Protein 2YB5 (pdb70)

Foldseek 3Di:
DQAAELLQLLVLVVLLVVLLVCLVPVCCVVVVVVNVVSLVSNVVRRVVNPYDCVPVSVVSSDSPDDDVSNVVSSVVNLVRYDFDDDDDPVVVCVLVVVDPDDDDDDCVVDDRSQAQWDWDADVVQQKIKIWHADPVRDIHIFMFHWDPQWDWDQAQQLRHTEGWTWGWGVLVVTFTGIHHPDVSVVSSRHNDCVSVVVRVVRGD/DPDLQAAELLQLLVLVVLLVVLLVQLVVVPPPVVVVVNVVSLVSNCVRRVNSPHDVVVLSVQSVDSVDDPVNVVVSSVVVLVRYDFADDDDPVVVCVQPVVDPDDDDADCPVPGRSLAQWDWDDDVVQQKIKIWHQDPVRHIHIFMFHWDPDWDFDAAQQLRDTEGWTWGWGWAPADVVVGHTDTFTGIHHPDNSVSSSRRNDVVSVVVRVVRGD

Organism: Staphylococcus aureus (NCBI:txid1280)

Structure (mmCIF, N/CA/C/O backbone):
data_2YB5
#
_entry.id   2YB5
#
_cell.length_a   34.150
_cell.length_b   109.610
_cell.length_c   61.150
_cell.angle_alpha   90.00
_cell.angle_beta   101.72
_cell.angle_gamma   90.00
#
_symmetry.space_group_name_H-M   'P 1 21 1'
#
loop_
_entity.id
_entity.type
_entity.pdbx_description
1 polymer 'PUTATIVE FUSIDIC ACID RESISTANCE PROTEIN'
2 non-polymer 'ZINC ION'
3 non-polymer 1,2-ETHANEDIOL
4 water water
#
loop_
_atom_site.group_PDB
_atom_site.id
_atom_site.type_symbol
_atom_site.label_atom_id
_atom_site.label_alt_id
_atom_site.label_comp_id
_atom_site.label_asym_id
_atom_site.label_entity_id
_atom_site.label_seq_id
_atom_site.pdbx_PDB_ins_code
_atom_site.Cartn_x
_atom_site.Cartn_y
_atom_site.Cartn_z
_atom_site.occupancy
_atom_site.B_iso_or_equiv
_atom_site.auth_seq_id
_atom_site.auth_comp_id
_atom_site.auth_asym_id
_atom_site.auth_atom_id
_atom_site.pdbx_PDB_model_num
ATOM 1 N N . MET A 1 4 ? 7.296 17.687 -3.462 1.00 50.11 1 MET A N 1
ATOM 2 C CA . MET A 1 4 ? 8.205 18.840 -3.183 1.00 49.75 1 MET A CA 1
ATOM 3 C C . MET A 1 4 ? 7.391 20.058 -2.734 1.00 47.99 1 MET A C 1
ATOM 4 O O . MET A 1 4 ? 7.615 20.593 -1.639 1.00 48.54 1 MET A O 1
ATOM 9 N N . ASN A 1 5 ? 6.457 20.487 -3.581 1.00 91.06 2 ASN A N 1
ATOM 10 C CA . ASN A 1 5 ? 5.464 21.497 -3.214 1.00 88.32 2 ASN A CA 1
ATOM 11 C C . ASN A 1 5 ? 4.068 20.851 -3.251 1.00 82.15 2 ASN A C 1
ATOM 12 O O . ASN A 1 5 ? 3.084 21.491 -3.615 1.00 82.50 2 ASN A O 1
ATOM 17 N N . LYS A 1 6 ? 3.997 19.577 -2.873 1.00 76.11 3 LYS A N 1
ATOM 18 C CA . LYS A 1 6 ? 2.723 18.856 -2.783 1.00 70.72 3 LYS A CA 1
ATOM 19 C C . LYS A 1 6 ? 2.738 17.822 -1.659 1.00 65.70 3 LYS A C 1
ATOM 20 O O . LYS A 1 6 ? 3.792 17.490 -1.125 1.00 65.85 3 LYS A O 1
ATOM 26 N N . ILE A 1 7 ? 1.560 17.322 -1.307 1.00 60.74 4 ILE A N 1
ATOM 27 C CA . ILE A 1 7 ? 1.400 16.469 -0.125 1.00 56.96 4 ILE A CA 1
ATOM 28 C C . ILE A 1 7 ? 0.925 15.075 -0.492 1.00 53.96 4 ILE A C 1
ATOM 29 O O . ILE A 1 7 ? 0.370 14.856 -1.565 1.00 53.54 4 ILE A O 1
ATOM 34 N N . GLU A 1 8 ? 1.123 14.136 0.425 1.00 51.59 5 GLU A N 1
ATOM 35 C CA . GLU A 1 8 ? 0.676 12.763 0.214 1.00 49.30 5 GLU A CA 1
ATOM 36 C C . GLU A 1 8 ? -0.844 12.664 0.321 1.00 46.31 5 GLU A C 1
ATOM 37 O O . GLU A 1 8 ? -1.492 13.489 0.972 1.00 45.40 5 GLU A O 1
ATOM 43 N N . VAL A 1 9 ? -1.408 11.676 -0.361 1.00 44.28 6 VAL A N 1
ATOM 44 C CA . VAL A 1 9 ? -2.846 11.406 -0.318 1.00 42.51 6 VAL A CA 1
ATOM 45 C C . VAL A 1 9 ? -3.345 11.223 1.125 1.00 41.31 6 VAL A C 1
ATOM 46 O O . VAL A 1 9 ? -4.403 11.749 1.497 1.00 39.75 6 VAL A O 1
ATOM 50 N N . TYR A 1 10 ? -2.596 10.476 1.936 1.00 41.16 7 TYR A N 1
ATOM 51 C CA . TYR A 1 10 ? -2.992 10.282 3.342 1.00 41.69 7 TYR A CA 1
ATOM 52 C C . TYR A 1 10 ? -3.003 11.592 4.168 1.00 41.37 7 TYR A C 1
ATOM 53 O O . TYR A 1 10 ? -3.831 11.750 5.053 1.00 40.99 7 TYR A O 1
ATOM 62 N N . LYS A 1 11 ? -2.117 12.536 3.849 1.00 41.87 8 LYS A N 1
ATOM 63 C CA . LYS A 1 11 ? -2.137 13.858 4.495 1.00 42.35 8 LYS A CA 1
ATOM 64 C C . LYS A 1 11 ? -3.372 14.651 4.106 1.00 42.30 8 LYS A C 1
ATOM 65 O O . LYS A 1 11 ? -3.912 15.396 4.931 1.00 42.06 8 LYS A O 1
ATOM 71 N N . PHE A 1 12 ? -3.825 14.491 2.866 1.00 42.34 9 PHE A N 1
ATOM 72 C CA . PHE A 1 12 ? -5.054 15.134 2.432 1.00 43.39 9 PHE A CA 1
ATOM 73 C C . PHE A 1 12 ? -6.273 14.577 3.171 1.00 43.22 9 PHE A C 1
ATOM 74 O O . PHE A 1 12 ? -7.207 15.312 3.482 1.00 43.85 9 PHE A O 1
ATOM 82 N N . VAL A 1 13 ? -6.258 13.280 3.449 1.00 43.26 10 VAL A N 1
ATOM 83 C CA . VAL A 1 13 ? -7.338 12.655 4.196 1.00 43.87 10 VAL A CA 1
ATOM 84 C C . VAL A 1 13 ? -7.369 13.229 5.603 1.00 44.31 10 VAL A C 1
ATOM 85 O O . VAL A 1 13 ? -8.446 13.550 6.124 1.00 45.15 10 VAL A O 1
ATOM 89 N N . LYS A 1 14 ? -6.187 13.418 6.189 1.00 44.08 11 LYS A N 1
ATOM 90 C CA . LYS A 1 14 ? -6.086 14.044 7.515 1.00 44.29 11 LYS A CA 1
ATOM 91 C C . LYS A 1 14 ? -6.599 15.498 7.477 1.00 44.30 11 LYS A C 1
ATOM 92 O O . LYS A 1 14 ? -7.419 15.867 8.315 1.00 44.54 11 LYS A O 1
ATOM 98 N N . VAL A 1 15 ? -6.136 16.303 6.512 1.00 44.56 12 VAL A N 1
ATOM 99 C CA . VAL A 1 15 ? -6.618 17.687 6.366 1.00 45.72 12 VAL A CA 1
ATOM 100 C C . VAL A 1 15 ? -8.157 17.726 6.348 1.00 46.72 12 VAL A C 1
ATOM 101 O O . VAL A 1 15 ? -8.778 18.543 7.030 1.00 47.89 12 VAL A O 1
ATOM 105 N N . LYS A 1 16 ? -8.749 16.820 5.580 1.00 47.15 13 LYS A N 1
ATOM 106 C CA . LYS A 1 16 ? -10.198 16.714 5.441 1.00 48.71 13 LYS A CA 1
ATOM 107 C C . LYS A 1 16 ? -10.852 16.347 6.771 1.00 48.65 13 LYS A C 1
ATOM 108 O O . LYS A 1 16 ? -11.816 16.994 7.193 1.00 50.23 13 LYS A O 1
ATOM 114 N N . GLN A 1 17 ? -10.313 15.336 7.446 1.00 47.43 14 GLN A N 1
ATOM 115 C CA . GLN A 1 17 ? -10.774 14.973 8.788 1.00 48.07 14 GLN A CA 1
ATOM 116 C C . GLN A 1 17 ? -10.700 16.153 9.772 1.00 47.93 14 GLN A C 1
ATOM 117 O O . GLN A 1 17 ? -11.564 16.292 10.644 1.00 48.91 14 GLN A O 1
ATOM 123 N N . LEU A 1 18 ? -9.675 16.994 9.640 1.00 46.48 15 LEU A N 1
ATOM 124 C CA . LEU A 1 18 ? -9.536 18.157 10.526 1.00 46.44 15 LEU A CA 1
ATOM 125 C C . LEU A 1 18 ? -10.582 19.230 10.211 1.00 48.52 15 LEU A C 1
ATOM 126 O O . LEU A 1 18 ? -11.138 19.845 11.124 1.00 48.95 15 LEU A O 1
ATOM 131 N N . VAL A 1 19 ? -10.861 19.433 8.926 1.00 49.87 16 VAL A N 1
ATOM 132 C CA . VAL A 1 19 ? -11.870 20.398 8.507 1.00 52.64 16 VAL A CA 1
ATOM 133 C C . VAL A 1 19 ? -13.263 20.015 9.026 1.00 55.13 16 VAL A C 1
ATOM 134 O O . VAL A 1 19 ? -13.986 20.878 9.521 1.00 57.13 16 VAL A O 1
ATOM 138 N N . TYR A 1 20 ? -13.628 18.736 8.947 1.00 55.71 17 TYR A N 1
ATOM 139 C CA . TYR A 1 20 ? -14.906 18.276 9.507 1.00 58.78 17 TYR A CA 1
ATOM 140 C C . TYR A 1 20 ? -14.935 18.417 11.024 1.00 59.02 17 TYR A C 1
ATOM 141 O O . TYR A 1 20 ? -15.991 18.660 11.593 1.00 61.46 17 TYR A O 1
ATOM 150 N N . GLN A 1 21 ? -13.789 18.245 11.680 1.00 57.17 18 GLN A N 1
ATOM 151 C CA . GLN A 1 21 ? -13.724 18.434 13.122 1.00 57.87 18 GLN A CA 1
ATOM 152 C C . GLN A 1 21 ? -14.018 19.895 13.470 1.00 58.76 18 GLN A C 1
ATOM 153 O O . GLN A 1 21 ? -14.707 20.158 14.437 1.00 59.90 18 GLN A O 1
ATOM 159 N N . LEU A 1 22 ? -13.502 20.825 12.665 1.00 58.57 19 LEU A N 1
ATOM 160 C CA . LEU A 1 22 ? -13.808 22.245 12.805 1.00 60.43 19 LEU A CA 1
ATOM 161 C C . LEU A 1 22 ? -15.306 22.507 12.713 1.00 63.79 19 LEU A C 1
ATOM 162 O O . LEU A 1 22 ? -15.841 23.333 13.452 1.00 65.31 19 LEU A O 1
ATOM 167 N N . ILE A 1 23 ? -15.971 21.805 11.799 1.00 65.24 20 ILE A N 1
ATOM 168 C CA . ILE A 1 23 ? -17.418 21.915 11.649 1.00 69.05 20 ILE A CA 1
ATOM 169 C C . ILE A 1 23 ? -18.172 21.400 12.885 1.00 70.57 20 ILE A C 1
ATOM 170 O O . ILE A 1 23 ? -19.211 21.949 13.248 1.00 73.50 20 ILE A O 1
ATOM 175 N N . LYS A 1 24 ? -17.655 20.353 13.526 1.00 69.08 21 LYS A N 1
ATOM 176 C CA . LYS A 1 24 ? -18.227 19.877 14.794 1.00 70.80 21 LYS A CA 1
ATOM 177 C C . LYS A 1 24 ? -18.165 20.989 15.839 1.00 70.89 21 LYS A C 1
ATOM 178 O O . LYS A 1 24 ? -19.164 21.293 16.485 1.00 73.98 21 LYS A O 1
ATOM 184 N N . LEU A 1 25 ? -16.991 21.601 15.988 1.00 68.06 22 LEU A N 1
ATOM 185 C CA . LEU A 1 25 ? -16.828 22.742 16.893 1.00 68.31 22 LEU A CA 1
ATOM 186 C C . LEU A 1 25 ? -17.796 23.875 16.555 1.00 71.03 22 LEU A C 1
ATOM 187 O O . LEU A 1 25 ? -18.463 24.397 17.438 1.00 72.97 22 LEU A O 1
ATOM 192 N N . TYR A 1 26 ? -17.875 24.248 15.281 1.00 71.57 23 TYR A N 1
ATOM 193 C CA . TYR A 1 26 ? -18.801 25.296 14.859 1.00 75.04 23 TYR A CA 1
ATOM 194 C C . TYR A 1 26 ? -20.256 24.908 15.134 1.00 78.96 23 TYR A C 1
ATOM 195 O O . TYR A 1 26 ? -21.077 25.780 15.423 1.00 82.33 23 TYR A O 1
ATOM 204 N N . ARG A 1 27 ? -20.571 23.612 15.066 1.00 78.89 24 ARG A N 1
ATOM 205 C CA . ARG A 1 27 ? -21.921 23.129 15.396 1.00 83.15 24 ARG A CA 1
ATOM 206 C C . ARG A 1 27 ? -22.303 23.406 16.854 1.00 84.57 24 ARG A C 1
ATOM 207 O O . ARG A 1 27 ? -23.477 23.614 17.156 1.00 88.85 24 ARG A O 1
ATOM 209 N N . THR A 1 28 ? -21.318 23.384 17.751 1.00 81.46 25 THR A N 1
ATOM 210 C CA . THR A 1 28 ? -21.527 23.832 19.119 1.00 82.76 25 THR A CA 1
ATOM 211 C C . THR A 1 28 ? -21.510 25.356 19.066 1.00 83.68 25 THR A C 1
ATOM 212 O O . THR A 1 28 ? -20.500 25.960 18.701 1.00 81.50 25 THR A O 1
ATOM 216 N N . ASN A 1 29 ? -22.631 25.978 19.404 1.00 87.61 26 ASN A N 1
ATOM 217 C CA . ASN A 1 29 ? -22.786 27.415 19.211 1.00 89.40 26 ASN A CA 1
ATOM 218 C C . ASN A 1 29 ? -22.131 28.180 20.359 1.00 87.68 26 ASN A C 1
ATOM 219 O O . ASN A 1 29 ? -22.781 28.963 21.060 1.00 90.43 26 ASN A O 1
ATOM 224 N N . ASP A 1 30 ? -20.830 27.948 20.536 1.00 83.18 27 ASP A N 1
ATOM 225 C CA . ASP A 1 30 ? -20.099 28.492 21.676 1.00 81.54 27 ASP A CA 1
ATOM 226 C C . ASP A 1 30 ? -18.588 28.472 21.429 1.00 76.99 27 ASP A C 1
ATOM 227 O O . ASP A 1 30 ? -17.826 27.844 22.169 1.00 74.01 27 ASP A O 1
ATOM 232 N N . MET A 1 31 ? -18.163 29.192 20.397 1.00 76.60 28 MET A N 1
ATOM 233 C CA . MET A 1 31 ? -16.750 29.219 20.005 1.00 73.38 28 MET A CA 1
ATOM 234 C C . MET A 1 31 ? -15.837 29.858 21.051 1.00 71.57 28 MET A C 1
ATOM 235 O O . MET A 1 31 ? -14.624 29.648 21.030 1.00 68.61 28 MET A O 1
ATOM 240 N N . ASN A 1 32 ? -16.419 30.630 21.962 1.00 73.20 29 ASN A N 1
ATOM 241 C CA . ASN A 1 32 ? -15.675 31.154 23.092 1.00 71.94 29 ASN A CA 1
ATOM 242 C C . ASN A 1 32 ? -15.006 30.046 23.905 1.00 69.18 29 ASN A C 1
ATOM 243 O O . ASN A 1 32 ? -13.828 30.146 24.236 1.00 67.45 29 ASN A O 1
ATOM 248 N N . SER A 1 33 ? -15.761 28.995 24.219 1.00 69.19 30 SER A N 1
ATOM 249 C CA . SER A 1 33 ? -15.227 27.841 24.957 1.00 67.27 30 SER A CA 1
ATOM 250 C C . SER A 1 33 ? -14.317 26.951 24.107 1.00 64.24 30 SER A C 1
ATOM 251 O O . SER A 1 33 ? -13.470 26.234 24.645 1.00 63.38 30 SER A O 1
ATOM 254 N N . HIS A 1 34 ? -14.494 27.001 22.790 1.00 62.75 31 HIS A N 1
ATOM 255 C CA . HIS A 1 34 ? -13.772 26.134 21.870 1.00 60.17 31 HIS A CA 1
ATOM 256 C C . HIS A 1 34 ? -12.705 26.873 21.048 1.00 58.01 31 HIS A C 1
ATOM 257 O O . HIS A 1 34 ? -12.301 26.391 19.995 1.00 56.05 31 HIS A O 1
ATOM 264 N N . LYS A 1 35 ? -12.258 28.040 21.515 1.00 57.50 32 LYS A N 1
ATOM 265 C CA . LYS A 1 35 ? -11.283 28.830 20.757 1.00 56.26 32 LYS A CA 1
ATOM 266 C C . LYS A 1 35 ? -9.944 28.098 20.651 1.00 53.01 32 LYS A C 1
ATOM 267 O O . LYS A 1 35 ? -9.346 28.047 19.582 1.00 51.65 32 LYS A O 1
ATOM 273 N N . THR A 1 36 ? -9.485 27.544 21.768 1.00 51.49 33 THR A N 1
ATOM 274 C CA . THR A 1 36 ? -8.214 26.834 21.809 1.00 50.03 33 THR A CA 1
ATOM 275 C C . THR A 1 36 ? -8.221 25.619 20.870 1.00 48.31 33 THR A C 1
ATOM 276 O O . THR A 1 36 ? -7.241 25.365 20.185 1.00 47.24 33 THR A O 1
ATOM 280 N N . GLN A 1 37 ? -9.342 24.904 20.833 1.00 48.15 34 GLN A N 1
ATOM 281 C CA . GLN A 1 37 ? -9.539 23.806 19.908 1.00 47.32 34 GLN A CA 1
ATOM 282 C C . GLN A 1 37 ? -9.509 24.311 18.471 1.00 46.97 34 GLN A C 1
ATOM 283 O O . GLN A 1 37 ? -8.909 23.670 17.613 1.00 44.47 34 GLN A O 1
ATOM 289 N N . LYS A 1 38 ? -10.159 25.449 18.216 1.00 48.19 35 LYS A N 1
ATOM 290 C CA . LYS A 1 38 ? -10.201 26.004 16.864 1.00 49.35 35 LYS A CA 1
ATOM 291 C C . LYS A 1 38 ? -8.805 26.332 16.375 1.00 48.65 35 LYS A C 1
ATOM 292 O O . LYS A 1 38 ? -8.439 25.966 15.265 1.00 48.02 35 LYS A O 1
ATOM 298 N N . ASP A 1 39 ? -8.028 27.025 17.200 1.00 49.28 36 ASP A N 1
ATOM 299 C CA . ASP A 1 39 ? -6.666 27.383 16.804 1.00 49.50 36 ASP A CA 1
ATOM 300 C C . ASP A 1 39 ? -5.843 26.099 16.628 1.00 47.80 36 ASP A C 1
ATOM 301 O O . ASP A 1 39 ? -4.993 26.033 15.752 1.00 46.79 36 ASP A O 1
ATOM 306 N N . PHE A 1 40 ? -6.107 25.089 17.455 1.00 46.86 37 PHE A N 1
ATOM 307 C CA . PHE A 1 40 ? -5.418 23.812 17.316 1.00 46.43 37 PHE A CA 1
ATOM 308 C C . PHE A 1 40 ? -5.649 23.196 15.931 1.00 45.18 37 PHE A C 1
ATOM 309 O O . PHE A 1 40 ? -4.696 22.888 15.222 1.00 44.53 37 PHE A O 1
ATOM 317 N N . LEU A 1 41 ? -6.921 23.015 15.578 1.00 44.85 38 LEU A N 1
ATOM 318 C CA . LEU A 1 41 ? -7.320 22.447 14.291 1.00 44.23 38 LEU A CA 1
ATOM 319 C C . LEU A 1 41 ? -6.687 23.232 13.144 1.00 44.71 38 LEU A C 1
ATOM 320 O O . LEU A 1 41 ? -6.067 22.656 12.252 1.00 44.02 38 LEU A O 1
ATOM 325 N N . LEU A 1 42 ? -6.819 24.552 13.184 1.00 46.14 39 LEU A N 1
ATOM 326 C CA . LEU A 1 42 ? -6.287 25.385 12.107 1.00 47.83 39 LEU A CA 1
ATOM 327 C C . LEU A 1 42 ? -4.777 25.196 11.946 1.00 48.24 39 LEU A C 1
ATOM 328 O O . LEU A 1 42 ? -4.283 25.031 10.816 1.00 48.13 39 LEU A O 1
ATOM 333 N N . ASN A 1 43 ? -4.053 25.180 13.069 1.00 48.73 40 ASN A N 1
ATOM 334 C CA . ASN A 1 43 ? -2.600 24.983 13.028 1.00 50.13 40 ASN A CA 1
ATOM 335 C C . ASN A 1 43 ? -2.160 23.591 12.570 1.00 49.14 40 ASN A C 1
ATOM 336 O O . ASN A 1 43 ? -1.095 23.467 11.966 1.00 50.21 40 ASN A O 1
ATOM 341 N N . GLU A 1 44 ? -2.960 22.558 12.850 1.00 48.00 41 GLU A N 1
ATOM 342 C CA . GLU A 1 44 ? -2.684 21.206 12.330 1.00 47.37 41 GLU A CA 1
ATOM 343 C C . GLU A 1 44 ? -2.771 21.172 10.813 1.00 47.03 41 GLU A C 1
ATOM 344 O O . GLU A 1 44 ? -1.927 20.565 10.150 1.00 47.67 41 GLU A O 1
ATOM 350 N N . ILE A 1 45 ? -3.797 21.811 10.265 1.00 46.76 42 ILE A N 1
ATOM 351 C CA . ILE A 1 45 ? -3.970 21.873 8.816 1.00 47.28 42 ILE A CA 1
ATOM 352 C C . ILE A 1 45 ? -2.794 22.591 8.162 1.00 49.21 42 ILE A C 1
ATOM 353 O O . ILE A 1 45 ? -2.234 22.106 7.169 1.00 49.51 42 ILE A O 1
ATOM 358 N N . ASN A 1 46 ? -2.433 23.739 8.728 1.00 51.00 43 ASN A N 1
ATOM 359 C CA . ASN A 1 46 ? -1.343 24.579 8.222 1.00 53.63 43 ASN A CA 1
ATOM 360 C C . ASN A 1 46 ? 0.006 23.882 8.254 1.00 54.40 43 ASN A C 1
ATOM 361 O O . ASN A 1 46 ? 0.780 23.977 7.297 1.00 56.52 43 ASN A O 1
ATOM 366 N N . ASP A 1 47 ? 0.290 23.190 9.352 1.00 54.07 44 ASP A N 1
ATOM 367 C CA . ASP A 1 47 ? 1.553 22.471 9.491 1.00 55.63 44 ASP A CA 1
ATOM 368 C C . ASP A 1 47 ? 1.726 21.405 8.399 1.00 55.29 44 ASP A C 1
ATOM 369 O O . ASP A 1 47 ? 2.825 21.233 7.875 1.00 57.19 44 ASP A O 1
ATOM 374 N N . ILE A 1 48 ? 0.640 20.720 8.038 1.00 53.72 45 ILE A N 1
ATOM 375 C CA . ILE A 1 48 ? 0.667 19.731 6.952 1.00 53.31 45 ILE A CA 1
ATOM 376 C C . ILE A 1 48 ? 1.199 20.352 5.651 1.00 55.83 45 ILE A C 1
ATOM 377 O O . ILE A 1 48 ? 1.865 19.677 4.865 1.00 56.35 45 ILE A O 1
ATOM 382 N N . PHE A 1 49 ? 0.918 21.638 5.444 1.00 58.00 46 PHE A N 1
ATOM 383 C CA . PHE A 1 49 ? 1.418 22.360 4.271 1.00 60.84 46 PHE A CA 1
ATOM 384 C C . PHE A 1 49 ? 2.747 23.080 4.523 1.00 64.74 46 PHE A C 1
ATOM 385 O O . PHE A 1 49 ? 3.544 23.218 3.598 1.00 67.15 46 PHE A O 1
ATOM 393 N N . LYS A 1 50 ? 3.005 23.516 5.758 1.00 66.45 47 LYS A N 1
ATOM 394 C CA . LYS A 1 50 ? 4.291 24.169 6.078 1.00 70.68 47 LYS A CA 1
ATOM 395 C C . LYS A 1 50 ? 5.463 23.220 5.841 1.00 72.78 47 LYS A C 1
ATOM 396 O O . LYS A 1 50 ? 6.472 23.607 5.253 1.00 75.98 47 LYS A O 1
ATOM 402 N N . GLU A 1 51 ? 5.316 21.979 6.301 1.00 71.74 48 GLU A N 1
ATOM 403 C CA . GLU A 1 51 ? 6.306 20.919 6.053 1.00 73.72 48 GLU A CA 1
ATOM 404 C C . GLU A 1 51 ? 6.791 20.888 4.588 1.00 75.95 48 GLU A C 1
ATOM 405 O O . GLU A 1 51 ? 7.969 20.632 4.331 1.00 78.88 48 GLU A O 1
ATOM 411 N N . LYS A 1 52 ? 5.886 21.162 3.645 1.00 75.28 49 LYS A N 1
ATOM 412 C CA . LYS A 1 52 ? 6.183 21.088 2.212 1.00 77.14 49 LYS A CA 1
ATOM 413 C C . LYS A 1 52 ? 6.243 22.462 1.519 1.00 80.31 49 LYS A C 1
ATOM 414 O O . LYS A 1 52 ? 6.177 22.542 0.293 1.00 81.32 49 LYS A O 1
ATOM 420 N N . ASP A 1 53 ? 6.368 23.534 2.304 1.00 82.23 50 ASP A N 1
ATOM 421 C CA . ASP A 1 53 ? 6.527 24.902 1.779 1.00 85.99 50 ASP A CA 1
ATOM 422 C C . ASP A 1 53 ? 5.403 25.373 0.842 1.00 85.44 50 ASP A C 1
ATOM 423 O O . ASP A 1 53 ? 5.653 26.134 -0.094 1.00 89.15 50 ASP A O 1
ATOM 428 N N . ILE A 1 54 ? 4.173 24.929 1.090 1.00 81.48 51 ILE A N 1
ATOM 429 C CA . ILE A 1 54 ? 3.025 25.363 0.289 1.00 81.24 51 ILE A CA 1
ATOM 430 C C . ILE A 1 54 ? 2.303 26.469 1.038 1.00 81.57 51 ILE A C 1
ATOM 431 O O . ILE A 1 54 ? 2.089 26.370 2.247 1.00 79.27 51 ILE A O 1
ATOM 436 N N . ASP A 1 55 ? 1.936 27.527 0.319 1.00 84.71 52 ASP A N 1
ATOM 437 C CA . ASP A 1 55 ? 1.229 28.650 0.918 1.00 85.58 52 ASP A CA 1
ATOM 438 C C . ASP A 1 55 ? -0.241 28.282 1.044 1.00 82.67 52 ASP A C 1
ATOM 439 O O . ASP A 1 55 ? -0.954 28.166 0.044 1.00 82.89 52 ASP A O 1
ATOM 444 N N . ILE A 1 56 ? -0.670 28.077 2.290 1.00 79.84 53 ILE A N 1
ATOM 445 C CA . ILE A 1 56 ? -2.057 27.767 2.610 1.00 77.63 53 ILE A CA 1
ATOM 446 C C . ILE A 1 56 ? -2.677 28.881 3.466 1.00 78.90 53 ILE A C 1
ATOM 447 O O . ILE A 1 56 ? -3.833 28.770 3.887 1.00 77.75 53 ILE A O 1
ATOM 452 N N . SER A 1 57 ? -1.916 29.955 3.707 1.00 81.58 54 SER A N 1
ATOM 453 C CA . SER A 1 57 ? -2.438 31.136 4.398 1.00 83.54 54 SER A CA 1
ATOM 454 C C . SER A 1 57 ? -3.354 31.864 3.424 1.00 86.59 54 SER A C 1
ATOM 455 O O . SER A 1 57 ? -2.920 32.748 2.678 1.00 91.18 54 SER A O 1
ATOM 458 N N . ASP A 1 58 ? -4.624 31.471 3.445 1.00 84.80 55 ASP A N 1
ATOM 459 C CA . ASP A 1 58 ? -5.558 31.711 2.350 1.00 87.26 55 ASP A CA 1
ATOM 460 C C . ASP A 1 58 ? -6.741 30.777 2.558 1.00 83.92 55 ASP A C 1
ATOM 461 O O . ASP A 1 58 ? -7.853 31.224 2.847 1.00 85.19 55 ASP A O 1
ATOM 466 N N . PHE A 1 59 ? -6.478 29.476 2.420 1.00 79.75 56 PHE A N 1
ATOM 467 C CA . PHE A 1 59 ? -7.450 28.441 2.731 1.00 76.28 56 PHE A CA 1
ATOM 468 C C . PHE A 1 59 ? -7.733 28.510 4.226 1.00 74.16 56 PHE A C 1
ATOM 469 O O . PHE A 1 59 ? -8.887 28.413 4.647 1.00 74.06 56 PHE A O 1
ATOM 477 N N . ILE A 1 60 ? -6.673 28.709 5.014 1.00 72.53 57 ILE A N 1
ATOM 478 C CA . ILE A 1 60 ? -6.794 28.878 6.463 1.00 70.89 57 ILE A CA 1
ATOM 479 C C . ILE A 1 60 ? -7.744 30.024 6.784 1.00 73.66 57 ILE A C 1
ATOM 480 O O . ILE A 1 60 ? -8.651 29.863 7.597 1.00 72.67 57 ILE A O 1
ATOM 485 N N . THR A 1 61 ? -7.532 31.176 6.143 1.00 77.45 58 THR A N 1
ATOM 486 C CA . THR A 1 61 ? -8.410 32.336 6.328 1.00 80.95 58 THR A CA 1
ATOM 487 C C . THR A 1 61 ? -9.840 31.995 5.915 1.00 81.94 58 THR A C 1
ATOM 488 O O . THR A 1 61 ? -10.785 32.269 6.646 1.00 82.45 58 THR A O 1
ATOM 492 N N . SER A 1 62 ? -9.983 31.372 4.752 1.00 82.51 59 SER A N 1
ATOM 493 C CA . SER A 1 62 ? -11.290 30.968 4.245 1.00 84.23 59 SER A CA 1
ATOM 494 C C . SER A 1 62 ? -12.074 30.051 5.197 1.00 81.64 59 SER A C 1
ATOM 495 O O . SER A 1 62 ? -13.271 30.268 5.397 1.00 84.01 59 SER A O 1
ATOM 498 N N . ILE A 1 63 ? -11.410 29.045 5.780 1.00 77.36 60 ILE A N 1
ATOM 499 C CA . ILE A 1 63 ? -12.078 28.089 6.694 1.00 75.19 60 ILE A CA 1
ATOM 500 C C . ILE A 1 63 ? -12.288 28.609 8.128 1.00 75.22 60 ILE A C 1
ATOM 501 O O . ILE A 1 63 ? -13.116 28.073 8.874 1.00 74.46 60 ILE A O 1
ATOM 506 N N . ASP A 1 64 ? -11.543 29.639 8.516 1.00 76.25 61 ASP A N 1
ATOM 507 C CA . ASP A 1 64 ? -11.706 30.257 9.830 1.00 76.74 61 ASP A CA 1
ATOM 508 C C . ASP A 1 64 ? -12.977 31.116 9.851 1.00 80.97 61 ASP A C 1
ATOM 509 O O . ASP A 1 64 ? -12.913 32.334 9.960 1.00 83.80 61 ASP A O 1
ATOM 514 N N . ASP A 1 65 ? -14.128 30.456 9.759 1.00 82.23 62 ASP A N 1
ATOM 515 C CA . ASP A 1 65 ? -15.412 31.121 9.582 1.00 87.00 62 ASP A CA 1
ATOM 516 C C . ASP A 1 65 ? -16.519 30.243 10.158 1.00 87.29 62 ASP A C 1
ATOM 517 O O . ASP A 1 65 ? -16.888 29.241 9.552 1.00 86.51 62 ASP A O 1
ATOM 522 N N . VAL A 1 66 ? -17.058 30.641 11.312 1.00 88.80 63 VAL A N 1
ATOM 523 C CA . VAL A 1 66 ? -18.110 29.877 12.010 1.00 89.81 63 VAL A CA 1
ATOM 524 C C . VAL A 1 66 ? -19.344 29.545 11.154 1.00 94.36 63 VAL A C 1
ATOM 525 O O . VAL A 1 66 ? -20.127 28.665 11.516 1.00 94.46 63 VAL A O 1
ATOM 529 N N . LYS A 1 67 ? -19.509 30.248 10.032 1.00 98.82 64 LYS A N 1
ATOM 530 C CA . LYS A 1 67 ? -20.613 30.004 9.099 1.00 103.94 64 LYS A CA 1
ATOM 531 C C . LYS A 1 67 ? -20.188 29.098 7.952 1.00 103.04 64 LYS A C 1
ATOM 532 O O . LYS A 1 67 ? -20.840 29.078 6.904 1.00 107.02 64 LYS A O 1
ATOM 538 N N . LEU A 1 68 ? -19.094 28.360 8.140 1.00 98.57 65 LEU A N 1
ATOM 539 C CA . LEU A 1 68 ? -18.660 27.371 7.163 1.00 97.16 65 LEU A CA 1
ATOM 540 C C . LEU A 1 68 ? -19.569 26.151 7.269 1.00 98.19 65 LEU A C 1
ATOM 541 O O . LEU A 1 68 ? -20.086 25.844 8.344 1.00 98.24 65 LEU A O 1
ATOM 546 N N . THR A 1 69 ? -19.775 25.478 6.144 1.00 99.90 66 THR A N 1
ATOM 547 C CA . THR A 1 69 ? -20.581 24.262 6.100 1.00 101.21 66 THR A CA 1
ATOM 548 C C . THR A 1 69 ? -19.964 23.282 5.097 1.00 99.47 66 THR A C 1
ATOM 549 O O . THR A 1 69 ? -18.940 23.589 4.482 1.00 97.56 66 THR A O 1
ATOM 553 N N . LYS A 1 70 ? -20.585 22.114 4.935 1.00 100.79 67 LYS A N 1
ATOM 554 C CA . LYS A 1 70 ? -20.038 21.056 4.072 1.00 99.18 67 LYS A CA 1
ATOM 555 C C . LYS A 1 70 ? -19.713 21.594 2.679 1.00 100.81 67 LYS A C 1
ATOM 556 O O . LYS A 1 70 ? -18.555 21.584 2.260 1.00 97.75 67 LYS A O 1
ATOM 562 N N . LYS A 1 71 ? -20.737 22.085 1.986 1.00 106.27 68 LYS A N 1
ATOM 563 C CA . LYS A 1 71 ? -20.608 22.532 0.595 1.00 108.99 68 LYS A CA 1
ATOM 564 C C . LYS A 1 71 ? -19.416 23.460 0.375 1.00 107.15 68 LYS A C 1
ATOM 565 O O . LYS A 1 71 ? -18.571 23.199 -0.483 1.00 105.39 68 LYS A O 1
ATOM 567 N N . LYS A 1 72 ? -19.361 24.541 1.151 1.00 107.91 69 LYS A N 1
ATOM 568 C CA . LYS A 1 72 ? -18.267 25.511 1.060 1.00 106.72 69 LYS A CA 1
ATOM 569 C C . LYS A 1 72 ? -16.906 24.865 1.347 1.00 100.91 69 LYS A C 1
ATOM 570 O O . LYS A 1 72 ? -15.915 25.157 0.671 1.00 99.98 69 LYS A O 1
ATOM 572 N N . ALA A 1 73 ? -16.869 23.987 2.345 1.00 97.49 70 ALA A N 1
ATOM 573 C CA . ALA A 1 73 ? -15.648 23.261 2.695 1.00 92.63 70 ALA A CA 1
ATOM 574 C C . ALA A 1 73 ? -15.174 22.381 1.542 1.00 91.60 70 ALA A C 1
ATOM 575 O O . ALA A 1 73 ? -13.993 22.390 1.192 1.00 89.68 70 ALA A O 1
ATOM 577 N N . GLU A 1 74 ? -16.109 21.635 0.955 1.00 93.39 71 GLU A N 1
ATOM 578 C CA . GLU A 1 74 ? -15.805 20.669 -0.107 1.00 92.39 71 GLU A CA 1
ATOM 579 C C . GLU A 1 74 ? -15.215 21.321 -1.357 1.00 93.41 71 GLU A C 1
ATOM 580 O O . GLU A 1 74 ? -14.291 20.784 -1.960 1.00 91.25 71 GLU A O 1
ATOM 586 N N . HIS A 1 75 ? -15.754 22.473 -1.741 1.00 96.96 72 HIS A N 1
ATOM 587 C CA . HIS A 1 75 ? -15.224 23.240 -2.865 1.00 98.84 72 HIS A CA 1
ATOM 588 C C . HIS A 1 75 ? -13.773 23.645 -2.615 1.00 95.36 72 HIS A C 1
ATOM 589 O O . HIS A 1 75 ? -12.903 23.413 -3.455 1.00 94.52 72 HIS A O 1
ATOM 596 N N . LEU A 1 76 ? -13.524 24.247 -1.454 1.00 93.30 73 LEU A N 1
ATOM 597 C CA . LEU A 1 76 ? -12.179 24.681 -1.082 1.00 90.47 73 LEU A CA 1
ATOM 598 C C . LEU A 1 76 ? -11.225 23.483 -0.987 1.00 85.47 73 LEU A C 1
ATOM 599 O O . LEU A 1 76 ? -10.080 23.566 -1.436 1.00 84.44 73 LEU A O 1
ATOM 604 N N . LEU A 1 77 ? -11.704 22.377 -0.414 1.00 82.48 74 LEU A N 1
ATOM 605 C CA . LEU A 1 77 ? -10.922 21.129 -0.352 1.00 78.40 74 LEU A CA 1
ATOM 606 C C . LEU A 1 77 ? -10.624 20.597 -1.749 1.00 78.76 74 LEU A C 1
ATOM 607 O O . LEU A 1 77 ? -9.499 20.208 -2.027 1.00 77.38 74 LEU A O 1
ATOM 612 N N . ASN A 1 78 ? -11.631 20.583 -2.623 1.00 81.25 75 ASN A N 1
ATOM 613 C CA . ASN A 1 78 ? -11.443 20.175 -4.025 1.00 82.00 75 ASN A CA 1
ATOM 614 C C . ASN A 1 78 ? -10.430 21.056 -4.758 1.00 82.87 75 ASN A C 1
ATOM 615 O O . ASN A 1 78 ? -9.716 20.587 -5.641 1.00 82.46 75 ASN A O 1
ATOM 620 N N . GLU A 1 79 ? -10.375 22.330 -4.385 1.00 84.26 76 GLU A N 1
ATOM 621 C CA . GLU A 1 79 ? -9.362 23.249 -4.909 1.00 85.52 76 GLU A CA 1
ATOM 622 C C . GLU A 1 79 ? -7.967 22.879 -4.407 1.00 81.52 76 GLU A C 1
ATOM 623 O O . GLU A 1 79 ? -6.970 23.179 -5.071 1.00 82.69 76 GLU A O 1
ATOM 629 N N . LEU A 1 80 ? -7.903 22.246 -3.232 1.00 77.03 77 LEU A N 1
ATOM 630 C CA . LEU A 1 80 ? -6.642 21.733 -2.694 1.00 73.45 77 LEU A CA 1
ATOM 631 C C . LEU A 1 80 ? -6.163 20.476 -3.428 1.00 71.32 77 LEU A C 1
ATOM 632 O O . LEU A 1 80 ? -4.960 20.208 -3.459 1.00 70.48 77 LEU A O 1
ATOM 637 N N . LYS A 1 81 ? -7.083 19.712 -4.024 1.00 70.57 78 LYS A N 1
ATOM 638 C CA . LYS A 1 81 ? -6.719 18.439 -4.672 1.00 68.48 78 LYS A CA 1
ATOM 639 C C . LYS A 1 81 ? -5.573 18.591 -5.663 1.00 68.91 78 LYS A C 1
ATOM 640 O O . LYS A 1 81 ? -4.865 17.621 -5.956 1.00 67.33 78 LYS A O 1
ATOM 646 N N . VAL A 1 82 ? -5.397 19.811 -6.162 1.00 71.18 79 VAL A N 1
ATOM 647 C CA . VAL A 1 82 ? -4.320 20.143 -7.094 1.00 72.40 79 VAL A CA 1
ATOM 648 C C . VAL A 1 82 ? -2.937 19.967 -6.459 1.00 70.08 79 VAL A C 1
ATOM 649 O O . VAL A 1 82 ? -1.972 19.671 -7.156 1.00 70.43 79 VAL A O 1
ATOM 653 N N . TYR A 1 83 ? -2.850 20.130 -5.137 1.00 67.34 80 TYR A N 1
ATOM 654 C CA . TYR A 1 83 ? -1.575 19.983 -4.426 1.00 65.71 80 TYR A CA 1
ATOM 655 C C . TYR A 1 83 ? -1.267 18.537 -4.001 1.00 61.64 80 TYR A C 1
ATOM 656 O O . TYR A 1 83 ? -0.266 18.306 -3.328 1.00 61.22 80 TYR A O 1
ATOM 665 N N . ILE A 1 84 ? -2.112 17.574 -4.379 1.00 58.74 81 ILE A N 1
ATOM 666 C CA . ILE A 1 84 ? -1.915 16.173 -3.984 1.00 55.25 81 ILE A CA 1
ATOM 667 C C . ILE A 1 84 ? -0.927 15.460 -4.906 1.00 54.89 81 ILE A C 1
ATOM 668 O O . ILE A 1 84 ? -1.128 15.412 -6.123 1.00 55.76 81 ILE A O 1
ATOM 673 N N . GLN A 1 85 ? 0.116 14.884 -4.310 1.00 53.16 82 GLN A N 1
ATOM 674 C CA . GLN A 1 85 ? 1.058 14.009 -5.020 1.00 53.10 82 GLN A CA 1
ATOM 675 C C . GLN A 1 85 ? 0.385 12.691 -5.406 1.00 50.31 82 GLN A C 1
ATOM 676 O O . GLN A 1 85 ? 0.061 11.875 -4.533 1.00 48.93 82 GLN A O 1
ATOM 682 N N . ASP A 1 86 ? 0.182 12.478 -6.703 1.00 50.52 83 ASP A N 1
ATOM 683 C CA . ASP A 1 86 ? -0.465 11.254 -7.192 1.00 48.20 83 ASP A CA 1
ATOM 684 C C . ASP A 1 86 ? 0.312 9.995 -6.834 1.00 45.08 83 ASP A C 1
ATOM 685 O O . ASP A 1 86 ? 1.540 9.992 -6.745 1.00 44.00 83 ASP A O 1
ATOM 690 N N . PHE A 1 87 ? -0.438 8.921 -6.627 1.00 43.03 84 PHE A N 1
ATOM 691 C CA . PHE A 1 87 ? 0.130 7.597 -6.445 1.00 40.40 84 PHE A CA 1
ATOM 692 C C . PHE A 1 87 ? 0.668 7.135 -7.796 1.00 39.67 84 PHE A C 1
ATOM 693 O O . PHE A 1 87 ? -0.052 7.170 -8.786 1.00 39.19 84 PHE A O 1
ATOM 701 N N . GLU A 1 88 ? 1.935 6.732 -7.827 1.00 39.31 85 GLU A N 1
ATOM 702 C CA . GLU A 1 88 ? 2.540 6.128 -9.020 1.00 39.33 85 GLU A CA 1
ATOM 703 C C . GLU A 1 88 ? 2.287 4.626 -9.006 1.00 37.29 85 GLU A C 1
ATOM 704 O O . GLU A 1 88 ? 2.582 3.941 -8.017 1.00 37.31 85 GLU A O 1
ATOM 710 N N . ILE A 1 89 ? 1.689 4.137 -10.080 1.00 35.48 86 ILE A N 1
ATOM 711 C CA . ILE A 1 89 ? 1.361 2.742 -10.198 1.00 34.78 86 ILE A CA 1
ATOM 712 C C . ILE A 1 89 ? 2.491 2.092 -10.993 1.00 34.26 86 ILE A C 1
ATOM 713 O O . ILE A 1 89 ? 2.835 2.574 -12.070 1.00 34.36 86 ILE A O 1
ATOM 718 N N . PRO A 1 90 ? 3.077 1.012 -10.466 1.00 33.33 87 PRO A N 1
ATOM 719 C CA . PRO A 1 90 ? 4.180 0.359 -11.164 1.00 33.38 87 PRO A CA 1
ATOM 720 C C . PRO A 1 90 ? 3.842 -0.037 -12.609 1.00 32.49 87 PRO A C 1
ATOM 721 O O . PRO A 1 90 ? 2.691 -0.318 -12.916 1.00 32.14 87 PRO A O 1
ATOM 725 N N . SER A 1 91 ? 4.853 -0.104 -13.460 1.00 32.59 88 SER A N 1
ATOM 726 C CA . SER A 1 91 ? 4.702 -0.665 -14.812 1.00 32.34 88 SER A CA 1
ATOM 727 C C . SER A 1 91 ? 4.359 -2.154 -14.732 1.00 32.59 88 SER A C 1
ATOM 728 O O . SER A 1 91 ? 4.403 -2.748 -13.640 1.00 32.03 88 SER A O 1
ATOM 731 N N . SER A 1 92 ? 4.038 -2.769 -15.871 1.00 32.73 89 SER A N 1
ATOM 732 C CA . SER A 1 92 ? 3.716 -4.220 -15.897 1.00 32.95 89 SER A CA 1
ATOM 733 C C . SER A 1 92 ? 4.905 -5.069 -15.439 1.00 33.77 89 SER A C 1
ATOM 734 O O . SER A 1 92 ? 4.751 -5.986 -14.619 1.00 33.70 89 SER A O 1
ATOM 737 N N . SER A 1 93 ? 6.097 -4.748 -15.931 1.00 34.59 90 SER A N 1
ATOM 738 C CA . SER A 1 93 ? 7.286 -5.491 -15.517 1.00 36.25 90 SER A CA 1
ATOM 739 C C . SER A 1 93 ? 7.619 -5.231 -14.038 1.00 36.04 90 SER A C 1
ATOM 740 O O . SER A 1 93 ? 7.966 -6.157 -13.322 1.00 37.41 90 SER A O 1
ATOM 743 N N . GLN A 1 94 ? 7.461 -4.011 -13.552 1.00 36.00 91 GLN A N 1
ATOM 744 C CA . GLN A 1 94 ? 7.701 -3.757 -12.115 1.00 36.13 91 GLN A CA 1
ATOM 745 C C . GLN A 1 94 ? 6.761 -4.580 -11.227 1.00 35.40 91 GLN A C 1
ATOM 746 O O . GLN A 1 94 ? 7.178 -5.141 -10.239 1.00 35.34 91 GLN A O 1
ATOM 752 N N . LEU A 1 95 ? 5.485 -4.610 -11.589 1.00 34.95 92 LEU A N 1
ATOM 753 C CA . LEU A 1 95 ? 4.468 -5.406 -10.903 1.00 34.70 92 LEU A CA 1
ATOM 754 C C . LEU A 1 95 ? 4.803 -6.897 -10.932 1.00 35.56 92 LEU A C 1
ATOM 755 O O . LEU A 1 95 ? 4.728 -7.584 -9.916 1.00 34.91 92 LEU A O 1
ATOM 760 N N . GLU A 1 96 ? 5.157 -7.396 -12.110 1.00 36.19 93 GLU A N 1
ATOM 761 C CA . GLU A 1 96 ? 5.553 -8.788 -12.249 1.00 38.27 93 GLU A CA 1
ATOM 762 C C . GLU A 1 96 ? 6.786 -9.121 -11.387 1.00 39.08 93 GLU A C 1
ATOM 763 O O . GLU A 1 96 ? 6.857 -10.213 -10.814 1.00 39.66 93 GLU A O 1
ATOM 769 N N . LYS A 1 97 ? 7.711 -8.167 -11.250 1.00 38.89 94 LYS A N 1
ATOM 770 C CA . LYS A 1 97 ? 8.898 -8.360 -10.414 1.00 40.48 94 LYS A CA 1
ATOM 771 C C . LYS A 1 97 ? 8.569 -8.391 -8.927 1.00 39.76 94 LYS A C 1
ATOM 772 O O . LYS A 1 97 ? 9.085 -9.221 -8.188 1.00 40.49 94 LYS A O 1
ATOM 778 N N . ILE A 1 98 ? 7.719 -7.468 -8.493 1.00 37.96 95 ILE A N 1
ATOM 779 C CA . ILE A 1 98 ? 7.256 -7.441 -7.105 1.00 36.99 95 ILE A CA 1
ATOM 780 C C . ILE A 1 98 ? 6.609 -8.779 -6.740 1.00 37.69 95 ILE A C 1
ATOM 781 O O . ILE A 1 98 ? 6.867 -9.324 -5.665 1.00 37.56 95 ILE A O 1
ATOM 786 N N . PHE A 1 99 ? 5.785 -9.311 -7.641 1.00 38.05 96 PHE A N 1
ATOM 787 C CA . PHE A 1 99 ? 5.124 -10.603 -7.423 1.00 39.73 96 PHE A CA 1
ATOM 788 C C . PHE A 1 99 ? 5.720 -11.707 -8.318 1.00 43.05 96 PHE A C 1
ATOM 789 O O . PHE A 1 99 ? 4.990 -12.503 -8.916 1.00 42.87 96 PHE A O 1
ATOM 797 N N . ARG A 1 100 ? 7.056 -11.746 -8.355 1.00 46.23 97 ARG A N 1
ATOM 798 C CA . ARG A 1 100 ? 7.853 -12.641 -9.221 1.00 50.10 97 ARG A CA 1
ATOM 799 C C . ARG A 1 100 ? 7.443 -14.118 -9.152 1.00 52.43 97 ARG A C 1
ATOM 800 O O . ARG A 1 100 ? 7.490 -14.821 -10.160 1.00 53.64 97 ARG A O 1
ATOM 808 N N . LYS A 1 101 ? 7.061 -14.585 -7.968 1.00 53.61 98 LYS A N 1
ATOM 809 C CA . LYS A 1 101 ? 6.707 -15.997 -7.785 1.00 56.39 98 LYS A CA 1
ATOM 810 C C . LYS A 1 101 ? 5.297 -16.351 -8.270 1.00 56.40 98 LYS A C 1
ATOM 811 O O . LYS A 1 101 ? 4.961 -17.536 -8.367 1.00 58.43 98 LYS A O 1
ATOM 817 N N . VAL A 1 102 ? 4.479 -15.340 -8.560 1.00 54.69 99 VAL A N 1
ATOM 818 C CA . VAL A 1 102 ? 3.112 -15.558 -9.017 1.00 54.59 99 VAL A CA 1
ATOM 819 C C . VAL A 1 102 ? 3.124 -15.723 -10.532 1.00 56.11 99 VAL A C 1
ATOM 820 O O . VAL A 1 102 ? 3.454 -14.791 -11.261 1.00 55.24 99 VAL A O 1
ATOM 824 N N . LYS A 1 103 ? 2.782 -16.919 -11.000 1.00 58.79 100 LYS A N 1
ATOM 825 C CA . LYS A 1 103 ? 2.804 -17.219 -12.433 1.00 60.68 100 LYS A CA 1
ATOM 826 C C . LYS A 1 103 ? 1.644 -16.548 -13.178 1.00 60.20 100 LYS A C 1
ATOM 827 O O . LYS A 1 103 ? 1.800 -16.113 -14.322 1.00 60.94 100 LYS A O 1
ATOM 829 N N . LYS A 1 104 ? 0.486 -16.470 -12.524 1.00 60.01 101 LYS A N 1
ATOM 830 C CA . LYS A 1 104 ? -0.727 -15.930 -13.137 1.00 59.59 101 LYS A CA 1
ATOM 831 C C . LYS A 1 104 ? -1.178 -14.721 -12.328 1.00 56.96 101 LYS A C 1
ATOM 832 O O . LYS A 1 104 ? -1.877 -14.878 -11.323 1.00 57.06 101 LYS A O 1
ATOM 838 N N . LEU A 1 105 ? -0.752 -13.526 -12.743 1.00 54.88 102 LEU A N 1
ATOM 839 C CA . LEU A 1 105 ? -1.002 -12.304 -11.961 1.00 52.60 102 LEU A CA 1
ATOM 840 C C . LEU A 1 105 ? -2.128 -11.466 -12.555 1.00 51.27 102 LEU A C 1
ATOM 841 O O . LEU A 1 105 ? -1.955 -10.826 -13.591 1.00 50.86 102 LEU A O 1
ATOM 846 N N . LYS A 1 106 ? -3.272 -11.451 -11.883 1.00 50.29 103 LYS A N 1
ATOM 847 C CA . LYS A 1 106 ? -4.332 -10.529 -12.254 1.00 49.68 103 LYS A CA 1
ATOM 848 C C . LYS A 1 106 ? -3.870 -9.098 -11.990 1.00 47.35 103 LYS A C 1
ATOM 849 O O . LYS A 1 106 ? -3.494 -8.743 -10.861 1.00 45.30 103 LYS A O 1
ATOM 855 N N . ARG A 1 107 ? -3.920 -8.286 -13.037 1.00 46.07 104 ARG A N 1
ATOM 856 C CA . ARG A 1 107 ? -3.565 -6.882 -12.937 1.00 44.84 104 ARG A CA 1
ATOM 857 C C . ARG A 1 107 ? -4.783 -6.059 -12.500 1.00 43.94 104 ARG A C 1
ATOM 858 O O . ARG A 1 107 ? -5.927 -6.445 -12.760 1.00 45.01 104 ARG A O 1
ATOM 866 N N . PRO A 1 108 ? -4.549 -4.944 -11.791 1.00 42.03 105 PRO A N 1
ATOM 867 C CA . PRO A 1 108 ? -5.651 -4.069 -11.438 1.00 42.00 105 PRO A CA 1
ATOM 868 C C . PRO A 1 108 ? -6.167 -3.294 -12.661 1.00 43.12 105 PRO A C 1
ATOM 869 O O . PRO A 1 108 ? -5.428 -3.078 -13.619 1.00 41.18 105 PRO A O 1
ATOM 873 N N . ASP A 1 109 ? -7.429 -2.888 -12.595 1.00 44.83 106 ASP A N 1
ATOM 874 C CA . ASP A 1 109 ? -8.078 -2.132 -13.656 1.00 46.92 106 ASP A CA 1
ATOM 875 C C . ASP A 1 109 ? -7.803 -0.653 -13.418 1.00 47.22 106 ASP A C 1
ATOM 876 O O . ASP A 1 109 ? -8.330 -0.064 -12.476 1.00 48.11 106 ASP A O 1
ATOM 881 N N . ILE A 1 110 ? -6.955 -0.070 -14.252 1.00 47.93 107 ILE A N 1
ATOM 882 C CA . ILE A 1 110 ? -6.578 1.338 -14.126 1.00 48.63 107 ILE A CA 1
ATOM 883 C C . ILE A 1 110 ? -7.749 2.319 -14.254 1.00 50.62 107 ILE A C 1
ATOM 884 O O . ILE A 1 110 ? -7.653 3.454 -13.786 1.00 50.38 107 ILE A O 1
ATOM 889 N N . ASN A 1 111 ? -8.833 1.887 -14.901 1.00 52.70 108 ASN A N 1
ATOM 890 C CA . ASN A 1 111 ? -10.034 2.711 -15.052 1.00 54.97 108 ASN A CA 1
ATOM 891 C C . ASN A 1 111 ? -10.771 2.865 -13.740 1.00 55.28 108 ASN A C 1
ATOM 892 O O . ASN A 1 111 ? -11.478 3.847 -13.528 1.00 57.55 108 ASN A O 1
ATOM 897 N N . LEU A 1 112 ? -10.602 1.900 -12.845 1.00 54.10 109 LEU A N 1
ATOM 898 C CA . LEU A 1 112 ? -11.223 1.977 -11.521 1.00 53.82 109 LEU A CA 1
ATOM 899 C C . LEU A 1 112 ? -10.375 2.761 -10.514 1.00 52.18 109 LEU A C 1
ATOM 900 O O . LEU A 1 112 ? -10.721 2.799 -9.329 1.00 52.36 109 LEU A O 1
ATOM 902 N N . ILE A 1 113 ? -9.288 3.400 -10.967 1.00 50.55 110 ILE A N 1
ATOM 903 C CA . ILE A 1 113 ? -8.349 4.034 -10.039 1.00 48.51 110 ILE A CA 1
ATOM 904 C C . ILE A 1 113 ? -8.164 5.534 -10.262 1.00 48.53 110 ILE A C 1
ATOM 905 O O . ILE A 1 113 ? -7.693 5.965 -11.315 1.00 48.32 110 ILE A O 1
ATOM 910 N N . ASP A 1 114 ? -8.531 6.310 -9.242 1.00 47.92 111 ASP A N 1
ATOM 911 C CA . ASP A 1 114 ? -8.174 7.721 -9.142 1.00 48.15 111 ASP A CA 1
ATOM 912 C C . ASP A 1 114 ? -6.903 7.828 -8.301 1.00 45.82 111 ASP A C 1
ATOM 913 O O . ASP A 1 114 ? -6.903 7.463 -7.132 1.00 44.72 111 ASP A O 1
ATOM 918 N N . THR A 1 115 ? -5.826 8.341 -8.887 1.00 44.80 112 THR A N 1
ATOM 919 C CA . THR A 1 115 ? -4.515 8.266 -8.241 1.00 43.25 112 THR A CA 1
ATOM 920 C C . THR A 1 115 ? -4.291 9.321 -7.150 1.00 43.68 112 THR A C 1
ATOM 921 O O . THR A 1 115 ? -3.315 9.238 -6.412 1.00 42.67 112 THR A O 1
ATOM 925 N N . LYS A 1 116 ? -5.205 10.284 -7.029 1.00 44.69 113 LYS A N 1
ATOM 926 C CA . LYS A 1 116 ? -5.174 11.236 -5.919 1.00 45.57 113 LYS A CA 1
ATOM 927 C C . LYS A 1 116 ? -6.010 10.741 -4.721 1.00 44.87 113 LYS A C 1
ATOM 928 O O . LYS A 1 116 ? -6.225 11.485 -3.767 1.00 45.55 113 LYS A O 1
ATOM 934 N N . GLU A 1 117 ? -6.494 9.501 -4.795 1.00 42.81 114 GLU A N 1
ATOM 935 C CA . GLU A 1 117 ? -7.357 8.938 -3.760 1.00 42.35 114 GLU A CA 1
ATOM 936 C C . GLU A 1 117 ? -6.805 7.690 -3.108 1.00 39.41 114 GLU A C 1
ATOM 937 O O . GLU A 1 117 ? -7.474 7.098 -2.244 1.00 39.25 114 GLU A O 1
ATOM 943 N N . ILE A 1 118 ? -5.596 7.286 -3.476 1.00 37.10 115 ILE A N 1
ATOM 944 C CA . ILE A 1 118 ? -5.001 6.105 -2.861 1.00 35.14 115 ILE A CA 1
ATOM 945 C C . ILE A 1 118 ? -3.596 6.354 -2.338 1.00 34.53 115 ILE A C 1
ATOM 946 O O . ILE A 1 118 ? -2.771 6.997 -2.992 1.00 34.69 115 ILE A O 1
ATOM 951 N N . SER A 1 119 ? -3.368 5.868 -1.123 1.00 33.84 116 SER A N 1
ATOM 952 C CA . SER A 1 119 ? -2.054 5.805 -0.521 1.00 33.62 116 SER A CA 1
ATOM 953 C C . SER A 1 119 ? -1.453 4.435 -0.798 1.00 32.52 116 SER A C 1
ATOM 954 O O . SER A 1 119 ? -0.240 4.266 -0.800 1.00 32.36 116 SER A O 1
ATOM 957 N N . TYR A 1 120 ? -2.309 3.445 -0.993 1.00 31.48 117 TYR A N 1
ATOM 958 C CA . TYR A 1 120 ? -1.845 2.142 -1.434 1.00 30.58 117 TYR A CA 1
ATOM 959 C C . TYR A 1 120 ? -2.818 1.525 -2.432 1.00 29.80 117 TYR A C 1
ATOM 960 O O . TYR A 1 120 ? -4.019 1.793 -2.392 1.00 30.65 117 TYR A O 1
ATOM 969 N N . LEU A 1 121 ? -2.294 0.684 -3.304 1.00 28.87 118 LEU A N 1
ATOM 970 C CA . LEU A 1 121 ? -3.108 0.043 -4.331 1.00 28.79 118 LEU A CA 1
ATOM 971 C C . LEU A 1 121 ? -3.481 -1.370 -3.908 1.00 29.09 118 LEU A C 1
ATOM 972 O O . LEU A 1 121 ? -2.617 -2.266 -3.864 1.00 28.39 118 LEU A O 1
ATOM 977 N N . GLY A 1 122 ? -4.766 -1.569 -3.613 1.00 29.46 119 GLY A N 1
ATOM 978 C CA . GLY A 1 122 ? -5.258 -2.854 -3.168 1.00 30.75 119 GLY A CA 1
ATOM 979 C C . GLY A 1 122 ? -6.331 -3.347 -4.105 1.00 32.24 119 GLY A C 1
ATOM 980 O O . GLY A 1 122 ? -7.310 -2.635 -4.352 1.00 33.41 119 GLY A O 1
ATOM 981 N N . TRP A 1 123 ? -6.152 -4.553 -4.630 1.00 32.93 120 TRP A N 1
ATOM 982 C CA . TRP A 1 123 ? -7.123 -5.133 -5.561 1.00 34.92 120 TRP A CA 1
ATOM 983 C C . TRP A 1 123 ? -7.268 -6.621 -5.378 1.00 36.27 120 TRP A C 1
ATOM 984 O O . TRP A 1 123 ? -6.319 -7.313 -4.987 1.00 35.67 120 TRP A O 1
ATOM 995 N N . ASN A 1 124 ? -8.464 -7.106 -5.689 1.00 38.37 121 ASN A N 1
ATOM 996 C CA . ASN A 1 124 ? -8.821 -8.481 -5.415 1.00 40.70 121 ASN A CA 1
ATOM 997 C C . ASN A 1 124 ? -8.783 -9.333 -6.681 1.00 42.62 121 ASN A C 1
ATOM 998 O O . ASN A 1 124 ? -9.131 -8.873 -7.776 1.00 43.03 121 ASN A O 1
ATOM 1003 N N . ASP A 1 125 ? -8.304 -10.563 -6.526 1.00 44.50 122 ASP A N 1
ATOM 1004 C CA . ASP A 1 125 ? -8.475 -11.593 -7.540 1.00 47.25 122 ASP A CA 1
ATOM 1005 C C . ASP A 1 125 ? -9.409 -12.655 -6.949 1.00 49.08 122 ASP A C 1
ATOM 1006 O O . ASP A 1 125 ? -8.961 -13.591 -6.294 1.00 49.25 122 ASP A O 1
ATOM 1011 N N . ASN A 1 126 ? -10.707 -12.474 -7.188 1.00 50.88 123 ASN A N 1
ATOM 1012 C CA . ASN A 1 126 ? -11.753 -13.370 -6.699 1.00 53.22 123 ASN A CA 1
ATOM 1013 C C . ASN A 1 126 ? -11.617 -14.833 -7.150 1.00 55.16 123 ASN A C 1
ATOM 1014 O O . ASN A 1 126 ? -12.150 -15.726 -6.494 1.00 56.11 123 ASN A O 1
ATOM 1019 N N . SER A 1 127 ? -10.926 -15.083 -8.264 1.00 55.90 124 SER A N 1
ATOM 1020 C CA . SER A 1 127 ? -10.760 -16.465 -8.753 1.00 58.16 124 SER A CA 1
ATOM 1021 C C . SER A 1 127 ? -9.809 -17.303 -7.880 1.00 58.07 124 SER A C 1
ATOM 1022 O O . SER A 1 127 ? -9.876 -18.530 -7.896 1.00 60.07 124 SER A O 1
ATOM 1025 N N . SER A 1 128 ? -8.945 -16.638 -7.109 1.00 56.21 125 SER A N 1
ATOM 1026 C CA . SER A 1 128 ? -8.047 -17.305 -6.157 1.00 56.01 125 SER A CA 1
ATOM 1027 C C . SER A 1 128 ? -8.258 -16.789 -4.731 1.00 54.41 125 SER A C 1
ATOM 1028 O O . SER A 1 128 ? -7.468 -17.082 -3.823 1.00 53.89 125 SER A O 1
ATOM 1031 N N . ASN A 1 129 ? -9.346 -16.042 -4.540 1.00 53.40 126 ASN A N 1
ATOM 1032 C CA . ASN A 1 129 ? -9.678 -15.440 -3.260 1.00 51.61 126 ASN A CA 1
ATOM 1033 C C . ASN A 1 129 ? -8.486 -14.710 -2.637 1.00 48.45 126 ASN A C 1
ATOM 1034 O O . ASN A 1 129 ? -8.131 -14.908 -1.485 1.00 48.63 126 ASN A O 1
ATOM 1039 N N . ARG A 1 130 ? -7.889 -13.842 -3.432 1.00 45.82 127 ARG A N 1
ATOM 1040 C CA . ARG A 1 130 ? -6.652 -13.180 -3.070 1.00 43.19 127 ARG A CA 1
ATOM 1041 C C . ARG A 1 130 ? -6.847 -11.665 -3.081 1.00 40.11 127 ARG A C 1
ATOM 1042 O O . ARG A 1 130 ? -7.692 -11.152 -3.813 1.00 39.77 127 ARG A O 1
ATOM 1050 N N . LYS A 1 131 ? -6.087 -10.964 -2.243 1.00 37.21 128 LYS A N 1
ATOM 1051 C CA . LYS A 1 131 ? -5.907 -9.521 -2.381 1.00 35.31 128 LYS A CA 1
ATOM 1052 C C . LYS A 1 131 ? -4.419 -9.252 -2.521 1.00 34.06 128 LYS A C 1
ATOM 1053 O O . LYS A 1 131 ? -3.602 -9.859 -1.824 1.00 33.80 128 LYS A O 1
ATOM 1059 N N . TYR A 1 132 ? -4.098 -8.346 -3.439 1.00 32.42 129 TYR A N 1
ATOM 1060 C CA . TYR A 1 132 ? -2.757 -7.842 -3.647 1.00 31.80 129 TYR A CA 1
ATOM 1061 C C . TYR A 1 132 ? -2.710 -6.410 -3.138 1.00 30.68 129 TYR A C 1
ATOM 1062 O O . TYR A 1 132 ? -3.668 -5.656 -3.33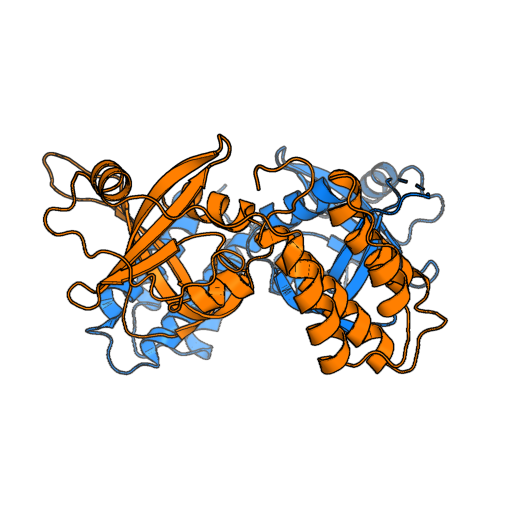6 1.00 30.26 129 TYR A O 1
ATOM 1071 N N . ILE A 1 133 ? -1.602 -6.034 -2.500 1.00 29.39 130 ILE A N 1
ATOM 1072 C CA . ILE A 1 133 ? -1.418 -4.684 -1.982 1.00 28.31 130 ILE A CA 1
ATOM 1073 C C . ILE A 1 133 ? -0.047 -4.168 -2.397 1.00 28.61 130 ILE A C 1
ATOM 1074 O O . ILE A 1 133 ? 0.942 -4.802 -2.107 1.00 29.60 130 ILE A O 1
ATOM 1079 N N . VAL A 1 134 ? -0.006 -3.035 -3.091 1.00 28.23 131 VAL A N 1
ATOM 1080 C CA . VAL A 1 134 ? 1.236 -2.412 -3.528 1.00 29.08 131 VAL A CA 1
ATOM 1081 C C . VAL A 1 134 ? 1.300 -0.992 -2.955 1.00 29.32 131 VAL A C 1
ATOM 1082 O O . VAL A 1 134 ? 0.285 -0.292 -2.881 1.00 28.75 131 VAL A O 1
ATOM 1086 N N . TYR A 1 135 ? 2.500 -0.603 -2.538 1.00 30.58 132 TYR A N 1
ATOM 1087 C CA . TYR A 1 135 ? 2.766 0.684 -1.908 1.00 31.86 132 TYR A CA 1
ATOM 1088 C C . TYR A 1 135 ? 4.245 1.058 -2.048 1.00 33.13 132 TYR A C 1
ATOM 1089 O O . TYR A 1 135 ? 5.082 0.239 -2.465 1.00 31.96 132 TYR A O 1
ATOM 1098 N N . LYS A 1 136 ? 4.545 2.307 -1.708 1.00 34.96 133 LYS A N 1
ATOM 1099 C CA . LYS A 1 136 ? 5.921 2.798 -1.613 1.00 37.31 133 LYS A CA 1
ATOM 1100 C C . LYS A 1 136 ? 6.373 2.733 -0.161 1.00 38.57 133 LYS A C 1
ATOM 1101 O O . LYS A 1 136 ? 5.628 3.131 0.733 1.00 37.76 133 LYS A O 1
ATOM 1107 N N . ASN A 1 137 ? 7.593 2.252 0.072 1.00 40.68 134 ASN A N 1
ATOM 1108 C CA . ASN A 1 137 ? 8.145 2.188 1.426 1.00 43.14 134 ASN A CA 1
ATOM 1109 C C . ASN A 1 137 ? 8.819 3.504 1.843 1.00 45.57 134 ASN A C 1
ATOM 1110 O O . ASN A 1 137 ? 8.826 4.476 1.090 1.00 45.52 134 ASN A O 1
ATOM 1115 N N . LEU A 1 138 ? 9.364 3.525 3.057 1.00 48.28 135 LEU A N 1
ATOM 1116 C CA . LEU A 1 138 ? 10.086 4.689 3.579 1.00 50.81 135 LEU A CA 1
ATOM 1117 C C . LEU A 1 138 ? 11.221 5.193 2.689 1.00 52.34 135 LEU A C 1
ATOM 1118 O O . LEU A 1 138 ? 11.562 6.372 2.756 1.00 53.77 135 LEU A O 1
ATOM 1123 N N . ASP A 1 139 ? 11.787 4.318 1.849 1.00 52.59 136 ASP A N 1
ATOM 1124 C CA . ASP A 1 139 ? 12.830 4.700 0.887 1.00 53.79 136 ASP A CA 1
ATOM 1125 C C . ASP A 1 139 ? 12.271 5.076 -0.492 1.00 52.32 136 ASP A C 1
ATOM 1126 O O . ASP A 1 139 ? 13.014 5.096 -1.480 1.00 52.38 136 ASP A O 1
ATOM 1131 N N . ASP A 1 140 ? 10.971 5.357 -0.561 1.00 50.50 137 ASP A N 1
ATOM 1132 C CA . ASP A 1 140 ? 10.295 5.702 -1.815 1.00 49.32 137 ASP A CA 1
ATOM 1133 C C . ASP A 1 140 ? 10.450 4.630 -2.902 1.00 47.67 137 ASP A C 1
ATOM 1134 O O . ASP A 1 140 ? 10.577 4.956 -4.085 1.00 48.00 137 ASP A O 1
ATOM 1139 N N . LYS A 1 141 ? 10.436 3.354 -2.515 1.00 46.17 138 LYS A N 1
ATOM 1140 C CA . LYS A 1 141 ? 10.418 2.279 -3.514 1.00 44.76 138 LYS A CA 1
ATOM 1141 C C . LYS A 1 141 ? 9.268 1.310 -3.297 1.00 42.53 138 LYS A C 1
ATOM 1142 O O . LYS A 1 141 ? 8.727 1.187 -2.184 1.00 41.54 138 LYS A O 1
ATOM 1148 N N . PHE A 1 142 ? 8.906 0.631 -4.384 1.00 40.58 139 PHE A N 1
ATOM 1149 C CA . PHE A 1 142 ? 7.729 -0.209 -4.404 1.00 38.87 139 PHE A CA 1
ATOM 1150 C C . PHE A 1 142 ? 7.965 -1.473 -3.602 1.00 38.67 139 PHE A C 1
ATOM 1151 O O . PHE A 1 142 ? 9.008 -2.109 -3.716 1.00 38.72 139 PHE A O 1
ATOM 1159 N N . GLU A 1 143 ? 6.997 -1.791 -2.752 1.00 37.57 140 GLU A N 1
ATOM 1160 C CA . GLU A 1 143 ? 6.901 -3.088 -2.112 1.00 37.62 140 GLU A CA 1
ATOM 1161 C C . GLU A 1 143 ? 5.503 -3.615 -2.383 1.00 35.88 140 GLU A C 1
ATOM 1162 O O . GLU A 1 143 ? 4.614 -2.864 -2.792 1.00 34.97 140 GLU A O 1
ATOM 1168 N N . GLY A 1 144 ? 5.322 -4.908 -2.156 1.00 35.39 141 GLY A N 1
ATOM 1169 C CA . GLY A 1 144 ? 4.041 -5.547 -2.349 1.00 34.33 141 GLY A CA 1
ATOM 1170 C C . GLY A 1 144 ? 3.905 -6.788 -1.489 1.00 35.02 141 GLY A C 1
ATOM 1171 O O . GLY A 1 144 ? 4.899 -7.441 -1.121 1.00 35.50 141 GLY A O 1
ATOM 1172 N N . ILE A 1 145 ? 2.660 -7.108 -1.172 1.00 34.36 142 ILE A N 1
ATOM 1173 C CA . ILE A 1 145 ? 2.318 -8.285 -0.403 1.00 35.20 142 ILE A CA 1
ATOM 1174 C C . ILE A 1 145 ? 1.007 -8.805 -0.985 1.00 34.80 142 ILE A C 1
ATOM 1175 O O . ILE A 1 145 ? 0.273 -8.050 -1.613 1.00 33.68 142 ILE A O 1
ATOM 1180 N N . TYR A 1 146 ? 0.718 -10.086 -0.800 1.00 36.03 143 TYR A N 1
ATOM 1181 C CA . TYR A 1 146 ? -0.607 -10.620 -1.118 1.00 36.49 143 TYR A CA 1
ATOM 1182 C C . TYR A 1 146 ? -1.000 -11.702 -0.126 1.00 37.29 143 TYR A C 1
ATOM 1183 O O . TYR A 1 146 ? -0.156 -12.235 0.584 1.00 37.08 143 TYR A O 1
ATOM 1192 N N . GLY A 1 147 ? -2.289 -12.015 -0.089 1.00 37.65 144 GLY A N 1
ATOM 1193 C CA . GLY A 1 147 ? -2.789 -13.048 0.795 1.00 39.37 144 GLY A CA 1
ATOM 1194 C C . GLY A 1 147 ? -4.211 -13.442 0.482 1.00 40.34 144 GLY A C 1
ATOM 1195 O O . GLY A 1 147 ? -4.861 -12.835 -0.372 1.00 39.05 144 GLY A O 1
ATOM 1196 N N . GLU A 1 148 ? -4.680 -14.470 1.178 1.00 42.72 145 GLU A N 1
ATOM 1197 C CA . GLU A 1 148 ? -6.050 -14.943 1.056 1.00 44.86 145 GLU A CA 1
ATOM 1198 C C . GLU A 1 148 ? -7.009 -14.039 1.824 1.00 44.70 145 GLU A C 1
ATOM 1199 O O . GLU A 1 148 ? -6.756 -13.662 2.985 1.00 44.20 145 GLU A O 1
ATOM 1205 N N . ILE A 1 149 ? -8.118 -13.699 1.182 1.00 45.39 146 ILE A N 1
ATOM 1206 C CA . ILE A 1 149 ? -9.165 -12.939 1.841 1.00 46.08 146 ILE A CA 1
ATOM 1207 C C . ILE A 1 149 ? -10.531 -13.547 1.495 1.00 48.47 146 ILE A C 1
ATOM 1208 O O . ILE A 1 149 ? -10.902 -13.634 0.331 1.00 49.15 146 ILE A O 1
ATOM 1213 N N . SER A 1 150 ? -11.262 -14.015 2.505 1.00 50.70 147 SER A N 1
ATOM 1214 C CA . SER A 1 150 ? -12.569 -14.612 2.256 1.00 53.16 147 SER A CA 1
ATOM 1215 C C . SER A 1 150 ? -13.568 -13.544 1.802 1.00 53.56 147 SER A C 1
ATOM 1216 O O . SER A 1 150 ? -13.573 -12.439 2.340 1.00 52.21 147 SER A O 1
ATOM 1219 N N . PRO A 1 151 ? -14.416 -13.871 0.806 1.00 55.50 148 PRO A N 1
ATOM 1220 C CA . PRO A 1 151 ? -15.395 -12.913 0.308 1.00 56.09 148 PRO A CA 1
ATOM 1221 C C . PRO A 1 151 ? -16.599 -12.773 1.226 1.00 57.11 148 PRO A C 1
ATOM 1222 O O . PRO A 1 151 ? -17.451 -11.916 0.996 1.00 57.28 148 PRO A O 1
ATOM 1226 N N . ASN A 1 152 ? -16.665 -13.617 2.253 1.00 58.16 149 ASN A N 1
ATOM 1227 C CA . ASN A 1 152 ? -17.689 -13.508 3.281 1.00 59.29 149 ASN A CA 1
ATOM 1228 C C . ASN A 1 152 ? -17.252 -12.460 4.305 1.00 57.75 149 ASN A C 1
ATOM 1229 O O . ASN A 1 152 ? -16.352 -12.703 5.105 1.00 57.04 149 ASN A O 1
ATOM 1234 N N . LYS A 1 153 ? -17.889 -11.292 4.260 1.00 57.92 150 LYS A N 1
ATOM 1235 C CA . LYS A 1 153 ? -17.442 -10.119 5.017 1.00 56.58 150 LYS A CA 1
ATOM 1236 C C . LYS A 1 153 ? -18.143 -10.034 6.360 1.00 57.09 150 LYS A C 1
ATOM 1237 O O . LYS A 1 153 ? -19.271 -10.496 6.496 1.00 58.97 150 LYS A O 1
ATOM 1243 N N . VAL A 1 154 ? -17.464 -9.453 7.349 1.00 55.69 151 VAL A N 1
ATOM 1244 C CA . VAL A 1 154 ? -18.056 -9.185 8.664 1.00 56.00 151 VAL A CA 1
ATOM 1245 C C . VAL A 1 154 ? -17.708 -7.757 9.102 1.00 55.29 151 VAL A C 1
ATOM 1246 O O . VAL A 1 154 ? -16.587 -7.277 8.881 1.00 53.45 151 VAL A O 1
ATOM 1250 N N . LYS A 1 155 ? -18.678 -7.076 9.708 1.00 56.22 152 LYS A N 1
ATOM 1251 C CA . LYS A 1 155 ? -18.496 -5.689 10.113 1.00 55.78 152 LYS A CA 1
ATOM 1252 C C . LYS A 1 155 ? -17.542 -5.628 11.294 1.00 54.35 152 LYS A C 1
ATOM 1253 O O . LYS A 1 155 ? -17.662 -6.417 12.240 1.00 54.72 152 LYS A O 1
ATOM 1259 N N . GLY A 1 156 ? -16.590 -4.700 11.233 1.00 52.55 153 GLY A N 1
ATOM 1260 C CA . GLY A 1 156 ? -15.608 -4.534 12.303 1.00 51.44 153 GLY A CA 1
ATOM 1261 C C . GLY A 1 156 ? -14.615 -3.431 12.010 1.00 50.12 153 GLY A C 1
ATOM 1262 O O . GLY A 1 156 ? -14.788 -2.673 11.052 1.00 50.58 153 GLY A O 1
ATOM 1263 N N . PHE A 1 157 ? -13.565 -3.351 12.822 1.00 48.79 154 PHE A N 1
ATOM 1264 C CA . PHE A 1 157 ? -12.531 -2.339 12.651 1.00 47.47 154 PHE A CA 1
ATOM 1265 C C . PHE A 1 157 ? -11.480 -2.876 11.714 1.00 45.04 154 PHE A C 1
ATOM 1266 O O . PHE A 1 157 ? -10.883 -3.917 11.994 1.00 44.52 154 PHE A O 1
ATOM 1274 N N . CYS A 1 158 ? -11.250 -2.172 10.608 1.00 42.93 155 CYS A N 1
ATOM 1275 C CA . CYS A 1 158 ? -10.158 -2.511 9.704 1.00 40.60 155 CYS A CA 1
ATOM 1276 C C . CYS A 1 158 ? -8.842 -2.233 10.410 1.00 40.00 155 CYS A C 1
ATOM 1277 O O . CYS A 1 158 ? -8.642 -1.146 10.924 1.00 40.15 155 CYS A O 1
ATOM 1280 N N . LYS A 1 159 ? -7.924 -3.190 10.419 1.00 39.24 156 LYS A N 1
ATOM 1281 C CA . LYS A 1 159 ? -6.650 -2.941 11.090 1.00 39.59 156 LYS A CA 1
ATOM 1282 C C . LYS A 1 159 ? -5.619 -2.138 10.282 1.00 38.93 156 LYS A C 1
ATOM 1283 O O . LYS A 1 159 ? -4.492 -1.963 10.740 1.00 39.05 156 LYS A O 1
ATOM 1289 N N . ILE A 1 160 ? -6.000 -1.625 9.109 1.00 38.39 157 ILE A N 1
ATOM 1290 C CA . ILE A 1 160 ? -5.165 -0.662 8.402 1.00 37.90 157 ILE A CA 1
ATOM 1291 C C . ILE A 1 160 ? -5.599 0.779 8.694 1.00 39.38 157 ILE A C 1
ATOM 1292 O O . ILE A 1 160 ? -4.804 1.579 9.169 1.00 40.01 157 ILE A O 1
ATOM 1297 N N . CYS A 1 161 ? -6.854 1.107 8.407 1.00 40.07 158 CYS A N 1
ATOM 1298 C CA . CYS A 1 161 ? -7.343 2.463 8.555 1.00 41.17 158 CYS A CA 1
ATOM 1299 C C . CYS A 1 161 ? -7.967 2.700 9.929 1.00 42.98 158 CYS A C 1
ATOM 1300 O O . CYS A 1 161 ? -8.292 3.831 10.258 1.00 43.21 158 CYS A O 1
ATOM 1303 N N . ASN A 1 162 ? -8.144 1.622 10.699 1.00 43.94 159 ASN A N 1
ATOM 1304 C CA . ASN A 1 162 ? -8.714 1.649 12.048 1.00 46.01 159 ASN A CA 1
ATOM 1305 C C . ASN A 1 162 ? -10.182 2.057 12.146 1.00 47.74 159 ASN A C 1
ATOM 1306 O O . ASN A 1 162 ? -10.680 2.226 13.246 1.00 48.77 159 ASN A O 1
ATOM 1311 N N . GLN A 1 163 ? -10.889 2.188 11.026 1.00 48.56 160 GLN A N 1
ATOM 1312 C CA . GLN A 1 163 ? -12.314 2.523 11.080 1.00 50.39 160 GLN A CA 1
ATOM 1313 C C . GLN A 1 163 ? -13.194 1.279 10.928 1.00 50.66 160 GLN A C 1
ATOM 1314 O O . GLN A 1 163 ? -12.707 0.193 10.593 1.00 49.61 160 GLN A O 1
ATOM 1320 N N . GLU A 1 164 ? -14.491 1.443 11.181 1.00 51.97 161 GLU A N 1
ATOM 1321 C CA . GLU A 1 164 ? -15.446 0.352 11.033 1.00 52.55 161 GLU A CA 1
ATOM 1322 C C . GLU A 1 164 ? -15.817 0.235 9.560 1.00 52.06 161 GLU A C 1
ATOM 1323 O O . GLU A 1 164 ? -16.098 1.245 8.913 1.00 53.37 161 GLU A O 1
ATOM 1329 N N . SER A 1 165 ? -15.789 -0.984 9.025 1.00 50.65 162 SER A N 1
ATOM 1330 C CA . SER A 1 165 ? -16.122 -1.219 7.619 1.00 50.25 162 SER A CA 1
ATOM 1331 C C . SER A 1 165 ? -16.538 -2.668 7.383 1.00 49.64 162 SER A C 1
ATOM 1332 O O . SER A 1 165 ? -16.567 -3.471 8.315 1.00 48.74 162 SER A O 1
ATOM 1335 N N . ASP A 1 166 ? -16.862 -2.991 6.133 1.00 49.17 163 ASP A N 1
ATOM 1336 C CA . ASP A 1 166 ? -17.075 -4.378 5.739 1.00 49.05 163 ASP A CA 1
ATOM 1337 C C . ASP A 1 166 ? -15.695 -5.001 5.589 1.00 46.50 163 ASP A C 1
ATOM 1338 O O . ASP A 1 166 ? -14.955 -4.659 4.665 1.00 46.29 163 ASP A O 1
ATOM 1343 N N . THR A 1 167 ? -15.340 -5.883 6.520 1.00 45.01 164 THR A N 1
ATOM 1344 C CA . THR A 1 167 ? -13.990 -6.410 6.618 1.00 42.94 164 THR A CA 1
ATOM 1345 C C . THR A 1 167 ? -13.936 -7.906 6.333 1.00 43.24 164 THR A C 1
ATOM 1346 O O . THR A 1 167 ? -14.946 -8.599 6.387 1.00 44.00 164 THR A O 1
ATOM 1350 N N . SER A 1 168 ? -12.747 -8.392 6.007 1.00 42.21 165 SER A N 1
ATOM 1351 C CA . SER A 1 168 ? -12.500 -9.828 5.930 1.00 42.78 165 SER A CA 1
ATOM 1352 C C . SER A 1 168 ? -11.093 -10.099 6.401 1.00 41.40 165 SER A C 1
ATOM 1353 O O . SER A 1 168 ? -10.239 -9.198 6.425 1.00 39.41 165 SER A O 1
ATOM 1356 N N . LEU A 1 169 ? -10.849 -11.354 6.748 1.00 41.52 166 LEU A N 1
ATOM 1357 C CA . LEU A 1 169 ? -9.566 -11.752 7.284 1.00 41.13 166 LEU A CA 1
ATOM 1358 C C . LEU A 1 169 ? -8.580 -11.892 6.138 1.00 40.48 166 LEU A C 1
ATOM 1359 O O . LEU A 1 169 ? -8.781 -12.702 5.230 1.00 40.88 166 LEU A O 1
ATOM 1364 N N . PHE A 1 170 ? -7.521 -11.090 6.192 1.00 39.31 167 PHE A N 1
ATOM 1365 C CA . PHE A 1 170 ? -6.440 -11.153 5.218 1.00 38.77 167 PHE A CA 1
ATOM 1366 C C . PHE A 1 170 ? -5.311 -11.983 5.819 1.00 40.13 167 PHE A C 1
ATOM 1367 O O . PHE A 1 170 ? -4.704 -11.575 6.806 1.00 39.17 167 PHE A O 1
ATOM 1375 N N . LEU A 1 171 ? -5.030 -13.135 5.213 1.00 42.44 168 LEU A N 1
ATOM 1376 C CA . LEU A 1 171 ? -3.978 -14.023 5.680 1.00 44.61 168 LEU A CA 1
ATOM 1377 C C . LEU A 1 171 ? -2.780 -13.998 4.744 1.00 46.02 168 LEU A C 1
ATOM 1378 O O . LEU A 1 171 ? -2.896 -14.306 3.560 1.00 45.98 168 LEU A O 1
ATOM 1383 N N . ASN A 1 172 ? -1.637 -13.612 5.293 1.00 47.94 169 ASN A N 1
ATOM 1384 C CA . ASN A 1 172 ? -0.375 -13.663 4.583 1.00 50.27 169 ASN A CA 1
ATOM 1385 C C . ASN A 1 172 ? 0.228 -15.042 4.834 1.00 53.60 169 ASN A C 1
ATOM 1386 O O . ASN A 1 172 ? -0.072 -15.667 5.848 1.00 55.48 169 ASN A O 1
ATOM 1391 N N . LYS A 1 173 ? 1.062 -15.516 3.916 1.00 55.96 170 LYS A N 1
ATOM 1392 C CA . LYS A 1 173 ? 1.687 -16.838 4.055 1.00 59.50 170 LYS A CA 1
ATOM 1393 C C . LYS A 1 173 ? 2.719 -16.846 5.187 1.00 61.44 170 LYS A C 1
ATOM 1394 O O . LYS A 1 173 ? 2.615 -17.655 6.110 1.00 63.92 170 LYS A O 1
ATOM 1396 N N . THR A 1 174 ? 3.706 -15.953 5.096 1.00 62.01 171 THR A N 1
ATOM 1397 C CA . THR A 1 174 ? 4.743 -15.770 6.131 1.00 63.63 171 THR A CA 1
ATOM 1398 C C . THR A 1 174 ? 5.622 -17.010 6.307 1.00 66.49 171 THR A C 1
ATOM 1399 O O . THR A 1 174 ? 6.837 -16.899 6.486 1.00 68.22 171 THR A O 1
ATOM 1403 N N . TYR A 1 183 ? 0.197 -23.914 6.694 1.00 77.84 180 TYR A N 1
ATOM 1404 C CA . TYR A 1 183 ? 1.317 -23.066 7.096 1.00 77.07 180 TYR A CA 1
ATOM 1405 C C . TYR A 1 183 ? 0.995 -22.274 8.365 1.00 75.69 180 TYR A C 1
ATOM 1406 O O . TYR A 1 183 ? -0.105 -22.384 8.920 1.00 75.60 180 TYR A O 1
ATOM 1408 N N . THR A 1 184 ? 1.973 -21.498 8.831 1.00 74.86 181 THR A N 1
ATOM 1409 C CA . THR A 1 184 ? 1.766 -20.557 9.928 1.00 72.88 181 THR A CA 1
ATOM 1410 C C . THR A 1 184 ? 1.309 -19.257 9.290 1.00 69.51 181 THR A C 1
ATOM 1411 O O . THR A 1 184 ? 2.099 -18.567 8.639 1.00 69.24 181 THR A O 1
ATOM 1413 N N . LYS A 1 185 ? 0.023 -18.947 9.442 1.00 67.21 182 LYS A N 1
ATOM 1414 C CA . LYS A 1 185 ? -0.589 -17.802 8.763 1.00 64.03 182 LYS A CA 1
ATOM 1415 C C . LYS A 1 185 ? -0.642 -16.588 9.690 1.00 61.28 182 LYS A C 1
ATOM 1416 O O . LYS A 1 185 ? -1.072 -16.697 10.839 1.00 61.70 182 LYS A O 1
ATOM 1422 N N . LYS A 1 186 ? -0.197 -15.439 9.189 1.00 58.05 183 LYS A N 1
ATOM 1423 C CA . LYS A 1 186 ? -0.320 -14.185 9.916 1.00 55.46 183 LYS A CA 1
ATOM 1424 C C . LYS A 1 186 ? -1.224 -13.228 9.165 1.00 52.14 183 LYS A C 1
ATOM 1425 O O . LYS A 1 186 ? -1.183 -13.130 7.938 1.00 51.89 183 LYS A O 1
ATOM 1431 N N . GLY A 1 187 ? -2.050 -12.514 9.904 1.00 49.51 184 GLY A N 1
ATOM 1432 C CA . GLY A 1 187 ? -2.988 -11.634 9.268 1.00 47.04 184 GLY A CA 1
ATOM 1433 C C . GLY A 1 187 ? -3.892 -10.918 10.221 1.00 45.32 184 GLY A C 1
ATOM 1434 O O . GLY A 1 187 ? -3.729 -10.995 11.444 1.00 45.90 184 GLY A O 1
ATOM 1435 N N . ASP A 1 188 ? -4.845 -10.203 9.646 1.00 42.96 185 ASP A N 1
ATOM 1436 C CA . ASP A 1 188 ? -5.867 -9.546 10.424 1.00 42.27 185 ASP A CA 1
ATOM 1437 C C . ASP A 1 188 ? -7.026 -9.124 9.543 1.00 40.70 185 ASP A C 1
ATOM 1438 O O . ASP A 1 188 ? -6.970 -9.254 8.320 1.00 40.16 185 ASP A O 1
ATOM 1443 N N . TYR A 1 189 ? -8.081 -8.637 10.180 1.00 39.95 186 TYR A N 1
ATOM 1444 C CA . TYR A 1 189 ? -9.248 -8.139 9.470 1.00 39.22 186 TYR A CA 1
ATOM 1445 C C . TYR A 1 189 ? -8.988 -6.743 8.896 1.00 37.56 186 TYR A C 1
ATOM 1446 O O . TYR A 1 189 ? -8.570 -5.840 9.609 1.00 36.95 186 TYR A O 1
ATOM 1455 N N . ILE A 1 190 ? -9.248 -6.600 7.597 1.00 36.21 187 ILE A N 1
ATOM 1456 C CA . ILE A 1 190 ? -9.101 -5.339 6.892 1.00 35.36 187 ILE A CA 1
ATOM 1457 C C . ILE A 1 190 ? -10.288 -5.096 5.954 1.00 35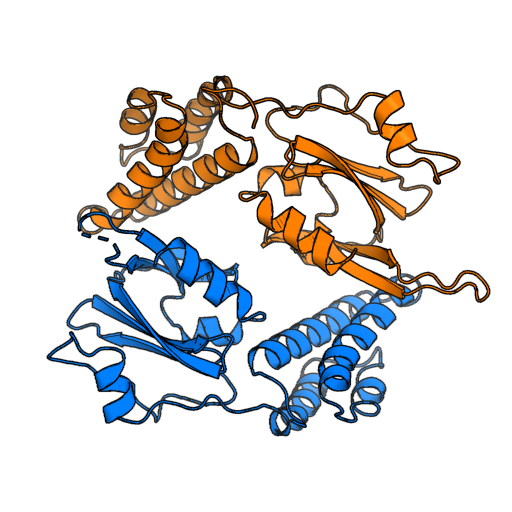.41 187 ILE A C 1
ATOM 1458 O O . ILE A 1 190 ? -11.069 -6.011 5.671 1.00 35.46 187 ILE A O 1
ATOM 1463 N N . CYS A 1 191 ? -10.389 -3.865 5.459 1.00 34.80 188 CYS A N 1
ATOM 1464 C CA . CYS A 1 191 ? -11.439 -3.485 4.524 1.00 35.01 188 CYS A CA 1
ATOM 1465 C C . CYS A 1 191 ? -11.382 -4.420 3.319 1.00 35.30 188 CYS A C 1
ATOM 1466 O O . CYS A 1 191 ? -10.332 -4.595 2.713 1.00 34.21 188 CYS A O 1
ATOM 1469 N N . TYR A 1 192 ? -12.507 -5.045 2.988 1.00 36.69 189 TYR A N 1
ATOM 1470 C CA . TYR A 1 192 ? -12.581 -5.852 1.787 1.00 37.19 189 TYR A CA 1
ATOM 1471 C C . TYR A 1 192 ? -12.259 -5.006 0.549 1.00 36.82 189 TYR A C 1
ATOM 1472 O O . TYR A 1 192 ? -11.539 -5.442 -0.351 1.00 36.36 189 TYR A O 1
ATOM 1481 N N . ASP A 1 193 ? -12.818 -3.801 0.531 1.00 37.04 190 ASP A N 1
ATOM 1482 C CA . ASP A 1 193 ? -12.634 -2.840 -0.545 1.00 37.13 190 ASP A CA 1
ATOM 1483 C C . ASP A 1 193 ? -11.542 -1.832 -0.155 1.00 35.56 190 ASP A C 1
ATOM 1484 O O . ASP A 1 193 ? -11.774 -0.933 0.645 1.00 35.34 190 ASP A O 1
ATOM 1489 N N . SER A 1 194 ? -10.351 -2.004 -0.726 1.00 34.62 191 SER A N 1
ATOM 1490 C CA . SER A 1 194 ? -9.200 -1.172 -0.405 1.00 34.10 191 SER A CA 1
ATOM 1491 C C . SER A 1 194 ? -9.388 0.281 -0.835 1.00 35.23 191 SER A C 1
ATOM 1492 O O . SER A 1 194 ? -8.753 1.177 -0.278 1.00 35.07 191 SER A O 1
ATOM 1495 N N . PHE A 1 195 ? -10.270 0.527 -1.802 1.00 36.77 192 PHE A N 1
ATOM 1496 C CA . PHE A 1 195 ? -10.547 1.898 -2.229 1.00 38.33 192 PHE A CA 1
ATOM 1497 C C . PHE A 1 195 ? -11.321 2.665 -1.171 1.00 39.25 192 PHE A C 1
ATOM 1498 O O . PHE A 1 195 ? -11.021 3.829 -0.905 1.00 39.98 192 PHE A O 1
ATOM 1506 N N . LYS A 1 196 ? -12.275 2.004 -0.523 1.00 39.54 193 LYS A N 1
ATOM 1507 C CA . LYS A 1 196 ? -12.948 2.586 0.639 1.00 40.17 193 LYS A CA 1
ATOM 1508 C C . LYS A 1 196 ? -11.961 2.810 1.789 1.00 38.45 193 LYS A C 1
ATOM 1509 O O . LYS A 1 196 ? -11.957 3.879 2.407 1.00 39.21 193 LYS A O 1
ATOM 1515 N N . CYS A 1 197 ? -11.145 1.797 2.076 1.00 36.55 194 CYS A N 1
ATOM 1516 C CA . CYS A 1 197 ? -10.031 1.904 3.043 1.00 35.36 194 CYS A CA 1
ATOM 1517 C C . CYS A 1 197 ? -9.163 3.154 2.823 1.00 35.50 194 CYS A C 1
ATOM 1518 O O . CYS A 1 197 ? -8.862 3.889 3.767 1.00 35.10 194 CYS A O 1
ATOM 1521 N N . ASN A 1 198 ? -8.770 3.371 1.573 1.00 35.16 195 ASN A N 1
ATOM 1522 C CA . ASN A 1 198 ? -7.912 4.504 1.215 1.00 36.23 195 ASN A CA 1
ATOM 1523 C C . ASN A 1 198 ? -8.563 5.875 1.405 1.00 38.55 195 ASN A C 1
ATOM 1524 O O . ASN A 1 198 ? -7.860 6.865 1.576 1.00 38.04 195 ASN A O 1
ATOM 1529 N N . GLN A 1 199 ? -9.900 5.915 1.392 1.00 41.07 196 GLN A N 1
ATOM 1530 C CA . GLN A 1 199 ? -10.656 7.123 1.764 1.00 43.63 196 GLN A CA 1
ATOM 1531 C C . GLN A 1 199 ? -10.585 7.390 3.267 1.00 43.97 196 GLN A C 1
ATOM 1532 O O . GLN A 1 199 ? -10.711 8.534 3.695 1.00 46.18 196 GLN A O 1
ATOM 1538 N N . ASN A 1 200 ? -10.391 6.337 4.057 1.00 42.51 197 ASN A N 1
ATOM 1539 C CA . ASN A 1 200 ? -10.297 6.452 5.512 1.00 42.69 197 ASN A CA 1
ATOM 1540 C C . ASN A 1 200 ? -8.865 6.597 6.033 1.00 41.15 197 ASN A C 1
ATOM 1541 O O . ASN A 1 200 ? -8.657 7.038 7.163 1.00 41.71 197 ASN A O 1
ATOM 1546 N N . LEU A 1 201 ? -7.883 6.176 5.245 1.00 38.73 198 LEU A N 1
ATOM 1547 C CA . LEU A 1 201 ? -6.522 6.033 5.760 1.00 37.80 198 LEU A CA 1
ATOM 1548 C C . LEU A 1 201 ? -5.818 7.386 5.891 1.00 39.16 198 LEU A C 1
ATOM 1549 O O . LEU A 1 201 ? -5.478 8.015 4.888 1.00 37.84 198 LEU A O 1
ATOM 1554 N N . ASP A 1 202 ? -5.571 7.822 7.126 1.00 40.42 199 ASP A N 1
ATOM 1555 C CA . ASP A 1 202 ? -4.946 9.141 7.329 1.00 42.63 199 ASP A CA 1
ATOM 1556 C C . ASP A 1 202 ? -3.465 9.099 7.715 1.00 42.74 199 ASP A C 1
ATOM 1557 O O . ASP A 1 202 ? -2.863 10.151 7.905 1.00 44.22 199 ASP A O 1
ATOM 1562 N N . ASP A 1 203 ? -2.873 7.903 7.791 1.00 41.43 200 ASP A N 1
ATOM 1563 C CA . ASP A 1 203 ? -1.454 7.764 8.137 1.00 41.71 200 ASP A CA 1
ATOM 1564 C C . ASP A 1 203 ? -0.844 6.503 7.515 1.00 39.98 200 ASP A C 1
ATOM 1565 O O . ASP A 1 203 ? -1.176 5.390 7.920 1.00 39.18 200 ASP A O 1
ATOM 1570 N N . ILE A 1 204 ? 0.047 6.682 6.536 1.00 40.00 201 ILE A N 1
ATOM 1571 C CA . ILE A 1 204 ? 0.715 5.536 5.860 1.00 38.85 201 ILE A CA 1
ATOM 1572 C C . ILE A 1 204 ? 1.441 4.634 6.856 1.00 38.72 201 ILE A C 1
ATOM 1573 O O . ILE A 1 204 ? 1.609 3.443 6.595 1.00 37.40 201 ILE A O 1
ATOM 1578 N N . ASN A 1 205 ? 1.834 5.194 8.007 1.00 39.86 202 ASN A N 1
ATOM 1579 C CA . ASN A 1 205 ? 2.413 4.402 9.089 1.00 40.03 202 ASN A CA 1
ATOM 1580 C C . ASN A 1 205 ? 1.519 3.246 9.514 1.00 38.35 202 ASN A C 1
ATOM 1581 O O . ASN A 1 205 ? 2.033 2.197 9.875 1.00 38.28 202 ASN A O 1
ATOM 1586 N N . ASN A 1 206 ? 0.198 3.441 9.479 1.00 37.16 203 ASN A N 1
ATOM 1587 C CA . ASN A 1 206 ? -0.751 2.386 9.837 1.00 35.94 203 ASN A CA 1
ATOM 1588 C C . ASN A 1 206 ? -0.589 1.169 8.918 1.00 34.49 203 ASN A C 1
ATOM 1589 O O . ASN A 1 206 ? -0.718 0.034 9.362 1.00 33.57 203 ASN A O 1
ATOM 1594 N N . LEU A 1 207 ? -0.327 1.412 7.632 1.00 33.44 204 LEU A N 1
ATOM 1595 C CA . LEU A 1 207 ? -0.087 0.325 6.688 1.00 32.60 204 LEU A CA 1
ATOM 1596 C C . LEU A 1 207 ? 1.266 -0.332 6.932 1.00 33.42 204 LEU A C 1
ATOM 1597 O O . LEU A 1 207 ? 1.385 -1.563 6.853 1.00 33.11 204 LEU A O 1
ATOM 1602 N N . TYR A 1 208 ? 2.288 0.480 7.202 1.00 34.30 205 TYR A N 1
ATOM 1603 C CA . TYR A 1 208 ? 3.617 -0.064 7.488 1.00 36.35 205 TYR A CA 1
ATOM 1604 C C . TYR A 1 208 ? 3.603 -0.958 8.731 1.00 38.19 205 TYR A C 1
ATOM 1605 O O . TYR A 1 208 ? 4.277 -1.980 8.756 1.00 39.26 205 TYR A O 1
ATOM 1614 N N . GLU A 1 209 ? 2.816 -0.581 9.740 1.00 39.49 206 GLU A N 1
ATOM 1615 C CA . GLU A 1 209 ? 2.749 -1.342 10.993 1.00 41.27 206 GLU A CA 1
ATOM 1616 C C . GLU A 1 209 ? 1.953 -2.632 10.818 1.00 40.63 206 GLU A C 1
ATOM 1617 O O . GLU A 1 209 ? 2.292 -3.658 11.413 1.00 41.45 206 GLU A O 1
ATOM 1623 N N . PHE A 1 210 ? 0.897 -2.580 10.008 1.00 39.08 207 PHE A N 1
ATOM 1624 C CA . PHE A 1 210 ? 0.180 -3.781 9.629 1.00 38.47 207 PHE A CA 1
ATOM 1625 C C . PHE A 1 210 ? 1.123 -4.742 8.893 1.00 39.26 207 PHE A C 1
ATOM 1626 O O . PHE A 1 210 ? 1.184 -5.927 9.223 1.00 39.89 207 PHE A O 1
ATOM 1634 N N . ILE A 1 211 ? 1.874 -4.232 7.919 1.00 39.15 208 ILE A N 1
ATOM 1635 C CA . ILE A 1 211 ? 2.754 -5.085 7.108 1.00 39.92 208 ILE A CA 1
ATOM 1636 C C . ILE A 1 211 ? 3.793 -5.764 7.994 1.00 41.83 208 ILE A C 1
ATOM 1637 O O . ILE A 1 211 ? 3.948 -6.981 7.934 1.00 42.45 208 ILE A O 1
ATOM 1642 N N . VAL A 1 212 ? 4.467 -4.971 8.830 1.00 43.41 209 VAL A N 1
ATOM 1643 C CA . VAL A 1 212 ? 5.505 -5.454 9.746 1.00 45.92 209 VAL A CA 1
ATOM 1644 C C . VAL A 1 212 ? 5.030 -6.598 10.640 1.00 47.25 209 VAL A C 1
ATOM 1645 O O . VAL A 1 212 ? 5.773 -7.538 10.890 1.00 48.83 209 VAL A O 1
ATOM 1649 N N . LYS A 1 213 ? 3.792 -6.517 11.109 1.00 47.42 210 LYS A N 1
ATOM 1650 C CA . LYS A 1 213 ? 3.261 -7.499 12.050 1.00 48.78 210 LYS A CA 1
ATOM 1651 C C . LYS A 1 213 ? 2.832 -8.808 11.392 1.00 48.94 210 LYS A C 1
ATOM 1652 O O . LYS A 1 213 ? 2.717 -9.831 12.066 1.00 49.83 210 LYS A O 1
ATOM 1658 N N . ILE A 1 214 ? 2.600 -8.792 10.085 1.00 48.08 211 ILE A N 1
ATOM 1659 C CA . ILE A 1 214 ? 2.177 -10.011 9.390 1.00 48.65 211 ILE A CA 1
ATOM 1660 C C . ILE A 1 214 ? 3.201 -10.561 8.389 1.00 49.89 211 ILE A C 1
ATOM 1661 O O . ILE A 1 214 ? 3.004 -11.650 7.857 1.00 50.53 211 ILE A O 1
ATOM 1666 N N . LYS A 1 215 ? 4.288 -9.827 8.144 1.00 51.16 212 LYS A N 1
ATOM 1667 C CA . LYS A 1 215 ? 5.217 -10.141 7.031 1.00 52.31 212 LYS A CA 1
ATOM 1668 C C . LYS A 1 215 ? 6.174 -11.282 7.390 1.00 54.61 212 LYS A C 1
ATOM 1669 O O . LYS A 1 215 ? 6.049 -11.914 8.445 1.00 56.13 212 LYS A O 1
ATOM 1675 N N . GLY B 1 1 ? 2.539 -6.063 33.288 1.00 49.33 -2 GLY F N 1
ATOM 1676 C CA . GLY B 1 1 ? 3.037 -7.194 32.418 1.00 49.45 -2 GLY F CA 1
ATOM 1677 C C . GLY B 1 1 ? 3.949 -8.204 33.076 1.00 49.29 -2 GLY F C 1
ATOM 1678 O O . GLY B 1 1 ? 3.851 -9.413 32.829 1.00 49.67 -2 GLY F O 1
ATOM 1679 N N . THR B 1 2 ? 4.794 -7.681 33.955 1.00 49.06 -1 THR F N 1
ATOM 1680 C CA . THR B 1 2 ? 5.945 -8.362 34.557 1.00 48.33 -1 THR F CA 1
ATOM 1681 C C . THR B 1 2 ? 5.966 -9.919 34.763 1.00 47.61 -1 THR F C 1
ATOM 1682 O O . THR B 1 2 ? 6.929 -10.560 34.336 1.00 47.70 -1 THR F O 1
ATOM 1686 N N . HIS B 1 3 ? 4.965 -10.524 35.417 1.00 46.42 0 HIS F N 1
ATOM 1687 C CA . HIS B 1 3 ? 5.105 -11.933 35.870 1.00 45.34 0 HIS F CA 1
ATOM 1688 C C . HIS B 1 3 ? 5.193 -12.966 34.738 1.00 43.87 0 HIS F C 1
ATOM 1689 O O . HIS B 1 3 ? 4.537 -12.854 33.690 1.00 43.78 0 HIS F O 1
ATOM 1696 N N . MET B 1 4 ? 6.019 -13.984 34.994 1.00 41.71 1 MET F N 1
ATOM 1697 C CA . MET B 1 4 ? 6.422 -14.977 34.007 1.00 39.40 1 MET F CA 1
ATOM 1698 C C . MET B 1 4 ? 5.238 -15.764 33.421 1.00 35.61 1 MET F C 1
ATOM 1699 O O . MET B 1 4 ? 5.264 -16.138 32.234 1.00 36.41 1 MET F O 1
ATOM 1704 N N . ASN B 1 5 ? 4.223 -16.012 34.246 1.00 59.69 2 ASN F N 1
ATOM 1705 C CA . ASN B 1 5 ? 3.003 -16.680 33.816 1.00 54.18 2 ASN F CA 1
ATOM 1706 C C . ASN B 1 5 ? 1.752 -15.810 34.049 1.00 50.06 2 ASN F C 1
ATOM 1707 O O . ASN B 1 5 ? 0.714 -16.295 34.489 1.00 48.25 2 ASN F O 1
ATOM 1712 N N . LYS B 1 6 ? 1.863 -14.517 33.755 1.00 46.30 3 LYS F N 1
ATOM 1713 C CA . LYS B 1 6 ? 0.694 -13.652 33.670 1.00 42.95 3 LYS F CA 1
ATOM 1714 C C . LYS B 1 6 ? 0.747 -12.816 32.399 1.00 40.40 3 LYS F C 1
ATOM 1715 O O . LYS B 1 6 ? 1.805 -12.692 31.791 1.00 41.30 3 LYS F O 1
ATOM 1721 N N . ILE B 1 7 ? -0.399 -12.276 31.984 1.00 37.01 4 ILE F N 1
ATOM 1722 C CA . ILE B 1 7 ? -0.457 -11.400 30.804 1.00 35.12 4 ILE F CA 1
ATOM 1723 C C . ILE B 1 7 ? -0.770 -9.966 31.183 1.00 33.70 4 ILE F C 1
ATOM 1724 O O . ILE B 1 7 ? -1.339 -9.703 32.241 1.00 32.22 4 ILE F O 1
ATOM 1729 N N . GLU B 1 8 ? -0.357 -9.040 30.319 1.00 32.26 5 GLU F N 1
ATOM 1730 C CA . GLU B 1 8 ? -0.654 -7.634 30.494 1.00 32.15 5 GLU F CA 1
ATOM 1731 C C . GLU B 1 8 ? -2.151 -7.386 30.349 1.00 30.40 5 GLU F C 1
ATOM 1732 O O . GLU B 1 8 ? -2.840 -8.114 29.647 1.00 29.01 5 GLU F O 1
ATOM 1738 N N . VAL B 1 9 ? -2.641 -6.333 30.998 1.00 30.20 6 VAL F N 1
ATOM 1739 C CA . VAL B 1 9 ? -4.027 -5.913 30.856 1.00 29.10 6 VAL F CA 1
ATOM 1740 C C . VAL B 1 9 ? -4.397 -5.740 29.376 1.00 29.26 6 VAL F C 1
ATOM 1741 O O . VAL B 1 9 ? -5.386 -6.308 28.902 1.00 27.73 6 VAL F O 1
ATOM 1745 N N . TYR B 1 10 ? -3.564 -5.022 28.618 1.00 29.61 7 TYR F N 1
ATOM 1746 C CA . TYR B 1 10 ? -3.887 -4.762 27.224 1.00 30.23 7 TYR F CA 1
ATOM 1747 C C . TYR B 1 10 ? -4.015 -6.036 26.394 1.00 29.95 7 TYR F C 1
ATOM 1748 O O . TYR B 1 10 ? -4.820 -6.090 25.458 1.00 29.36 7 TYR F O 1
ATOM 1757 N N . LYS B 1 11 ? -3.253 -7.067 26.759 1.00 30.39 8 LYS F N 1
ATOM 1758 C CA . LYS B 1 11 ? -3.345 -8.362 26.096 1.00 30.80 8 LYS F CA 1
ATOM 1759 C C . LYS B 1 11 ? -4.660 -9.040 26.447 1.00 30.47 8 LYS F C 1
ATOM 1760 O O . LYS B 1 11 ? -5.221 -9.726 25.614 1.00 30.24 8 LYS F O 1
ATOM 1766 N N . PHE B 1 12 ? -5.155 -8.860 27.673 1.00 31.28 9 PHE F N 1
ATOM 1767 C CA . PHE B 1 12 ? -6.458 -9.423 28.024 1.00 31.21 9 PHE F CA 1
ATOM 1768 C C . PHE B 1 12 ? -7.568 -8.762 27.207 1.00 31.17 9 PHE F C 1
ATOM 1769 O O . PHE B 1 12 ? -8.488 -9.436 26.747 1.00 30.89 9 PHE F O 1
ATOM 1777 N N . VAL B 1 13 ? -7.473 -7.450 27.044 1.00 31.38 10 VAL F N 1
ATOM 1778 C CA . VAL B 1 13 ? -8.429 -6.689 26.239 1.00 32.20 10 VAL F CA 1
ATOM 1779 C C . VAL B 1 13 ? -8.437 -7.209 24.797 1.00 32.50 10 VAL F C 1
ATOM 1780 O O . VAL B 1 13 ? -9.499 -7.367 24.190 1.00 32.47 10 VAL F O 1
ATOM 1784 N N . LYS B 1 14 ? -7.251 -7.486 24.266 1.00 32.41 11 LYS F N 1
ATOM 1785 C CA . LYS B 1 14 ? -7.128 -8.064 22.948 1.00 32.77 11 LYS F CA 1
ATOM 1786 C C . LYS B 1 14 ? -7.800 -9.451 22.919 1.00 32.41 11 LYS F C 1
ATOM 1787 O O . LYS B 1 14 ? -8.541 -9.756 21.983 1.00 32.20 11 LYS F O 1
ATOM 1793 N N . VAL B 1 15 ? -7.561 -10.268 23.948 1.00 32.15 12 VAL F N 1
ATOM 1794 C CA . VAL B 1 15 ? -8.255 -11.556 24.095 1.00 31.93 12 VAL F CA 1
ATOM 1795 C C . VAL B 1 15 ? -9.784 -11.380 24.075 1.00 32.62 12 VAL F C 1
ATOM 1796 O O . VAL B 1 15 ? -10.487 -12.066 23.343 1.00 33.01 12 VAL F O 1
ATOM 1800 N N . LYS B 1 16 ? -10.291 -10.452 24.867 1.00 33.63 13 LYS F N 1
ATOM 1801 C CA . LYS B 1 16 ? -11.702 -10.089 24.808 1.00 34.92 13 LYS F CA 1
ATOM 1802 C C . LYS B 1 16 ? -12.181 -9.735 23.398 1.00 35.22 13 LYS F C 1
ATOM 1803 O O . LYS B 1 16 ? -13.252 -10.175 22.976 1.00 35.80 13 LYS F O 1
ATOM 1809 N N . GLN B 1 17 ? -11.400 -8.941 22.676 1.00 34.82 14 GLN F N 1
ATOM 1810 C CA . GLN B 1 17 ? -11.797 -8.538 21.330 1.00 36.19 14 GLN F CA 1
ATOM 1811 C C . GLN B 1 17 ? -11.844 -9.747 20.399 1.00 35.28 14 GLN F C 1
ATOM 1812 O O . GLN B 1 17 ? -12.741 -9.861 19.562 1.00 35.91 14 GLN F O 1
ATOM 1818 N N . LEU B 1 18 ? -10.892 -10.655 20.556 1.00 34.05 15 LEU F N 1
ATOM 1819 C CA . LEU B 1 18 ? -10.825 -11.811 19.674 1.00 34.26 15 LEU F CA 1
ATOM 1820 C C . LEU B 1 18 ? -12.007 -12.749 19.944 1.00 35.13 15 LEU F C 1
ATOM 1821 O O . LEU B 1 18 ? -12.558 -13.323 19.014 1.00 35.32 15 LEU F O 1
ATOM 1826 N N . VAL B 1 19 ? -12.409 -12.869 21.214 1.00 35.97 16 VAL F N 1
ATOM 1827 C CA . VAL B 1 19 ? -13.575 -13.673 21.597 1.00 37.32 16 VAL F CA 1
ATOM 1828 C C . VAL B 1 19 ? -14.894 -13.080 21.055 1.00 39.52 16 VAL F C 1
ATOM 1829 O O . VAL B 1 19 ? -15.783 -13.824 20.612 1.00 40.07 16 VAL F O 1
ATOM 1833 N N . TYR B 1 20 ? -15.019 -11.756 21.057 1.00 40.73 17 TYR F N 1
ATOM 1834 C CA . TYR B 1 20 ? -16.223 -11.123 20.521 1.00 43.09 17 TYR F CA 1
ATOM 1835 C C . TYR B 1 20 ? -16.296 -11.276 19.001 1.00 43.73 17 TYR F C 1
ATOM 1836 O O . TYR B 1 20 ? -17.377 -11.410 18.446 1.00 44.66 17 TYR F O 1
ATOM 1845 N N . GLN B 1 21 ? -15.141 -11.245 18.340 1.00 43.59 18 GLN F N 1
ATOM 1846 C CA . GLN B 1 21 ? -15.058 -11.445 16.892 1.00 44.66 18 GLN F CA 1
ATOM 1847 C C . GLN B 1 21 ? -15.455 -12.873 16.525 1.00 45.28 18 GLN F C 1
ATOM 1848 O O . GLN B 1 21 ? -16.092 -13.120 15.498 1.00 46.14 18 GLN F O 1
ATOM 1854 N N . LEU B 1 22 ? -15.056 -13.808 17.375 1.00 44.66 19 LEU F N 1
ATOM 1855 C CA . LEU B 1 22 ? -15.423 -15.206 17.246 1.00 45.56 19 LEU F CA 1
ATOM 1856 C C . LEU B 1 22 ? -16.950 -15.343 17.351 1.00 46.98 19 LEU F C 1
ATOM 1857 O O . LEU B 1 22 ? -17.588 -15.971 16.511 1.00 47.22 19 LEU F O 1
ATOM 1862 N N . ILE B 1 23 ? -17.519 -14.717 18.374 1.00 47.61 20 ILE F N 1
ATOM 1863 C CA . ILE B 1 23 ? -18.967 -14.633 18.543 1.00 50.14 20 ILE F CA 1
ATOM 1864 C C . ILE B 1 23 ? -19.629 -14.063 17.275 1.00 52.68 20 ILE F C 1
ATOM 1865 O O . ILE B 1 23 ? -20.624 -14.609 16.809 1.00 54.45 20 ILE F O 1
ATOM 1870 N N . LYS B 1 24 ? -19.052 -13.011 16.693 1.00 53.53 21 LYS F N 1
ATOM 1871 C CA . LYS B 1 24 ? -19.532 -12.485 15.406 1.00 56.04 21 LYS F CA 1
ATOM 1872 C C . LYS B 1 24 ? -19.632 -13.555 14.323 1.00 57.38 21 LYS F C 1
ATOM 1873 O O . LYS B 1 24 ? -20.627 -13.607 13.606 1.00 59.35 21 LYS F O 1
ATOM 1879 N N . LEU B 1 25 ? -18.596 -14.383 14.189 1.00 57.07 22 LEU F N 1
ATOM 1880 C CA . LEU B 1 25 ? -18.608 -15.473 13.211 1.00 58.90 22 LEU F CA 1
ATOM 1881 C C . LEU B 1 25 ? -19.797 -16.394 13.478 1.00 60.89 22 LEU F C 1
ATOM 1882 O O . LEU B 1 25 ? -20.587 -16.671 12.576 1.00 62.96 22 LEU F O 1
ATOM 1887 N N . TYR B 1 26 ? -19.920 -16.854 14.719 1.00 60.97 23 TYR F N 1
ATOM 1888 C CA . TYR B 1 26 ? -21.003 -17.764 15.108 1.00 63.22 23 TYR F CA 1
ATOM 1889 C C . TYR B 1 26 ? -22.391 -17.182 14.823 1.00 66.57 23 TYR F C 1
ATOM 1890 O O . TYR B 1 26 ? -23.258 -17.883 14.312 1.00 68.76 23 TYR F O 1
ATOM 1899 N N . ARG B 1 27 ? -22.589 -15.903 15.143 1.00 68.10 24 ARG F N 1
ATOM 1900 C CA . ARG B 1 27 ? -23.873 -15.219 14.915 1.00 71.40 24 ARG F CA 1
ATOM 1901 C C . ARG B 1 27 ? -24.304 -15.232 13.446 1.00 74.24 24 ARG F C 1
ATOM 1902 O O . ARG B 1 27 ? -25.498 -15.166 13.159 1.00 76.60 24 ARG F O 1
ATOM 1910 N N . THR B 1 28 ? -23.343 -15.304 12.524 1.00 74.82 25 THR F N 1
ATOM 1911 C CA . THR B 1 28 ? -23.652 -15.355 11.091 1.00 77.62 25 THR F CA 1
ATOM 1912 C C . THR B 1 28 ? -24.551 -16.529 10.727 1.00 80.29 25 THR F C 1
ATOM 1913 O O . THR B 1 28 ? -25.327 -16.438 9.772 1.00 82.78 25 THR F O 1
ATOM 1917 N N . ASN B 1 29 ? -24.430 -17.620 11.491 1.00 80.24 26 ASN F N 1
ATOM 1918 C CA . ASN B 1 29 ? -25.047 -18.911 11.167 1.00 82.58 26 ASN F CA 1
ATOM 1919 C C . ASN B 1 29 ? -24.560 -19.433 9.806 1.00 84.38 26 ASN F C 1
ATOM 1920 O O . ASN B 1 29 ? -25.324 -20.014 9.030 1.00 87.03 26 ASN F O 1
ATOM 1925 N N . ASP B 1 30 ? -23.272 -19.205 9.541 1.00 83.42 27 ASP F N 1
ATOM 1926 C CA . ASP B 1 30 ? -22.584 -19.684 8.340 1.00 84.84 27 ASP F CA 1
ATOM 1927 C C . ASP B 1 30 ? -21.117 -19.894 8.723 1.00 82.82 27 ASP F C 1
ATOM 1928 O O . ASP B 1 30 ? -20.289 -18.994 8.554 1.00 81.81 27 ASP F O 1
ATOM 1933 N N . MET B 1 31 ? -20.812 -21.092 9.229 1.00 82.54 28 MET F N 1
ATOM 1934 C CA . MET B 1 31 ? -19.591 -21.335 10.013 1.00 80.43 28 MET F CA 1
ATOM 1935 C C . MET B 1 31 ? -18.593 -22.334 9.407 1.00 80.69 28 MET F C 1
ATOM 1936 O O . MET B 1 31 ? -17.395 -22.262 9.704 1.00 79.30 28 MET F O 1
ATOM 1941 N N . ASN B 1 32 ? -19.074 -23.249 8.561 1.00 82.52 29 ASN F N 1
ATOM 1942 C CA . ASN B 1 32 ? -18.251 -24.363 8.064 1.00 82.82 29 ASN F CA 1
ATOM 1943 C C . ASN B 1 32 ? -17.313 -23.997 6.905 1.00 82.92 29 ASN F C 1
ATOM 1944 O O . ASN B 1 32 ? -16.395 -24.760 6.588 1.00 83.67 29 ASN F O 1
ATOM 1949 N N . SER B 1 33 ? -17.560 -22.855 6.264 1.00 82.14 30 SER F N 1
ATOM 1950 C CA . SER B 1 33 ? -16.587 -22.234 5.361 1.00 81.57 30 SER F CA 1
ATOM 1951 C C . SER B 1 33 ? -15.772 -21.183 6.122 1.00 77.82 30 SER F C 1
ATOM 1952 O O . SER B 1 33 ? -14.778 -20.649 5.612 1.00 77.76 30 SER F O 1
ATOM 1955 N N . HIS B 1 34 ? -16.203 -20.901 7.354 1.00 74.17 31 HIS F N 1
ATOM 1956 C CA . HIS B 1 34 ? -15.522 -19.963 8.226 1.00 70.25 31 HIS F CA 1
ATOM 1957 C C . HIS B 1 34 ? -14.592 -20.707 9.182 1.00 66.89 31 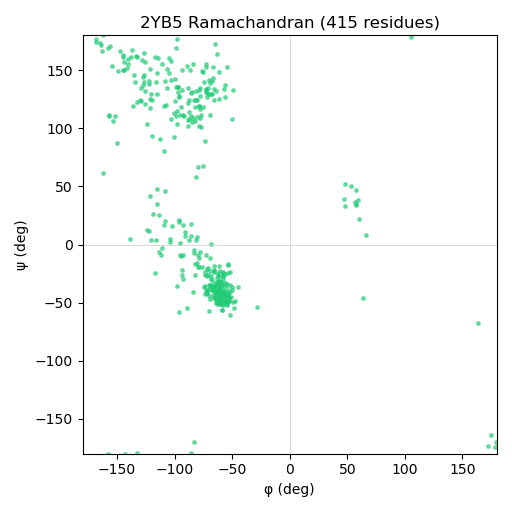HIS F C 1
ATOM 1958 O O . HIS B 1 34 ? -14.205 -20.178 10.222 1.00 64.92 31 HIS F O 1
ATOM 1965 N N . LYS B 1 35 ? -14.218 -21.927 8.809 1.00 65.90 32 LYS F N 1
ATOM 1966 C CA . LYS B 1 35 ? -13.280 -22.719 9.584 1.00 63.58 32 LYS F CA 1
ATOM 1967 C C . LYS B 1 35 ? -11.952 -22.003 9.726 1.00 60.63 32 LYS F C 1
ATOM 1968 O O . LYS B 1 35 ? -11.384 -21.952 10.806 1.00 58.51 32 LYS F O 1
ATOM 1974 N N . THR B 1 36 ? -11.456 -21.462 8.623 1.00 60.08 33 THR F N 1
ATOM 1975 C CA . THR B 1 36 ? -10.166 -20.792 8.619 1.00 58.19 33 THR F CA 1
ATOM 1976 C C . THR B 1 36 ? -10.159 -19.559 9.538 1.00 54.69 33 THR F C 1
ATOM 1977 O O . THR B 1 36 ? -9.203 -19.361 10.272 1.00 52.87 33 THR F O 1
ATOM 1981 N N . GLN B 1 37 ? -11.228 -18.763 9.505 1.00 53.13 34 GLN F N 1
ATOM 1982 C CA . GLN B 1 37 ? -11.345 -17.579 10.363 1.00 50.71 34 GLN F CA 1
ATOM 1983 C C . GLN B 1 37 ? -11.420 -17.984 11.846 1.00 48.04 34 GLN F C 1
ATOM 1984 O O . GLN B 1 37 ? -10.732 -17.405 12.684 1.00 45.82 34 GLN F O 1
ATOM 1990 N N . LYS B 1 38 ? -12.240 -18.984 12.156 1.00 47.31 35 LYS F N 1
ATOM 1991 C CA . LYS B 1 38 ? -12.357 -19.466 13.534 1.00 45.79 35 LYS F CA 1
ATOM 1992 C C . LYS B 1 38 ? -11.010 -19.955 14.050 1.00 44.46 35 LYS F C 1
ATOM 1993 O O . LYS B 1 38 ? -10.625 -19.637 15.175 1.00 42.46 35 LYS F O 1
ATOM 1999 N N . ASP B 1 39 ? -10.306 -20.732 13.228 1.00 44.84 36 ASP F N 1
ATOM 2000 C CA . ASP B 1 39 ? -9.036 -21.320 13.648 1.00 44.30 36 ASP F CA 1
ATOM 2001 C C . ASP B 1 39 ? -7.950 -20.254 13.842 1.00 42.29 36 ASP F C 1
ATOM 2002 O O . ASP B 1 39 ? -7.145 -20.354 14.759 1.00 40.16 36 ASP F O 1
ATOM 2007 N N . PHE B 1 40 ? -7.955 -19.228 12.994 1.00 41.95 37 PHE F N 1
ATOM 2008 C CA . PHE B 1 40 ? -7.057 -18.094 13.172 1.00 40.94 37 PHE F CA 1
ATOM 2009 C C . PHE B 1 40 ? -7.337 -17.410 14.514 1.00 38.73 37 PHE F C 1
ATOM 2010 O O . PHE B 1 40 ? -6.432 -17.225 15.324 1.00 37.96 37 PHE F O 1
ATOM 2018 N N . LEU B 1 41 ? -8.598 -17.088 14.771 1.00 37.87 38 LEU F N 1
ATOM 2019 C CA . LEU B 1 41 ? -8.971 -16.410 16.006 1.00 36.60 38 LEU F CA 1
ATOM 2020 C C . LEU B 1 41 ? -8.617 -17.220 17.252 1.00 36.08 38 LEU F C 1
ATOM 2021 O O . LEU B 1 41 ? -8.054 -16.688 18.213 1.00 34.28 38 LEU F O 1
ATOM 2026 N N . LEU B 1 42 ? -8.932 -18.505 17.230 1.00 37.21 39 LEU F N 1
ATOM 2027 C CA . LEU B 1 42 ? -8.628 -19.378 18.375 1.00 38.00 39 LEU F CA 1
ATOM 2028 C C . LEU B 1 42 ? -7.127 -19.437 18.647 1.00 38.46 39 LEU F C 1
ATOM 2029 O O . LEU B 1 42 ? -6.689 -19.413 19.803 1.00 37.38 39 LEU F O 1
ATOM 2034 N N . ASN B 1 43 ? -6.358 -19.522 17.564 1.00 39.86 40 ASN F N 1
ATOM 2035 C CA . ASN B 1 43 ? -4.915 -19.521 17.641 1.00 41.11 40 ASN F CA 1
ATOM 2036 C C . ASN B 1 43 ? -4.351 -18.218 18.220 1.00 40.34 40 ASN F C 1
ATOM 2037 O O . ASN B 1 43 ? -3.421 -18.255 19.034 1.00 40.86 40 ASN F O 1
ATOM 2042 N N . GLU B 1 44 ? -4.903 -17.079 17.801 1.00 39.48 41 GLU F N 1
ATOM 2043 C CA . GLU B 1 44 ? -4.427 -15.781 18.274 1.00 38.71 41 GLU F CA 1
ATOM 2044 C C . GLU B 1 44 ? -4.626 -15.651 19.772 1.00 36.98 41 GLU F C 1
ATOM 2045 O O . GLU B 1 44 ? -3.791 -15.075 20.467 1.00 36.00 41 GLU F O 1
ATOM 2051 N N . ILE B 1 45 ? -5.758 -16.155 20.252 1.00 36.40 42 ILE F N 1
ATOM 2052 C CA . ILE B 1 45 ? -6.067 -16.153 21.668 1.00 36.00 42 ILE F CA 1
ATOM 2053 C C . ILE B 1 45 ? -5.071 -17.057 22.387 1.00 37.09 42 ILE F C 1
ATOM 2054 O O . ILE B 1 45 ? -4.524 -16.694 23.418 1.00 36.74 42 ILE F O 1
ATOM 2059 N N . ASN B 1 46 ? -4.845 -18.245 21.830 1.00 38.29 43 ASN F N 1
ATOM 2060 C CA . ASN B 1 46 ? -3.943 -19.219 22.439 1.00 38.99 43 ASN F CA 1
ATOM 2061 C C . ASN B 1 46 ? -2.522 -18.679 22.502 1.00 39.37 43 ASN F C 1
ATOM 2062 O O . ASN B 1 46 ? -1.856 -18.782 23.538 1.00 39.45 43 ASN F O 1
ATOM 2067 N N . ASP B 1 47 ? -2.059 -18.107 21.394 1.00 39.35 44 ASP F N 1
ATOM 2068 C CA . ASP B 1 47 ? -0.731 -17.488 21.361 1.00 40.27 44 ASP F CA 1
ATOM 2069 C C . ASP B 1 47 ? -0.487 -16.476 22.486 1.00 39.38 44 ASP F C 1
ATOM 2070 O O . ASP B 1 47 ? 0.625 -16.373 22.986 1.00 39.90 44 ASP F O 1
ATOM 2075 N N . ILE B 1 48 ? -1.513 -15.739 22.894 1.00 38.43 45 ILE F N 1
ATOM 2076 C CA . ILE B 1 48 ? -1.328 -14.716 23.927 1.00 37.88 45 ILE F CA 1
ATOM 2077 C C . ILE B 1 48 ? -1.003 -15.388 25.272 1.00 38.42 45 ILE F C 1
ATOM 2078 O O . ILE B 1 48 ? -0.129 -14.931 26.004 1.00 38.98 45 ILE F O 1
ATOM 2083 N N . PHE B 1 49 ? -1.657 -16.507 25.566 1.00 38.56 46 PHE F N 1
ATOM 2084 C CA . PHE B 1 49 ? -1.400 -17.224 26.806 1.00 39.09 46 PHE F CA 1
ATOM 2085 C C . PHE B 1 49 ? -0.195 -18.163 26.707 1.00 41.60 46 PHE F C 1
ATOM 2086 O O . PHE B 1 49 ? 0.613 -18.232 27.644 1.00 41.96 46 PHE F O 1
ATOM 2094 N N . LYS B 1 50 ? -0.065 -18.850 25.571 1.00 4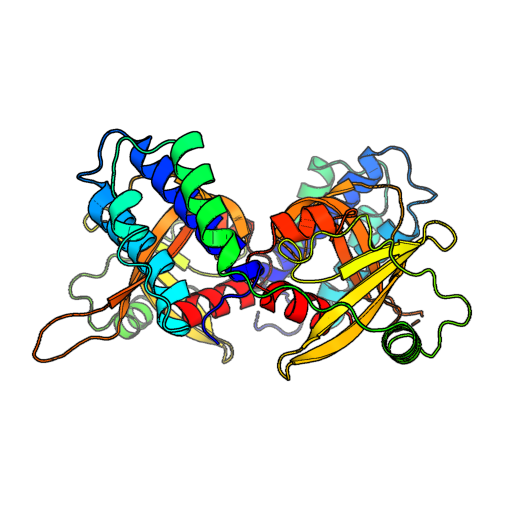3.35 47 LYS F N 1
ATOM 2095 C CA . LYS B 1 50 ? 0.997 -19.837 25.363 1.00 46.13 47 LYS F CA 1
ATOM 2096 C C . LYS B 1 50 ? 2.399 -19.233 25.511 1.00 47.71 47 LYS F C 1
ATOM 2097 O O . LYS B 1 50 ? 3.312 -19.887 26.021 1.00 48.70 47 LYS F O 1
ATOM 2103 N N . GLU B 1 51 ? 2.567 -17.982 25.091 1.00 48.10 48 GLU F N 1
ATOM 2104 C CA . GLU B 1 51 ? 3.866 -17.321 25.204 1.00 49.94 48 GLU F CA 1
ATOM 2105 C C . GLU B 1 51 ? 4.300 -17.004 26.648 1.00 50.14 48 GLU F C 1
ATOM 2106 O O . GLU B 1 51 ? 5.451 -16.622 26.865 1.00 51.90 48 GLU F O 1
ATOM 2112 N N . LYS B 1 52 ? 3.381 -17.125 27.608 1.00 48.54 49 LYS F N 1
ATOM 2113 C CA . LYS B 1 52 ? 3.720 -17.093 29.036 1.00 48.88 49 LYS F CA 1
ATOM 2114 C C . LYS B 1 52 ? 3.455 -18.471 29.693 1.00 48.83 49 LYS F C 1
ATOM 2115 O O . LYS B 1 52 ? 3.205 -18.557 30.897 1.00 49.06 49 LYS F O 1
ATOM 2121 N N . ASP B 1 53 ? 3.496 -19.536 28.889 1.00 48.85 50 ASP F N 1
ATOM 2122 C CA . ASP B 1 53 ? 3.257 -20.911 29.347 1.00 49.31 50 ASP F CA 1
ATOM 2123 C C . ASP B 1 53 ? 2.012 -21.058 30.231 1.00 47.81 50 ASP F C 1
ATOM 2124 O O . ASP B 1 53 ? 2.008 -21.801 31.222 1.00 48.34 50 ASP F O 1
ATOM 2129 N N . ILE B 1 54 ? 0.961 -20.334 29.859 1.00 45.41 51 ILE F N 1
ATOM 2130 C CA . ILE B 1 54 ? -0.326 -20.477 30.502 1.00 44.11 51 ILE F CA 1
ATOM 2131 C C . ILE B 1 54 ? -1.116 -21.440 29.633 1.00 43.88 51 ILE F C 1
ATOM 2132 O O . ILE B 1 54 ? -1.226 -21.242 28.428 1.00 43.33 51 ILE F O 1
ATOM 2137 N N . ASP B 1 55 ? -1.639 -22.493 30.245 1.00 44.55 52 ASP F N 1
ATOM 2138 C CA . ASP B 1 55 ? -2.432 -23.495 29.544 1.00 45.06 52 ASP F CA 1
ATOM 2139 C C . ASP B 1 55 ? -3.870 -23.048 29.696 1.00 43.89 52 ASP F C 1
ATOM 2140 O O . ASP B 1 55 ? -4.394 -23.020 30.802 1.00 44.27 52 ASP F O 1
ATOM 2145 N N . ILE B 1 56 ? -4.480 -22.639 28.588 1.00 43.31 53 ILE F N 1
ATOM 2146 C CA . ILE B 1 56 ? -5.869 -22.191 28.566 1.00 42.46 53 ILE F CA 1
ATOM 2147 C C . ILE B 1 56 ? -6.673 -23.102 27.644 1.00 42.59 53 ILE F C 1
ATOM 2148 O O . ILE B 1 56 ? -7.696 -22.690 27.086 1.00 42.05 53 ILE F O 1
ATOM 2153 N N . SER B 1 57 ? -6.219 -24.344 27.490 1.00 42.95 54 SER F N 1
ATOM 2154 C CA . SER B 1 57 ? -6.926 -25.305 26.640 1.00 43.69 54 SER F CA 1
ATOM 2155 C C . SER B 1 57 ? -8.379 -25.494 27.101 1.00 43.60 54 SER F C 1
ATOM 2156 O O . SER B 1 57 ? -9.267 -25.691 26.275 1.00 44.10 54 SER F O 1
ATOM 2159 N N . ASP B 1 58 ? -8.605 -25.404 28.414 1.00 43.77 55 ASP F N 1
ATOM 2160 C CA . ASP B 1 58 ? -9.959 -25.362 29.014 1.00 43.68 55 ASP F CA 1
ATOM 2161 C C . ASP B 1 58 ? -10.812 -24.240 28.406 1.00 41.52 55 ASP F C 1
ATOM 2162 O O . ASP B 1 58 ? -11.949 -24.454 27.996 1.00 41.62 55 ASP F O 1
ATOM 2167 N N . PHE B 1 59 ? -10.251 -23.042 28.358 1.00 39.42 56 PHE F N 1
ATOM 2168 C CA . PHE B 1 59 ? -10.935 -21.893 27.767 1.00 38.20 56 PHE F CA 1
ATOM 2169 C C . PHE B 1 59 ? -11.180 -22.084 26.265 1.00 38.02 56 PHE F C 1
ATOM 2170 O O . PHE B 1 59 ? -12.304 -21.914 25.783 1.00 37.98 56 PHE F O 1
ATOM 2178 N N . ILE B 1 60 ? -10.128 -22.446 25.535 1.00 37.65 57 ILE F N 1
ATOM 2179 C CA . ILE B 1 60 ? -10.236 -22.697 24.093 1.00 37.90 57 ILE F CA 1
ATOM 2180 C C . ILE B 1 60 ? -11.412 -23.638 23.805 1.00 39.10 57 ILE F C 1
ATOM 2181 O O . ILE B 1 60 ? -12.262 -23.354 22.963 1.00 38.74 57 ILE F O 1
ATOM 2186 N N . THR B 1 61 ? -11.473 -24.744 24.543 1.00 40.49 58 THR F N 1
ATOM 2187 C CA . THR B 1 61 ? -12.577 -25.708 24.420 1.00 41.68 58 THR F CA 1
ATOM 2188 C C . THR B 1 61 ? -13.927 -25.051 24.681 1.00 41.77 58 THR F C 1
ATOM 2189 O O . THR B 1 61 ? -14.846 -25.179 23.885 1.00 42.39 58 THR F O 1
ATOM 2193 N N . SER B 1 62 ? -14.033 -24.342 25.799 1.00 41.79 59 SER F N 1
ATOM 2194 C CA . SER B 1 62 ? -15.268 -23.658 26.154 1.00 42.43 59 SER F CA 1
ATOM 2195 C C . SER B 1 62 ? -15.744 -22.712 25.045 1.00 42.82 59 SER F C 1
ATOM 2196 O O . SER B 1 62 ? -16.909 -22.762 24.665 1.00 44.08 59 SER F O 1
ATOM 2199 N N . ILE B 1 63 ? -14.844 -21.896 24.494 1.00 42.47 60 ILE F N 1
ATOM 2200 C CA . ILE B 1 63 ? -15.233 -20.906 23.479 1.00 43.15 60 ILE F CA 1
ATOM 2201 C C . ILE B 1 63 ? -15.345 -21.457 22.038 1.00 44.88 60 ILE F C 1
ATOM 2202 O O . ILE B 1 63 ? -15.963 -20.820 21.186 1.00 44.90 60 ILE F O 1
ATOM 2207 N N . ASP B 1 64 ? -14.776 -22.631 21.770 1.00 46.50 61 ASP F N 1
ATOM 2208 C CA . ASP B 1 64 ? -14.924 -23.279 20.458 1.00 48.59 61 ASP F CA 1
ATOM 2209 C C . ASP B 1 64 ? -16.288 -23.998 20.364 1.00 50.92 61 ASP F C 1
ATOM 2210 O O . ASP B 1 64 ? -16.367 -25.222 20.271 1.00 52.13 61 ASP F O 1
ATOM 2215 N N . ASP B 1 65 ? -17.353 -23.208 20.360 1.00 52.18 62 ASP F N 1
ATOM 2216 C CA . ASP B 1 65 ? -18.708 -23.719 20.496 1.00 54.59 62 ASP F CA 1
ATOM 2217 C C . ASP B 1 65 ? -19.673 -22.705 19.897 1.00 55.57 62 ASP F C 1
ATOM 2218 O O . ASP B 1 65 ? -19.866 -21.623 20.453 1.00 54.64 62 ASP F O 1
ATOM 2223 N N . VAL B 1 66 ? -20.287 -23.076 18.776 1.00 57.60 63 VAL F N 1
ATOM 2224 C CA . VAL B 1 66 ? -21.125 -22.167 18.000 1.00 58.89 63 VAL F CA 1
ATOM 2225 C C . VAL B 1 66 ? -22.302 -21.556 18.774 1.00 59.99 63 VAL F C 1
ATOM 2226 O O . VAL B 1 66 ? -22.783 -20.480 18.416 1.00 60.43 63 VAL F O 1
ATOM 2230 N N . LYS B 1 67 ? -22.750 -22.225 19.833 1.00 60.91 64 LYS F N 1
AT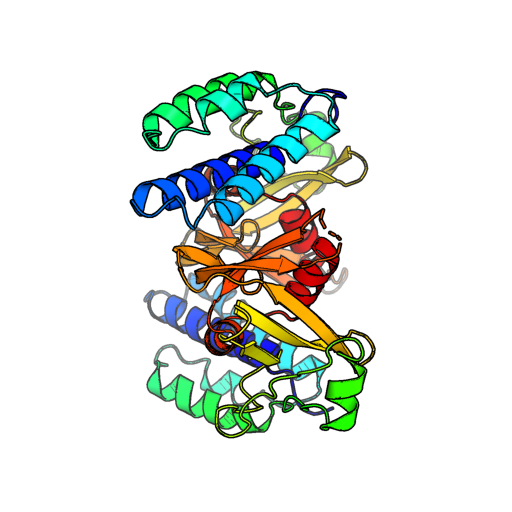OM 2231 C CA . LYS B 1 67 ? -23.840 -21.710 20.666 1.00 62.27 64 LYS F CA 1
ATOM 2232 C C . LYS B 1 67 ? -23.377 -20.669 21.697 1.00 60.86 64 LYS F C 1
ATOM 2233 O O . LYS B 1 67 ? -24.186 -20.192 22.490 1.00 61.74 64 LYS F O 1
ATOM 2239 N N . LEU B 1 68 ? -22.092 -20.305 21.673 1.00 59.14 65 LEU F N 1
ATOM 2240 C CA . LEU B 1 68 ? -21.534 -19.339 22.620 1.00 57.63 65 LEU F CA 1
ATOM 2241 C C . LEU B 1 68 ? -22.197 -17.969 22.508 1.00 58.24 65 LEU F C 1
ATOM 2242 O O . LEU B 1 68 ? -22.245 -17.370 21.435 1.00 58.74 65 LEU F O 1
ATOM 2247 N N . THR B 1 69 ? -22.701 -17.492 23.640 1.00 58.87 66 THR F N 1
ATOM 2248 C CA . THR B 1 69 ? -23.349 -16.198 23.741 1.00 59.62 66 THR F CA 1
ATOM 2249 C C . THR B 1 69 ? -22.390 -15.220 24.399 1.00 58.29 66 THR F C 1
ATOM 2250 O O . THR B 1 69 ? -21.447 -15.631 25.090 1.00 56.76 66 THR F O 1
ATOM 2254 N N . LYS B 1 70 ? -22.633 -13.929 24.167 1.00 58.82 67 LYS F N 1
ATOM 2255 C CA . LYS B 1 70 ? -21.838 -12.847 24.758 1.00 57.87 67 LYS F CA 1
ATOM 2256 C C . LYS B 1 70 ? -21.769 -13.000 26.263 1.00 57.41 67 LYS F C 1
ATOM 2257 O O . LYS B 1 70 ? -20.703 -12.808 26.862 1.00 56.21 67 LYS F O 1
ATOM 2263 N N . LYS B 1 71 ? -22.914 -13.352 26.854 1.00 58.50 68 LYS F N 1
ATOM 2264 C CA . LYS B 1 71 ? -23.050 -13.527 28.299 1.00 58.46 68 LYS F CA 1
ATOM 2265 C C . LYS B 1 71 ? -22.256 -14.714 28.818 1.00 56.62 68 LYS F C 1
ATOM 2266 O O . LYS B 1 71 ? -21.610 -14.614 29.852 1.00 56.36 68 LYS F O 1
ATOM 2268 N N . LYS B 1 72 ? -22.311 -15.843 28.114 1.00 55.67 69 LYS F N 1
ATOM 2269 C CA . LYS B 1 72 ? -21.488 -17.001 28.482 1.00 53.74 69 LYS F CA 1
ATOM 2270 C C . LYS B 1 72 ? -19.997 -16.661 28.355 1.00 50.69 69 LYS F C 1
ATOM 2271 O O . LYS B 1 72 ? -19.216 -16.966 29.239 1.00 49.47 69 LYS F O 1
ATOM 2273 N N . ALA B 1 73 ? -19.617 -16.004 27.260 1.00 49.75 70 ALA F N 1
ATOM 2274 C CA . ALA B 1 73 ? -18.225 -15.587 27.049 1.00 47.65 70 ALA F CA 1
ATOM 2275 C C . ALA B 1 73 ? -17.744 -14.693 28.196 1.00 47.13 70 ALA F C 1
ATOM 2276 O O . ALA B 1 73 ? -16.624 -14.849 28.683 1.00 45.48 70 ALA F O 1
ATOM 2278 N N . GLU B 1 74 ? -18.609 -13.782 28.645 1.00 48.03 71 GLU F N 1
ATOM 2279 C CA . GLU B 1 74 ? -18.303 -12.921 29.790 1.00 48.39 71 GLU F CA 1
ATOM 2280 C C . GLU B 1 74 ? -17.889 -13.658 31.069 1.00 48.04 71 GLU F C 1
ATOM 2281 O O . GLU B 1 74 ? -16.863 -13.340 31.670 1.00 47.38 71 GLU F O 1
ATOM 2287 N N . HIS B 1 75 ? -18.678 -14.635 31.491 1.00 48.55 72 HIS F N 1
ATOM 2288 C CA . HIS B 1 75 ? -18.330 -15.397 32.690 1.00 48.72 72 HIS F CA 1
ATOM 2289 C C . HIS B 1 75 ? -17.061 -16.218 32.481 1.00 46.32 72 HIS F C 1
ATOM 2290 O O . HIS B 1 75 ? -16.235 -16.314 33.379 1.00 45.66 72 HIS F O 1
ATOM 2297 N N . LEU B 1 76 ? -16.899 -16.784 31.291 1.00 45.03 73 LEU F N 1
ATOM 2298 C CA . LEU B 1 76 ? -15.650 -17.466 30.951 1.00 43.84 73 LEU F CA 1
ATOM 2299 C C . LEU B 1 76 ? -14.454 -16.504 30.980 1.00 42.74 73 LEU F C 1
ATOM 2300 O O . LEU B 1 76 ? -13.410 -16.843 31.519 1.00 42.97 73 LEU F O 1
ATOM 2305 N N . LEU B 1 77 ? -14.626 -15.299 30.454 1.00 42.34 74 LEU F N 1
ATOM 2306 C CA . LEU B 1 77 ? -13.542 -14.316 30.450 1.00 41.79 74 LEU F CA 1
ATOM 2307 C C . LEU B 1 77 ? -13.204 -13.830 31.851 1.00 42.35 74 LEU F C 1
ATOM 2308 O O . LEU B 1 77 ? -12.035 -13.627 32.167 1.00 41.67 74 LEU F O 1
ATOM 2313 N N . ASN B 1 78 ? -14.231 -13.643 32.680 1.00 49.76 75 ASN F N 1
ATOM 2314 C CA . ASN B 1 78 ? -14.042 -13.229 34.069 1.00 49.14 75 ASN F CA 1
ATOM 2315 C C . ASN B 1 78 ? -13.138 -14.160 34.843 1.00 48.13 75 ASN F C 1
ATOM 2316 O O . ASN B 1 78 ? -12.296 -13.717 35.620 1.00 47.00 75 ASN F O 1
ATOM 2321 N N . GLU B 1 79 ? -13.307 -15.454 34.639 1.00 48.88 76 GLU F N 1
ATOM 2322 C CA . GLU B 1 79 ? -12.470 -16.408 35.348 1.00 48.55 76 GLU F CA 1
ATOM 2323 C C . GLU B 1 79 ? -11.031 -16.324 34.860 1.00 46.35 76 GLU F C 1
ATOM 2324 O O . GLU B 1 79 ? -10.118 -16.523 35.644 1.00 45.56 76 GLU F O 1
ATOM 2330 N N . LEU B 1 80 ? -10.821 -15.955 33.598 1.00 45.23 77 LEU F N 1
ATOM 2331 C CA . LEU B 1 80 ? -9.453 -15.790 33.080 1.00 43.83 77 LEU F CA 1
ATOM 2332 C C . LEU B 1 80 ? -8.680 -14.656 33.730 1.00 41.54 77 LEU F C 1
ATOM 2333 O O . LEU B 1 80 ? -7.461 -14.659 33.683 1.00 40.72 77 LEU F O 1
ATOM 2338 N N . LYS B 1 81 ? -9.374 -13.688 34.322 1.00 40.93 78 LYS F N 1
ATOM 2339 C CA . LYS B 1 81 ? -8.711 -12.572 35.014 1.00 39.88 78 LYS F CA 1
ATOM 2340 C C . LYS B 1 81 ? -7.680 -13.007 36.078 1.00 39.36 78 LYS F C 1
ATOM 2341 O O . LYS B 1 81 ? -6.828 -12.203 36.471 1.00 38.37 78 LYS F O 1
ATOM 2347 N N . VAL B 1 82 ? -7.723 -14.266 36.530 1.00 39.39 79 VAL F N 1
ATOM 2348 C CA . VAL B 1 82 ? -6.664 -14.757 37.431 1.00 39.34 79 VAL F CA 1
ATOM 2349 C C . VAL B 1 82 ? -5.267 -14.718 36.777 1.00 38.80 79 VAL F C 1
ATOM 2350 O O . VAL B 1 82 ? -4.268 -14.747 37.485 1.00 39.44 79 VAL F O 1
ATOM 2354 N N . TYR B 1 83 ? -5.196 -14.633 35.448 1.00 38.14 80 TYR F N 1
ATOM 2355 C CA . TYR B 1 83 ? -3.908 -14.581 34.739 1.00 37.61 80 TYR F CA 1
ATOM 2356 C C . TYR B 1 83 ? -3.401 -13.183 34.405 1.00 36.24 80 TYR F C 1
ATOM 2357 O O . TYR B 1 83 ? -2.334 -13.038 33.776 1.00 35.64 80 TYR F O 1
ATOM 2366 N N . ILE B 1 84 ? -4.147 -12.154 34.798 1.00 34.41 81 ILE F N 1
ATOM 2367 C CA . ILE B 1 84 ? -3.767 -10.800 34.447 1.00 33.12 81 ILE F CA 1
ATOM 2368 C C . ILE B 1 84 ? -2.825 -10.233 35.497 1.00 33.10 81 ILE F C 1
ATOM 2369 O O . ILE B 1 84 ? -3.072 -10.340 36.694 1.00 32.65 81 ILE F O 1
ATOM 2374 N N . GLN B 1 85 ? -1.764 -9.592 35.028 1.00 32.90 82 GLN F N 1
ATOM 2375 C CA . GLN B 1 85 ? -0.851 -8.880 35.900 1.00 33.28 82 GLN F CA 1
ATOM 2376 C C . GLN B 1 85 ? -1.459 -7.541 36.278 1.00 32.57 82 GLN F C 1
ATOM 2377 O O . GLN B 1 85 ? -1.699 -6.682 35.415 1.00 31.89 82 GLN F O 1
ATOM 2383 N N . ASP B 1 86 ? -1.678 -7.350 37.570 1.00 32.51 83 ASP F N 1
ATOM 2384 C CA . ASP B 1 86 ? -2.219 -6.106 38.086 1.00 32.12 83 ASP F CA 1
ATOM 2385 C C . ASP B 1 86 ? -1.371 -4.887 37.698 1.00 31.35 83 ASP F C 1
ATOM 2386 O O . ASP B 1 86 ? -0.141 -4.913 37.780 1.00 32.19 83 ASP F O 1
ATOM 2391 N N . PHE B 1 87 ? -2.029 -3.839 37.233 1.00 30.26 84 PHE F N 1
ATOM 2392 C CA . PHE B 1 87 ? -1.399 -2.523 37.152 1.00 30.29 84 PHE F CA 1
ATOM 2393 C C . PHE B 1 87 ? -0.893 -2.128 38.544 1.00 31.22 84 PHE F C 1
ATOM 2394 O O . PHE B 1 87 ? -1.585 -2.329 39.533 1.00 30.97 84 PHE F O 1
ATOM 2402 N N . GLU B 1 88 ? 0.307 -1.563 38.604 1.00 31.87 85 GLU F N 1
ATOM 2403 C CA . GLU B 1 88 ? 0.896 -1.090 39.846 1.00 32.99 85 GLU F CA 1
ATOM 2404 C C . GLU B 1 88 ? 0.600 0.394 39.988 1.00 32.75 85 GLU F C 1
ATOM 2405 O O . GLU B 1 88 ? 1.107 1.208 39.221 1.00 32.27 85 GLU F O 1
ATOM 2411 N N . ILE B 1 89 ? -0.236 0.747 40.960 1.00 33.31 86 ILE F N 1
ATOM 2412 C CA . ILE B 1 89 ? -0.559 2.142 41.205 1.00 34.54 86 ILE F CA 1
ATOM 2413 C C . ILE B 1 89 ? 0.656 2.837 41.831 1.00 35.90 86 ILE F C 1
ATOM 2414 O O . ILE B 1 89 ? 1.248 2.299 42.755 1.00 37.20 86 ILE F O 1
ATOM 2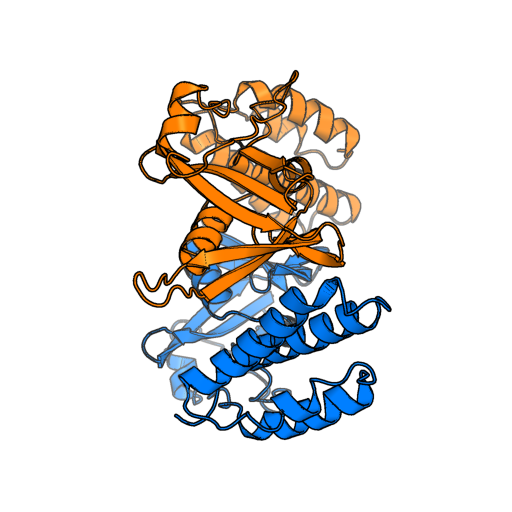419 N N . PRO B 1 90 ? 1.066 4.001 41.294 1.00 36.66 87 PRO F N 1
ATOM 2420 C CA . PRO B 1 90 ? 2.226 4.666 41.893 1.00 38.77 87 PRO F CA 1
ATOM 2421 C C . PRO B 1 90 ? 1.863 5.220 43.253 1.00 40.54 87 PRO F C 1
ATOM 2422 O O . PRO B 1 90 ? 0.754 5.701 43.427 1.00 40.15 87 PRO F O 1
ATOM 2426 N N . SER B 1 91 ? 2.790 5.123 44.199 1.00 43.24 88 SER F N 1
ATOM 2427 C CA . SER B 1 91 ? 2.652 5.741 45.522 1.00 45.54 88 SER F CA 1
ATOM 2428 C C . SER B 1 91 ? 2.575 7.263 45.438 1.00 46.67 88 SER F C 1
ATOM 2429 O O . SER B 1 91 ? 2.937 7.865 44.406 1.00 45.96 88 SER F O 1
ATOM 2432 N N . SER B 1 92 ? 2.111 7.871 46.534 1.00 48.68 89 SER F N 1
ATOM 2433 C CA . SER B 1 92 ? 2.055 9.325 46.670 1.00 50.05 89 SER F CA 1
ATOM 2434 C C . SER B 1 92 ? 3.419 9.929 46.352 1.00 51.10 89 SER F C 1
ATOM 2435 O O . SER B 1 92 ? 3.514 10.964 45.692 1.00 50.72 89 SER F O 1
ATOM 2438 N N . SER B 1 93 ? 4.461 9.252 46.833 1.00 52.42 90 SER F N 1
ATOM 2439 C CA . SER B 1 93 ? 5.847 9.635 46.617 1.00 54.07 90 SER F CA 1
ATOM 2440 C C . SER B 1 93 ? 6.166 9.679 45.130 1.00 52.51 90 SER F C 1
ATOM 2441 O O . SER B 1 93 ? 6.593 10.711 44.600 1.00 52.77 90 SER F O 1
ATOM 2444 N N . GLN B 1 94 ? 5.937 8.553 44.462 1.00 50.99 91 GLN F N 1
ATOM 2445 C CA . GLN B 1 94 ? 6.221 8.426 43.037 1.00 49.43 91 GLN F CA 1
ATOM 2446 C C . GLN B 1 94 ? 5.495 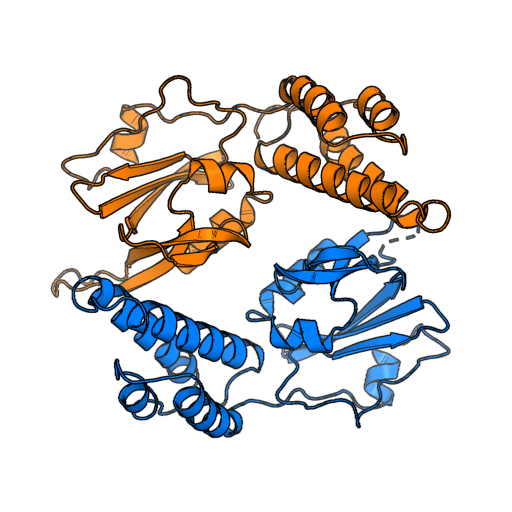9.479 42.190 1.00 48.25 91 GLN F C 1
ATOM 2447 O O . GLN B 1 94 ? 6.076 10.021 41.247 1.00 47.59 91 GLN F O 1
ATOM 2453 N N . LEU B 1 95 ? 4.244 9.781 42.532 1.00 47.44 92 LEU F N 1
ATOM 2454 C CA . LEU B 1 95 ? 3.481 10.779 41.771 1.00 46.89 92 LEU F CA 1
ATOM 2455 C C . LEU B 1 95 ? 4.114 12.151 41.897 1.00 48.65 92 LEU F C 1
ATOM 2456 O O . LEU B 1 95 ? 4.260 12.869 40.901 1.00 47.70 92 LEU F O 1
ATOM 2461 N N . GLU B 1 96 ? 4.487 12.507 43.126 1.00 50.74 93 GLU F N 1
ATOM 2462 C CA . GLU B 1 96 ? 5.166 13.767 43.382 1.00 52.98 93 GLU F CA 1
ATOM 2463 C C . GLU B 1 96 ? 6.462 13.863 42.596 1.00 53.89 93 GLU F C 1
ATOM 2464 O O . GLU B 1 96 ? 6.746 14.915 42.041 1.00 54.57 93 GLU F O 1
ATOM 2470 N N . LYS B 1 97 ? 7.236 12.781 42.534 1.00 54.39 94 LYS F N 1
ATOM 2471 C CA . LYS B 1 97 ? 8.441 12.777 41.699 1.00 55.77 94 LYS F CA 1
ATOM 2472 C C . LYS B 1 97 ? 8.107 13.010 40.226 1.00 54.03 94 LYS F C 1
ATOM 2473 O O . LYS B 1 97 ? 8.722 13.847 39.567 1.00 54.66 94 LYS F O 1
ATOM 2479 N N . ILE B 1 98 ? 7.122 12.273 39.725 1.00 51.88 95 ILE F N 1
ATOM 2480 C CA . ILE B 1 98 ? 6.732 12.345 38.316 1.00 50.39 95 ILE F CA 1
ATOM 2481 C C . ILE B 1 98 ? 6.244 13.741 37.937 1.00 50.65 95 ILE F C 1
ATOM 2482 O O . ILE B 1 98 ? 6.548 14.243 36.862 1.00 49.90 95 ILE F O 1
ATOM 2487 N N . PHE B 1 99 ? 5.477 14.355 38.829 1.00 51.75 96 PHE F N 1
ATOM 2488 C CA . PHE B 1 99 ? 4.898 15.670 38.579 1.00 52.58 96 PHE F CA 1
ATOM 2489 C C . PHE B 1 99 ? 5.466 16.717 39.549 1.00 55.14 96 PHE F C 1
ATOM 2490 O O . PHE B 1 99 ? 4.730 17.506 40.139 1.00 55.31 96 PHE F O 1
ATOM 2498 N N . ARG B 1 100 ? 6.794 16.714 39.670 1.00 57.59 97 ARG F N 1
ATOM 2499 C CA . ARG B 1 100 ? 7.546 17.628 40.544 1.00 61.00 97 ARG F CA 1
ATOM 2500 C C . ARG B 1 100 ? 7.163 19.109 40.372 1.00 62.14 97 ARG F C 1
ATOM 2501 O O . ARG B 1 100 ? 7.081 19.840 41.353 1.00 63.79 97 ARG F O 1
ATOM 2509 N N . LYS B 1 101 ? 6.929 19.538 39.132 1.00 61.85 98 LYS F N 1
ATOM 2510 C CA . LYS B 1 101 ? 6.695 20.954 38.833 1.00 63.25 98 LYS F CA 1
ATOM 2511 C C . LYS B 1 101 ? 5.242 21.394 39.056 1.00 62.62 98 LYS F C 1
ATOM 2512 O O . LYS B 1 101 ? 4.944 22.586 38.984 1.00 63.72 98 LYS F O 1
ATOM 2518 N N . VAL B 1 102 ? 4.344 20.447 39.337 1.00 61.38 99 VAL F N 1
ATOM 2519 C CA . VAL B 1 102 ? 2.958 20.787 39.676 1.00 60.98 99 VAL F CA 1
ATOM 2520 C C . VAL B 1 102 ? 2.881 21.163 41.149 1.00 62.65 99 VAL F C 1
ATOM 2521 O O . VAL B 1 102 ? 3.164 20.339 42.016 1.00 63.06 99 VAL F O 1
ATOM 2525 N N . LYS B 1 103 ? 2.486 22.403 41.427 1.00 64.14 100 LYS F N 1
ATOM 2526 C CA . LYS B 1 103 ? 2.471 22.923 42.799 1.00 66.27 100 LYS F CA 1
ATOM 2527 C C . LYS B 1 103 ? 1.339 22.325 43.631 1.00 65.85 100 LYS F C 1
ATOM 2528 O O . LYS B 1 103 ? 1.533 22.015 44.807 1.00 67.34 100 LYS F O 1
ATOM 2534 N N . LYS B 1 104 ? 0.166 22.162 43.022 1.00 64.13 101 LYS F N 1
ATOM 2535 C CA . LYS B 1 104 ? -0.953 21.483 43.674 1.00 63.63 101 LYS F CA 1
ATOM 2536 C C . LYS B 1 104 ? -1.429 20.316 42.800 1.00 60.62 101 LYS F C 1
ATOM 2537 O O . LYS B 1 104 ? -2.087 20.507 41.773 1.00 59.62 101 LYS F O 1
ATOM 2543 N N . LEU B 1 105 ? -1.060 19.109 43.217 1.00 59.25 102 LEU F N 1
ATOM 2544 C CA . LEU B 1 105 ? -1.295 17.900 42.437 1.00 56.81 102 LEU F CA 1
ATOM 2545 C C . LEU B 1 105 ? -2.509 17.159 42.965 1.00 56.12 102 LEU F C 1
ATOM 2546 O O . LEU B 1 105 ? -2.488 16.647 44.092 1.00 56.97 102 LEU F O 1
ATOM 2551 N N . LYS B 1 106 ? -3.568 17.107 42.165 1.00 54.69 103 LYS F N 1
ATOM 2552 C CA . LYS B 1 106 ? -4.716 16.291 42.513 1.00 54.28 103 LYS F CA 1
ATOM 2553 C C . LYS B 1 106 ? -4.325 14.821 42.425 1.00 52.66 103 LYS F C 1
ATOM 2554 O O . LYS B 1 106 ? -3.756 14.376 41.428 1.00 50.91 103 LYS F O 1
ATOM 2560 N N . ARG B 1 107 ? -4.625 14.081 43.481 1.00 52.63 104 ARG F N 1
ATOM 2561 C CA . ARG B 1 107 ? -4.374 12.655 43.510 1.00 51.76 104 ARG F CA 1
ATOM 2562 C C . ARG B 1 107 ? -5.547 11.944 42.841 1.00 49.89 104 ARG F C 1
ATOM 2563 O O . ARG B 1 107 ? -6.660 12.472 42.795 1.00 50.13 104 ARG F O 1
ATOM 2571 N N . PRO B 1 108 ? -5.304 10.744 42.311 1.00 47.89 105 PRO F N 1
ATOM 2572 C CA . PRO B 1 108 ? -6.385 10.040 41.622 1.00 46.73 105 PRO F CA 1
ATOM 2573 C C . PRO B 1 108 ? -7.372 9.424 42.611 1.00 47.09 105 PRO F C 1
ATOM 2574 O O . PRO B 1 108 ? -6.984 9.074 43.728 1.00 47.43 105 PRO F O 1
ATOM 2578 N N . ASP B 1 109 ? -8.639 9.322 42.211 1.00 46.88 106 ASP F N 1
ATOM 2579 C CA . ASP B 1 109 ? -9.596 8.495 42.933 1.00 46.99 106 ASP F CA 1
ATOM 2580 C C . ASP B 1 109 ? -9.354 7.057 42.528 1.00 45.45 106 ASP F C 1
ATOM 2581 O O . ASP B 1 109 ? -9.760 6.625 41.439 1.00 45.12 106 ASP F O 1
ATOM 2586 N N . ILE B 1 110 ? -8.679 6.317 43.406 1.00 44.64 107 ILE F N 1
ATOM 2587 C CA . ILE B 1 110 ? -8.395 4.907 43.154 1.00 42.72 107 ILE F CA 1
ATOM 2588 C C . ILE B 1 110 ? -9.328 3.981 43.940 1.00 42.03 107 ILE F C 1
ATOM 2589 O O . ILE B 1 110 ? -9.037 2.792 44.061 1.00 41.04 107 ILE F O 1
ATOM 2594 N N . ASN B 1 111 ? -10.441 4.528 44.463 1.00 42.27 108 ASN F N 1
ATOM 2595 C CA . ASN B 1 111 ? -11.435 3.759 45.264 1.00 41.95 108 ASN F CA 1
ATOM 2596 C C . ASN B 1 111 ? -11.900 2.458 44.604 1.00 41.02 108 ASN F C 1
ATOM 2597 O O . ASN B 1 111 ? -12.658 2.485 43.641 1.00 40.76 108 ASN F O 1
ATOM 2602 N N . LEU B 1 112 ? -11.461 1.323 45.135 1.00 40.84 109 LEU F N 1
ATOM 2603 C CA . LEU B 1 112 ? -11.778 0.007 44.564 1.00 40.26 109 LEU F CA 1
ATOM 2604 C C . LEU B 1 112 ? -11.542 -0.030 43.055 1.00 38.30 109 LEU F C 1
ATOM 2605 O O . LEU B 1 112 ? -12.215 -0.746 42.313 1.00 38.52 109 LEU F O 1
ATOM 2610 N N . ILE B 1 113 ? -10.544 0.713 42.615 1.00 36.30 110 ILE F N 1
ATOM 2611 C CA . ILE B 1 113 ? -10.206 0.741 41.221 1.00 34.98 110 ILE F CA 1
ATOM 2612 C C . ILE B 1 113 ? -9.703 -0.676 40.867 1.00 33.76 110 ILE F C 1
ATOM 2613 O O . ILE B 1 113 ? -8.962 -1.290 41.641 1.00 32.98 110 ILE F O 1
ATOM 2618 N N . ASP B 1 114 ? -10.187 -1.219 39.750 1.00 32.78 111 ASP F N 1
ATOM 2619 C CA . ASP B 1 114 ? -9.808 -2.551 39.334 1.00 32.59 111 ASP F CA 1
ATOM 2620 C C . ASP B 1 114 ? -8.510 -2.463 38.559 1.00 31.74 111 ASP F C 1
ATOM 2621 O O . ASP B 1 114 ? -8.493 -2.043 37.389 1.00 30.25 111 ASP F O 1
ATOM 2626 N N . THR B 1 115 ? -7.435 -2.894 39.217 1.00 31.51 112 THR F N 1
ATOM 2627 C CA . THR B 1 115 ? -6.089 -2.834 38.661 1.00 31.38 112 THR F CA 1
ATOM 2628 C C . THR B 1 115 ? -5.820 -3.863 37.538 1.00 31.37 112 THR F C 1
ATOM 2629 O O . THR B 1 115 ? -4.785 -3.792 36.868 1.00 30.63 112 THR F O 1
ATOM 2633 N N . LYS B 1 116 ? -6.743 -4.807 37.324 1.00 31.81 113 LYS F N 1
ATOM 2634 C CA . LYS B 1 116 ? -6.657 -5.692 36.159 1.00 32.11 113 LYS F CA 1
ATOM 2635 C C . LYS B 1 116 ? -7.405 -5.133 34.952 1.00 32.17 113 LYS F C 1
ATOM 2636 O O . LYS B 1 116 ? -7.583 -5.841 33.959 1.00 32.78 113 LYS F O 1
ATOM 2642 N N . GLU B 1 117 ? -7.825 -3.873 35.034 1.00 31.87 114 GLU F N 1
ATOM 2643 C CA . GLU B 1 117 ? -8.500 -3.187 33.929 1.00 32.41 114 GLU F CA 1
ATOM 2644 C C . GLU B 1 117 ? -7.798 -1.879 33.529 1.00 31.23 114 GLU F C 1
ATOM 2645 O O . GLU B 1 117 ? -8.373 -1.093 32.793 1.00 30.90 114 GLU F O 1
ATOM 2651 N N . ILE B 1 118 ? -6.571 -1.653 34.010 1.00 30.28 115 ILE F N 1
ATOM 2652 C CA . ILE B 1 118 ? -5.841 -0.412 33.743 1.00 30.26 115 ILE F CA 1
ATOM 2653 C C . ILE B 1 118 ? -4.533 -0.712 33.014 1.00 29.26 115 ILE F C 1
ATOM 2654 O O . ILE B 1 118 ? -3.718 -1.502 33.503 1.00 27.88 115 ILE F O 1
ATOM 2659 N N . SER B 1 119 ? -4.349 -0.077 31.858 1.00 28.90 116 SER F N 1
ATOM 2660 C CA . SER B 1 119 ? -3.041 0.010 31.204 1.00 28.48 116 SER F CA 1
ATOM 2661 C C . SER B 1 119 ? -2.365 1.360 31.511 1.00 28.76 116 SER F C 1
ATOM 2662 O O . SER B 1 119 ? -1.145 1.435 31.668 1.00 28.46 116 SER F O 1
ATOM 2665 N N . TYR B 1 120 ? -3.150 2.432 31.606 1.00 28.56 117 TYR F N 1
ATOM 2666 C CA . TYR B 1 120 ? -2.630 3.692 32.125 1.00 28.39 117 TYR F CA 1
ATOM 2667 C C . TYR B 1 120 ? -3.612 4.297 33.107 1.00 29.08 117 TYR F C 1
ATOM 2668 O O . TYR B 1 120 ? -4.829 4.125 32.954 1.00 29.30 117 TYR F O 1
ATOM 2677 N N . LEU B 1 121 ? -3.078 4.963 34.133 1.00 28.84 118 LEU F N 1
ATOM 2678 C CA . LEU B 1 121 ? -3.897 5.629 35.130 1.00 30.09 118 LEU F CA 1
ATOM 2679 C C . LEU B 1 121 ? -4.099 7.069 34.675 1.00 30.54 118 LEU F C 1
ATOM 2680 O O . LEU B 1 121 ? -3.140 7.841 34.596 1.00 30.40 118 LEU F O 1
ATOM 2685 N N . GLY B 1 122 ? -5.338 7.376 34.293 1.00 30.56 119 GLY F N 1
ATOM 2686 C CA . GLY B 1 122 ? -5.710 8.666 33.750 1.00 31.56 119 GLY F CA 1
ATOM 2687 C C . GLY B 1 122 ? -6.783 9.263 34.643 1.00 33.04 119 GLY F C 1
ATOM 2688 O O . GLY B 1 122 ? -7.753 8.584 34.988 1.00 34.09 119 GLY F O 1
ATOM 2689 N N . TRP B 1 123 ? -6.601 10.507 35.062 1.00 34.45 120 TRP F N 1
ATOM 2690 C CA . TRP B 1 123 ? -7.580 11.153 35.938 1.00 36.54 120 TRP F CA 1
ATOM 2691 C C . TRP B 1 123 ? -7.623 12.655 35.706 1.00 38.56 120 TRP F C 1
ATOM 2692 O O . TRP B 1 123 ? -6.618 13.270 35.347 1.00 37.58 120 TRP F O 1
ATOM 2703 N N . ASN B 1 124 ? -8.808 13.222 35.920 1.00 41.01 121 ASN F N 1
ATOM 2704 C CA . ASN B 1 124 ? -9.066 14.607 35.613 1.00 43.34 121 ASN F CA 1
ATOM 2705 C C . ASN B 1 124 ? -9.162 15.455 36.880 1.00 45.37 121 ASN F C 1
ATOM 2706 O O . ASN B 1 124 ? -9.788 15.063 37.855 1.00 46.25 121 ASN F O 1
ATOM 2711 N N . ASP B 1 125 ? -8.501 16.602 36.845 1.00 47.23 122 ASP F N 1
ATOM 2712 C CA . ASP B 1 125 ? -8.681 17.665 37.812 1.00 49.31 122 ASP F CA 1
ATOM 2713 C C . ASP B 1 125 ? -9.593 18.693 37.132 1.00 50.75 122 ASP F C 1
ATOM 2714 O O . ASP B 1 125 ? -9.122 19.558 36.392 1.00 50.94 122 ASP F O 1
ATOM 2719 N N . ASN B 1 126 ? -10.902 18.562 37.356 1.00 52.60 123 ASN F N 1
ATOM 2720 C CA . ASN B 1 126 ? -11.903 19.436 36.722 1.00 54.35 123 ASN F CA 1
ATOM 2721 C C . ASN B 1 126 ? -11.709 20.908 37.075 1.00 55.99 123 ASN F C 1
ATOM 2722 O O . ASN B 1 126 ? -11.944 21.785 36.248 1.00 56.97 123 ASN F O 1
ATOM 2727 N N . SER B 1 127 ? -11.282 21.178 38.305 1.00 57.26 124 SER F N 1
ATOM 2728 C CA . SER B 1 127 ? -11.094 22.559 38.775 1.00 58.81 124 SER F CA 1
ATOM 2729 C C . SER B 1 127 ? -9.934 23.242 38.056 1.00 57.68 124 SER F C 1
ATOM 2730 O O . SER B 1 127 ? -9.614 24.394 38.355 1.00 59.48 124 SER F O 1
ATOM 2733 N N . SER B 1 128 ? -9.298 22.522 37.138 1.00 55.03 125 SER F N 1
ATOM 2734 C CA . SER B 1 128 ? -8.269 23.090 36.259 1.00 54.02 125 SER F CA 1
ATOM 2735 C C . SER B 1 128 ? -8.355 22.615 34.789 1.00 51.66 125 SER F C 1
ATOM 2736 O O . SER B 1 128 ? -7.496 22.977 33.984 1.00 50.44 125 SER F O 1
ATOM 2739 N N . ASN B 1 129 ? -9.384 21.831 34.441 1.00 50.22 126 ASN F N 1
ATOM 2740 C CA . ASN B 1 129 ? -9.531 21.275 33.084 1.00 48.62 126 ASN F CA 1
ATOM 2741 C C . ASN B 1 129 ? -8.267 20.543 32.680 1.00 46.00 126 ASN F C 1
ATOM 2742 O O . ASN B 1 129 ? -7.698 20.793 31.623 1.00 44.98 126 ASN F O 1
ATOM 2747 N N . ARG B 1 130 ? -7.817 19.666 33.564 1.00 44.02 127 ARG F N 1
ATOM 2748 C CA . ARG B 1 130 ? -6.562 18.983 33.388 1.00 42.36 127 ARG F CA 1
ATOM 2749 C C . ARG B 1 130 ? -6.781 17.485 33.503 1.00 39.69 127 ARG F C 1
ATOM 2750 O O . ARG B 1 130 ? -7.637 17.039 34.261 1.00 40.78 127 ARG F O 1
ATOM 275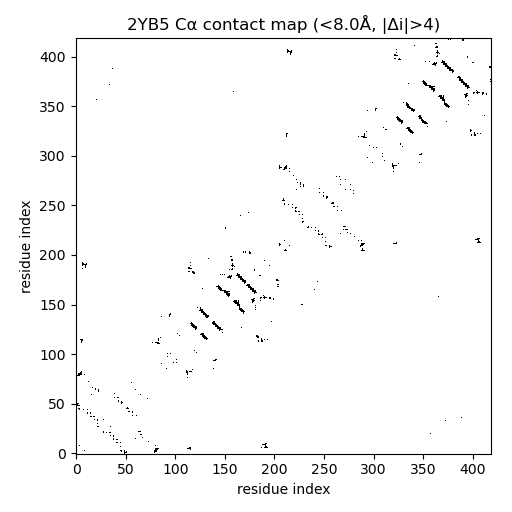8 N N . LYS B 1 131 ? -6.014 16.720 32.738 1.00 37.14 128 LYS F N 1
ATOM 2759 C CA . LYS B 1 131 ? -5.979 15.263 32.856 1.00 34.89 128 LYS F CA 1
ATOM 2760 C C . LYS B 1 131 ? -4.535 14.860 33.055 1.00 34.16 128 LYS F C 1
ATOM 2761 O O . LYS B 1 131 ? -3.645 15.318 32.308 1.00 33.18 128 LYS F O 1
ATOM 2767 N N . TYR B 1 132 ? -4.314 14.004 34.053 1.00 33.13 129 TYR F N 1
ATOM 2768 C CA . TYR B 1 132 ? -3.027 13.363 34.279 1.00 32.83 129 TYR F CA 1
ATOM 2769 C C . TYR B 1 132 ? -3.074 11.947 33.712 1.00 31.72 129 TYR F C 1
ATOM 2770 O O . TYR B 1 132 ? -4.098 11.258 33.817 1.00 29.93 129 TYR F O 1
ATOM 2779 N N . ILE B 1 133 ? -1.956 11.527 33.125 1.00 31.13 130 ILE F N 1
ATOM 2780 C CA . ILE B 1 133 ? -1.806 10.186 32.589 1.00 30.47 130 ILE F CA 1
ATOM 2781 C C . ILE B 1 133 ? -0.506 9.595 33.129 1.00 30.92 130 ILE F C 1
ATOM 2782 O O . ILE B 1 133 ? 0.549 10.201 32.982 1.00 30.48 130 ILE F O 1
ATOM 2787 N N . VAL B 1 134 ? -0.591 8.433 33.779 1.00 30.89 131 VAL F N 1
ATOM 2788 C CA . VAL B 1 134 ? 0.608 7.727 34.262 1.00 30.92 131 VAL F CA 1
ATOM 2789 C C . VAL B 1 134 ? 0.613 6.291 33.756 1.00 30.21 131 VAL F C 1
ATOM 2790 O O . VAL B 1 134 ? -0.423 5.650 33.719 1.00 28.65 131 VAL F O 1
ATOM 2794 N N . TYR B 1 135 ? 1.788 5.796 33.366 1.00 30.44 132 TYR F N 1
ATOM 2795 C CA . TYR B 1 135 ? 1.927 4.451 32.787 1.00 30.60 132 TYR F CA 1
ATOM 2796 C C . TYR B 1 135 ? 3.375 3.932 32.982 1.00 31.91 132 TYR F C 1
ATOM 2797 O O . TYR B 1 135 ? 4.270 4.679 33.423 1.00 32.88 132 TYR F O 1
ATOM 2806 N N . LYS B 1 136 ? 3.581 2.655 32.672 1.00 31.82 133 LYS F N 1
ATOM 2807 C CA . LYS B 1 136 ? 4.904 2.045 32.685 1.00 33.78 133 LYS F CA 1
ATOM 2808 C C . LYS B 1 136 ? 5.496 2.119 31.286 1.00 34.18 133 LYS F C 1
ATOM 2809 O O . LYS B 1 136 ? 4.819 1.794 30.315 1.00 33.12 133 LYS F O 1
ATOM 2815 N N . ASN B 1 137 ? 6.751 2.542 31.171 1.00 36.27 134 ASN F N 1
ATOM 2816 C CA . ASN B 1 137 ? 7.391 2.644 29.851 1.00 37.41 134 ASN F CA 1
ATOM 2817 C C . ASN B 1 137 ? 7.946 1.297 29.412 1.00 38.86 134 ASN F C 1
ATOM 2818 O O . ASN B 1 137 ? 7.665 0.288 30.039 1.00 38.64 134 ASN F O 1
ATOM 2823 N N . LEU B 1 138 ? 8.736 1.274 28.338 1.00 40.99 135 LEU F N 1
ATOM 2824 C CA . LEU B 1 138 ? 9.297 0.018 27.815 1.00 42.73 135 LEU F CA 1
ATOM 2825 C C . LEU B 1 138 ? 10.241 -0.641 28.834 1.00 44.53 135 LEU F C 1
ATOM 2826 O O . LEU B 1 138 ? 10.288 -1.870 28.947 1.00 45.15 135 LEU F O 1
ATOM 2831 N N . ASP B 1 139 ? 10.952 0.183 29.606 1.00 45.79 136 ASP F N 1
ATOM 2832 C CA . ASP B 1 139 ? 11.850 -0.296 30.661 1.00 47.58 136 ASP F CA 1
ATOM 2833 C C . ASP B 1 139 ? 11.139 -0.547 31.993 1.00 46.68 136 ASP F C 1
ATOM 2834 O O . ASP B 1 139 ? 11.795 -0.608 33.034 1.00 47.36 136 ASP F O 1
ATOM 2839 N N . ASP B 1 140 ? 9.809 -0.669 31.972 1.00 44.96 137 ASP F N 1
ATOM 2840 C CA . ASP B 1 140 ? 9.020 -0.943 33.183 1.00 44.41 137 ASP F CA 1
ATOM 2841 C C . ASP B 1 140 ? 9.232 0.113 34.280 1.00 44.14 137 ASP F C 1
ATOM 2842 O O . ASP B 1 140 ? 9.192 -0.199 35.464 1.00 44.79 137 ASP F O 1
ATOM 2847 N N . LYS B 1 141 ? 9.429 1.369 33.877 1.00 43.31 138 LYS F N 1
ATOM 2848 C CA . LYS B 1 141 ? 9.462 2.491 34.824 1.00 43.41 138 LYS F CA 1
ATOM 2849 C C . LYS B 1 141 ? 8.301 3.494 34.618 1.00 41.07 138 LYS F C 1
ATOM 2850 O O . LYS B 1 141 ? 7.822 3.688 33.493 1.00 39.31 138 LYS F O 1
ATOM 2856 N N . PHE B 1 142 ? 7.846 4.110 35.708 1.00 40.01 139 PHE F N 1
ATOM 2857 C CA . PHE B 1 142 ? 6.742 5.063 35.629 1.00 38.77 139 PHE F CA 1
ATOM 2858 C C . PHE B 1 142 ? 7.118 6.280 34.794 1.00 38.51 139 PHE F C 1
ATOM 2859 O O . PHE B 1 142 ? 8.181 6.854 34.983 1.00 39.85 139 PHE F O 1
ATOM 2867 N N . GLU B 1 143 ? 6.244 6.649 33.868 1.00 36.70 140 GLU F N 1
ATOM 2868 C CA . GLU B 1 143 ? 6.311 7.948 33.203 1.00 37.00 140 GLU F CA 1
ATOM 2869 C C . GLU B 1 143 ? 4.956 8.616 33.305 1.00 36.05 140 GLU F C 1
ATOM 2870 O O . GLU B 1 143 ? 3.953 7.954 33.517 1.00 34.90 140 GLU F O 1
ATOM 2876 N N . GLY B 1 144 ? 4.934 9.936 33.165 1.00 36.79 141 GLY F N 1
ATOM 2877 C CA . GLY B 1 144 ? 3.703 10.696 33.316 1.00 36.22 141 GLY F CA 1
ATOM 2878 C C . GLY B 1 144 ? 3.648 11.884 32.374 1.00 36.89 141 GLY F C 1
ATOM 2879 O O . GLY B 1 144 ? 4.686 12.450 32.004 1.00 37.40 141 GLY F O 1
ATOM 2880 N N . ILE B 1 145 ? 2.430 12.249 31.988 1.00 36.39 142 ILE F N 1
ATOM 2881 C CA . ILE B 1 145 ? 2.180 13.454 31.213 1.00 37.20 142 ILE F CA 1
ATOM 2882 C C . ILE B 1 145 ? 0.893 14.079 31.764 1.00 37.45 142 ILE F C 1
ATOM 2883 O O . ILE B 1 145 ? 0.080 13.400 32.411 1.00 36.53 142 ILE F O 1
ATOM 2888 N N . TYR B 1 146 ? 0.747 15.386 31.590 1.00 38.21 143 TYR F N 1
ATOM 2889 C CA . TYR B 1 146 ? -0.519 16.040 31.851 1.00 38.59 143 TYR F CA 1
ATOM 2890 C C . TYR B 1 146 ? -0.747 17.065 30.790 1.00 38.77 143 TYR F C 1
ATOM 2891 O O . TYR B 1 146 ? 0.169 17.474 30.114 1.00 39.13 143 TYR F O 1
ATOM 2900 N N . GLY B 1 147 ? -1.995 17.452 30.635 1.00 39.47 144 GLY F N 1
ATOM 2901 C CA . GLY B 1 147 ? -2.357 18.422 29.641 1.00 40.41 144 GLY F CA 1
ATOM 2902 C C . GLY B 1 147 ? -3.730 18.973 29.919 1.00 41.45 144 GLY F C 1
ATOM 2903 O O . GLY B 1 147 ? -4.461 18.498 30.804 1.00 40.56 144 GLY F O 1
ATOM 2904 N N . GLU B 1 148 ? -4.057 19.991 29.142 1.00 42.90 145 GLU F N 1
ATOM 2905 C CA . GLU B 1 148 ? -5.377 20.569 29.111 1.00 44.47 145 GLU F CA 1
ATOM 2906 C C . GLU B 1 148 ? -6.347 19.588 28.452 1.00 44.32 145 GLU F C 1
ATOM 2907 O O . GLU B 1 148 ? -6.073 19.075 27.366 1.00 43.93 145 GLU F O 1
ATOM 2913 N N . ILE B 1 149 ? -7.471 19.332 29.104 1.00 45.17 146 ILE F N 1
ATOM 2914 C CA . ILE B 1 149 ? -8.559 18.570 28.498 1.00 46.03 146 ILE F CA 1
ATOM 2915 C C . ILE B 1 149 ? -9.863 19.362 28.660 1.00 48.49 146 ILE F C 1
ATOM 2916 O O . ILE B 1 149 ? -10.249 19.716 29.761 1.00 48.69 146 ILE F O 1
ATOM 2921 N N . SER B 1 150 ? -10.525 19.639 27.542 1.00 50.71 147 SER F N 1
ATOM 2922 C CA . SER B 1 150 ? -11.731 20.443 27.541 1.00 53.25 147 SER F CA 1
ATOM 2923 C C . SER B 1 150 ? -12.916 19.654 28.081 1.00 54.46 147 SER F C 1
ATOM 2924 O O . SER B 1 150 ? -13.067 18.467 27.786 1.00 53.54 147 SER F O 1
ATOM 2927 N N . PRO B 1 151 ? -13.767 20.313 28.885 1.00 56.84 148 PRO F N 1
ATOM 2928 C CA . PRO B 1 151 ? -14.925 19.627 29.445 1.00 58.21 148 PRO F CA 1
ATOM 2929 C C . PRO B 1 151 ? -15.996 19.327 28.398 1.00 59.77 148 PRO F C 1
ATOM 2930 O O . PRO B 1 151 ? -16.831 18.444 28.606 1.00 60.83 148 PRO F O 1
ATOM 2934 N N . ASN B 1 152 ? -15.959 20.048 27.283 1.00 60.96 149 ASN F N 1
ATOM 2935 C CA . ASN B 1 152 ? -16.888 19.824 26.187 1.00 62.64 149 ASN F CA 1
ATOM 2936 C C . ASN B 1 152 ? -16.412 18.655 25.350 1.00 61.48 149 ASN F C 1
ATOM 2937 O O . ASN B 1 152 ? -15.280 18.650 24.885 1.00 60.98 149 ASN F O 1
ATOM 2942 N N . LYS B 1 153 ? -17.277 17.659 25.178 1.00 61.91 150 LYS F N 1
ATOM 2943 C CA . LYS B 1 153 ? -16.913 16.421 24.504 1.00 60.66 150 LYS F CA 1
ATOM 2944 C C . LYS B 1 153 ? -17.499 16.344 23.098 1.00 61.69 150 LYS F C 1
ATOM 2945 O O . LYS B 1 153 ? -18.579 16.877 22.835 1.00 63.72 150 LYS F O 1
ATOM 2951 N N . VAL B 1 154 ? -16.767 15.685 22.204 1.00 60.08 151 VAL F N 1
ATOM 2952 C CA . VAL B 1 154 ? -17.217 15.432 20.842 1.00 60.88 151 VAL F CA 1
ATOM 2953 C C . VAL B 1 154 ? -17.097 13.936 20.539 1.00 59.70 151 VAL F C 1
ATOM 2954 O O . VAL B 1 154 ? -16.111 13.297 20.904 1.00 57.63 151 VAL F O 1
ATOM 2958 N N . LYS B 1 155 ? -18.116 13.379 19.890 1.00 60.83 152 LYS F N 1
ATOM 2959 C CA . LYS B 1 155 ? -18.099 11.973 19.505 1.00 60.21 152 LYS F CA 1
ATOM 2960 C C . LYS B 1 155 ? -17.111 11.852 18.353 1.00 58.56 152 LYS F C 1
ATOM 2961 O O . LYS B 1 155 ? -17.128 12.668 17.441 1.00 59.17 152 LYS F O 1
ATOM 2967 N N . GLY B 1 156 ? -16.238 10.851 18.413 1.00 55.88 153 GLY F N 1
ATOM 2968 C CA . GLY B 1 156 ? -15.187 10.694 17.409 1.00 54.18 153 GLY F CA 1
ATOM 2969 C C . GLY B 1 156 ? -14.227 9.597 17.808 1.00 51.57 153 GLY F C 1
ATOM 2970 O O . GLY B 1 156 ? -14.468 8.892 18.790 1.00 50.86 153 GLY F O 1
ATOM 2971 N N . PHE B 1 157 ? -13.143 9.439 17.051 1.00 49.62 154 PHE F N 1
ATOM 2972 C CA . PHE B 1 157 ? -12.168 8.402 17.363 1.00 47.54 154 PHE F CA 1
ATOM 2973 C C . PHE B 1 157 ? -11.159 8.911 18.388 1.00 44.28 154 PHE F C 1
ATOM 2974 O O . PHE B 1 157 ? -10.625 10.007 18.253 1.00 43.33 154 PHE F O 1
ATOM 2982 N N . CYS B 1 158 ? -10.944 8.116 19.433 1.00 41.96 155 CYS F N 1
ATOM 2983 C CA . CYS B 1 158 ? -9.911 8.395 20.418 1.00 39.04 155 CYS F CA 1
ATOM 2984 C C . CYS B 1 158 ? -8.579 7.967 19.844 1.00 37.94 155 CYS F C 1
ATOM 2985 O O . CYS B 1 158 ? -8.451 6.871 19.318 1.00 38.04 155 CYS F O 1
ATOM 2988 N N . LYS B 1 159 ? -7.575 8.818 19.955 1.00 37.11 156 LYS F N 1
ATOM 2989 C CA . LYS B 1 159 ? -6.295 8.523 19.333 1.00 37.10 156 LYS F CA 1
ATOM 2990 C C . LYS B 1 159 ? -5.383 7.617 20.164 1.00 35.26 156 LYS F C 1
ATOM 2991 O O . LYS B 1 159 ? -4.313 7.220 19.699 1.00 34.97 156 LYS F O 1
ATOM 2997 N N . ILE B 1 160 ? -5.793 7.285 21.381 1.00 33.85 157 ILE F N 1
ATOM 2998 C CA . ILE B 1 160 ? -5.080 6.274 22.135 1.00 32.90 157 ILE F CA 1
ATOM 2999 C C . ILE B 1 160 ? -5.636 4.873 21.857 1.00 33.58 157 ILE F C 1
ATOM 3000 O O . ILE B 1 160 ? -4.886 3.975 21.504 1.00 33.94 157 ILE F O 1
ATOM 3005 N N . CYS B 1 161 ? -6.936 4.672 22.029 1.00 34.56 158 CYS F N 1
ATOM 3006 C CA . CYS B 1 161 ? -7.515 3.347 21.833 1.00 35.67 158 CYS F CA 1
ATOM 3007 C C . CYS B 1 161 ? -8.100 3.100 20.431 1.00 38.12 158 CYS F C 1
ATOM 3008 O O . CYS B 1 161 ? -8.462 1.978 20.133 1.00 38.78 158 CYS F O 1
ATOM 3011 N N . ASN B 1 162 ? -8.210 4.142 19.605 1.00 40.38 159 ASN F N 1
ATOM 3012 C CA . ASN B 1 162 ? -8.744 4.042 18.228 1.00 43.65 159 ASN F CA 1
ATOM 3013 C C . ASN B 1 162 ? -10.178 3.538 18.119 1.00 45.82 159 ASN F C 1
ATOM 3014 O O . ASN B 1 162 ? -10.591 3.053 17.064 1.00 48.01 159 ASN F O 1
ATOM 3019 N N . GLN B 1 163 ? -10.926 3.676 19.204 1.00 46.69 160 GLN F N 1
ATOM 3020 C CA . GLN B 1 163 ? -12.309 3.228 19.291 1.00 48.88 160 GLN F CA 1
ATOM 3021 C C . GLN B 1 163 ? -13.157 4.492 19.249 1.00 49.82 160 GLN F C 1
ATOM 3022 O O . GLN B 1 163 ? -12.698 5.547 19.678 1.00 48.84 160 GLN F O 1
ATOM 3028 N N . GLU B 1 164 ? -14.381 4.391 18.730 1.00 51.82 161 GLU F N 1
ATOM 3029 C CA . GLU B 1 164 ? -15.301 5.524 18.739 1.00 52.71 161 GLU F CA 1
ATOM 3030 C C . GLU B 1 164 ? -15.788 5.738 20.167 1.00 51.90 161 GLU F C 1
ATOM 3031 O O . GLU B 1 164 ? -16.208 4.786 20.842 1.00 52.08 161 GLU F O 1
ATOM 3037 N N . SER B 1 165 ? -15.731 6.978 20.635 1.00 50.90 162 SER F N 1
ATOM 3038 C CA . SER B 1 165 ? -16.146 7.272 21.995 1.00 50.26 162 SER F CA 1
ATOM 3039 C C . SER B 1 165 ? -16.417 8.751 22.214 1.00 50.16 162 SER F C 1
ATOM 3040 O O . SER B 1 165 ? -16.304 9.566 21.299 1.00 50.86 162 SER F O 1
ATOM 3043 N N . ASP B 1 166 ? -16.803 9.083 23.438 1.00 49.65 163 ASP F N 1
ATOM 3044 C CA . ASP B 1 166 ? -16.910 10.470 23.851 1.00 49.71 163 ASP F CA 1
ATOM 3045 C C . ASP B 1 166 ? -15.507 10.987 24.126 1.00 47.46 163 ASP F C 1
ATOM 3046 O O . ASP B 1 166 ? -14.918 10.686 25.161 1.00 45.47 163 ASP F O 1
ATOM 3051 N N . THR B 1 167 ? -14.969 11.735 23.169 1.00 47.22 164 THR F N 1
ATOM 3052 C CA . THR B 1 167 ? -13.594 12.215 23.251 1.00 45.85 164 THR F CA 1
ATOM 3053 C C . THR B 1 167 ? -13.554 13.684 23.607 1.00 46.13 164 THR F C 1
ATOM 3054 O O . THR B 1 167 ? -14.547 14.386 23.438 1.00 48.21 164 THR F O 1
ATOM 3058 N N . SER B 1 168 ? -12.404 14.141 24.105 1.00 44.60 165 SER F N 1
ATOM 3059 C CA . SER B 1 168 ? -12.100 15.575 24.188 1.00 44.19 165 SER F CA 1
ATOM 3060 C C . SER B 1 168 ? -10.653 15.844 23.781 1.00 42.65 165 SER F C 1
ATOM 3061 O O . SER B 1 168 ? -9.800 14.941 23.782 1.00 41.12 165 SER F O 1
ATOM 3064 N N . LEU B 1 169 ? -10.371 17.100 23.452 1.00 42.44 166 LEU F N 1
ATOM 3065 C CA . LEU B 1 169 ? -9.035 17.486 23.027 1.00 41.20 166 LEU F CA 1
ATOM 3066 C C . LEU B 1 169 ? -8.083 17.553 24.219 1.00 39.86 166 LEU F C 1
ATOM 3067 O O . LEU B 1 169 ? -8.303 18.329 25.137 1.00 40.77 166 LEU F O 1
ATOM 3072 N N . PHE B 1 170 ? -7.041 16.722 24.198 1.00 38.41 167 PHE F N 1
ATOM 3073 C CA . PHE B 1 170 ? -5.941 16.755 25.174 1.00 36.95 167 PHE F CA 1
ATOM 3074 C C . PHE B 1 170 ? -4.763 17.485 24.537 1.00 37.72 167 PHE F C 1
ATOM 3075 O O . PHE B 1 170 ? -4.296 17.081 23.494 1.00 37.48 167 PHE F O 1
ATOM 3083 N N . LEU B 1 171 ? -4.280 18.537 25.182 1.00 38.85 168 LEU F N 1
ATOM 3084 C CA . LEU B 1 171 ? -3.213 19.362 24.639 1.00 40.27 168 LEU F CA 1
ATOM 3085 C C . LEU B 1 171 ? -2.055 19.485 25.623 1.00 40.94 168 LEU F C 1
ATOM 3086 O O . LEU B 1 171 ? -2.223 19.949 26.725 1.00 40.45 168 LEU F O 1
ATOM 3091 N N . ASN B 1 172 ? -0.875 19.057 25.203 1.00 42.32 169 ASN F N 1
ATOM 3092 C CA . ASN B 1 172 ? 0.301 19.116 26.041 1.00 43.84 169 ASN F CA 1
ATOM 3093 C C . ASN B 1 172 ? 1.122 20.366 25.721 1.00 45.99 169 ASN F C 1
ATOM 3094 O O . ASN B 1 172 ? 1.353 20.666 24.549 1.00 46.47 169 ASN F O 1
ATOM 3099 N N . LYS B 1 173 ? 1.586 21.069 26.750 1.00 48.30 170 LYS F N 1
ATOM 3100 C CA . LYS B 1 173 ? 2.434 22.258 26.557 1.00 50.95 170 LYS F CA 1
ATOM 3101 C C . LYS B 1 173 ? 3.901 21.864 26.428 1.00 52.20 170 LYS F C 1
ATOM 3102 O O . LYS B 1 173 ? 4.518 21.429 27.413 1.00 52.93 170 LYS F O 1
ATOM 3108 N N . THR B 1 174 ? 4.444 22.020 25.217 1.00 53.01 171 THR F N 1
ATOM 3109 C CA . THR B 1 174 ? 5.813 21.634 24.907 1.00 54.27 171 THR F CA 1
ATOM 3110 C C . THR B 1 174 ? 6.518 22.770 24.150 1.00 55.55 171 THR F C 1
ATOM 3111 O O . THR B 1 174 ? 5.924 23.830 23.910 1.00 55.82 171 THR F O 1
ATOM 3115 N N . LYS B 1 175 ? 7.784 22.546 23.793 1.00 56.42 172 LYS F N 1
ATOM 3116 C CA . LYS B 1 175 ? 8.578 23.504 23.022 1.00 57.99 172 LYS F CA 1
ATOM 3117 C C . LYS B 1 175 ? 8.650 24.847 23.749 1.00 58.79 172 LYS F C 1
ATOM 3118 O O . LYS B 1 175 ? 8.436 25.903 23.143 1.00 59.29 172 LYS F O 1
ATOM 3124 N N . HIS B 1 176 ? 8.941 24.792 25.049 1.00 59.02 173 HIS F N 1
ATOM 3125 C CA . HIS B 1 176 ? 8.948 25.980 25.891 1.00 60.16 173 HIS F CA 1
ATOM 3126 C C . HIS B 1 176 ? 10.086 26.906 25.478 1.00 61.71 173 HIS F C 1
ATOM 3127 O O . HIS B 1 176 ? 11.176 26.450 25.131 1.00 62.25 173 HIS F O 1
ATOM 3134 N N . ASN B 1 177 ? 9.808 28.206 25.497 1.00 62.16 174 ASN F N 1
ATOM 3135 C CA . ASN B 1 177 ? 10.834 29.220 25.372 1.00 63.88 174 ASN F CA 1
ATOM 3136 C C . ASN B 1 177 ? 10.945 29.859 26.753 1.00 65.27 174 ASN F C 1
ATOM 3137 O O . ASN B 1 177 ? 9.971 30.410 27.273 1.00 64.24 174 ASN F O 1
ATOM 3142 N N . LYS B 1 178 ? 12.133 29.752 27.344 1.00 67.28 175 LYS F N 1
ATOM 3143 C CA . LYS B 1 178 ? 12.380 30.145 28.739 1.00 68.97 175 LYS F CA 1
ATOM 3144 C C . LYS B 1 178 ? 12.161 31.635 28.987 1.00 70.21 175 LYS F C 1
ATOM 3145 O O . LYS B 1 178 ? 11.549 32.024 29.982 1.00 70.41 175 LYS F O 1
ATOM 3151 N N . SER B 1 179 ? 12.660 32.457 28.071 1.00 71.13 176 SER F N 1
ATOM 3152 C CA . SER B 1 179 ? 12.633 33.912 28.226 1.00 72.55 176 SER F CA 1
ATOM 3153 C C . SER B 1 179 ? 11.288 34.521 27.818 1.00 71.38 176 SER F C 1
ATOM 3154 O O . SER B 1 179 ? 10.886 35.574 28.335 1.00 72.18 176 SER F O 1
ATOM 3157 N N . SER B 1 180 ? 10.593 33.815 26.927 1.00 69.30 177 SER F N 1
ATOM 3158 C CA . SER B 1 180 ? 9.614 34.396 25.996 1.00 68.86 177 SER F CA 1
ATOM 3159 C C . SER B 1 180 ? 8.241 34.867 26.496 1.00 68.08 177 SER F C 1
ATOM 3160 O O . SER B 1 180 ? 7.788 35.902 26.010 1.00 69.65 177 SER F O 1
ATOM 3163 N N . GLY B 1 181 ? 7.530 34.150 27.370 1.00 66.19 178 GLY F N 1
ATOM 3164 C CA . GLY B 1 181 ? 7.793 32.773 27.781 1.00 64.70 178 GLY F CA 1
ATOM 3165 C C . GLY B 1 181 ? 6.710 31.882 27.193 1.00 62.15 178 GLY F C 1
ATOM 3166 O O . GLY B 1 181 ? 5.753 31.500 27.868 1.00 61.53 178 GLY F O 1
ATOM 3167 N N . THR B 1 182 ? 6.891 31.549 25.920 1.00 60.83 179 THR F N 1
ATOM 3168 C CA . THR B 1 182 ? 5.884 30.904 25.102 1.00 58.84 179 THR F CA 1
ATOM 3169 C C . THR B 1 182 ? 6.111 29.393 25.027 1.00 57.16 179 THR F C 1
ATOM 3170 O O . THR B 1 182 ? 7.094 28.865 25.543 1.00 57.01 179 THR F O 1
ATOM 3174 N N . TYR B 1 183 ? 5.187 28.719 24.354 1.00 55.66 180 TYR F N 1
ATOM 3175 C CA . TYR B 1 183 ? 5.214 27.280 24.195 1.00 54.09 180 TYR F CA 1
ATOM 3176 C C . TYR B 1 183 ? 4.286 26.904 23.049 1.00 52.88 180 TYR F C 1
ATOM 3177 O O . TYR B 1 183 ? 3.472 27.723 22.598 1.00 52.81 180 TYR F O 1
ATOM 3186 N N . THR B 1 184 ? 4.403 25.662 22.598 1.00 51.42 181 THR F N 1
ATOM 3187 C CA . THR B 1 184 ? 3.516 25.124 21.578 1.00 50.64 181 THR F CA 1
ATOM 3188 C C . THR B 1 184 ? 2.714 23.996 22.200 1.00 48.85 181 THR F C 1
ATOM 3189 O O . THR B 1 184 ? 3.267 23.116 22.874 1.00 48.21 181 THR F O 1
ATOM 3193 N N . LYS B 1 185 ? 1.398 24.060 22.012 1.00 47.84 182 LYS F N 1
ATOM 3194 C CA . LYS B 1 185 ? 0.515 23.000 22.461 1.00 46.07 182 LYS F CA 1
ATOM 3195 C C . LYS B 1 185 ? 0.481 21.921 21.371 1.00 45.06 182 LYS F C 1
ATOM 3196 O O . LYS B 1 185 ? 0.339 22.229 20.184 1.00 45.33 182 LYS F O 1
ATOM 3202 N N . LYS B 1 186 ? 0.670 20.669 21.786 1.00 43.33 183 LYS F N 1
ATOM 3203 C CA . LYS B 1 186 ? 0.552 19.510 20.903 1.00 42.29 183 LYS F CA 1
ATOM 3204 C C . LYS B 1 186 ? -0.421 18.548 21.577 1.00 40.32 183 LYS F C 1
ATOM 3205 O O . LYS B 1 186 ? -0.444 18.442 22.801 1.00 39.36 183 LYS F O 1
ATOM 3211 N N . GLY B 1 187 ? -1.229 17.859 20.786 1.00 39.08 184 GLY F N 1
ATOM 3212 C CA . GLY B 1 187 ? -2.182 16.932 21.350 1.00 37.96 184 GLY F CA 1
ATOM 3213 C C . GLY B 1 187 ? -3.099 16.316 20.333 1.00 37.56 184 GLY F C 1
ATOM 3214 O O . GLY B 1 187 ? -2.829 16.349 19.139 1.00 37.66 184 GLY F O 1
ATOM 3215 N N . ASP B 1 188 ? -4.182 15.726 20.826 1.00 37.17 185 ASP F N 1
ATOM 3216 C CA . ASP B 1 188 ? -5.212 15.159 19.964 1.00 37.50 185 ASP F CA 1
ATOM 3217 C C . ASP B 1 188 ? -6.434 14.818 20.800 1.00 37.02 185 ASP F C 1
ATOM 3218 O O . ASP B 1 188 ? -6.429 14.981 22.014 1.00 36.37 185 ASP F O 1
ATOM 3223 N N . TYR B 1 189 ? -7.475 14.345 20.128 1.00 37.89 186 TYR F N 1
ATOM 3224 C CA . TYR B 1 189 ? -8.708 13.954 20.776 1.00 38.48 186 TYR F CA 1
ATOM 3225 C C . TYR B 1 189 ? -8.571 12.541 21.388 1.00 37.03 186 TYR F C 1
ATOM 3226 O O . TYR B 1 189 ? -8.190 11.580 20.702 1.00 36.65 186 TYR F O 1
ATOM 3235 N N . ILE B 1 190 ? -8.845 12.437 22.687 1.00 35.49 187 ILE F N 1
ATOM 3236 C CA . ILE B 1 190 ? -8.799 11.158 23.391 1.00 34.71 187 ILE F CA 1
ATOM 3237 C C . ILE B 1 190 ? -10.042 10.983 24.259 1.00 35.59 187 ILE F C 1
ATOM 3238 O O . ILE B 1 190 ? -10.731 11.958 24.576 1.00 36.30 187 ILE F O 1
ATOM 3243 N N . CYS B 1 191 ? -10.312 9.747 24.667 1.00 35.33 188 CYS F N 1
ATOM 3244 C CA . CYS B 1 191 ? -11.415 9.471 25.568 1.00 36.34 188 CYS F CA 1
ATOM 3245 C C . CYS B 1 191 ? -11.359 10.421 26.766 1.00 36.45 188 CYS F C 1
ATOM 3246 O O . CYS B 1 191 ? -10.310 10.615 27.365 1.00 35.81 188 CYS F O 1
ATOM 3249 N N . TYR B 1 192 ? -12.492 11.022 27.105 1.00 37.88 189 TYR F N 1
ATOM 3250 C CA . TYR B 1 192 ? -12.576 11.862 28.296 1.00 37.72 189 TYR F CA 1
ATOM 3251 C C . TYR B 1 192 ? -12.522 10.994 29.563 1.00 36.37 189 TYR F C 1
ATOM 3252 O O . TYR B 1 192 ? -11.852 11.328 30.547 1.00 34.80 189 TYR F O 1
ATOM 3261 N N . ASP B 1 193 ? -13.235 9.874 29.511 1.00 36.03 190 ASP F N 1
ATOM 3262 C CA . ASP B 1 193 ? -13.238 8.881 30.579 1.00 35.17 190 ASP F CA 1
ATOM 3263 C C . ASP B 1 193 ? -12.101 7.871 30.372 1.00 32.95 190 ASP F C 1
ATOM 3264 O O . ASP B 1 193 ? -12.227 6.941 29.591 1.00 32.53 190 ASP F O 1
ATOM 3269 N N . SER B 1 194 ? -11.011 8.027 31.112 1.00 31.64 191 SER F N 1
ATOM 3270 C CA . SER B 1 194 ? -9.885 7.114 30.984 1.00 31.02 191 SER F CA 1
ATOM 3271 C C . SER B 1 194 ? -10.192 5.657 31.333 1.00 31.00 191 SER F C 1
ATOM 3272 O O . SER B 1 194 ? -9.504 4.789 30.830 1.00 29.91 191 SER F O 1
ATOM 3275 N N . PHE B 1 195 ? -11.214 5.386 32.154 1.00 32.69 192 PHE F N 1
ATOM 3276 C CA . PHE B 1 195 ? -11.603 3.997 32.462 1.00 33.38 192 PHE F CA 1
ATOM 3277 C C . PHE B 1 195 ? -12.069 3.312 31.207 1.00 33.91 192 PHE F C 1
ATOM 3278 O O . PHE B 1 195 ? -11.615 2.219 30.897 1.00 33.80 192 PHE F O 1
ATOM 3286 N N . LYS B 1 196 ? -12.991 3.973 30.503 1.00 34.70 193 LYS F N 1
ATOM 3287 C CA . LYS B 1 196 ? -13.526 3.508 29.225 1.00 35.68 193 LYS F CA 1
ATOM 3288 C C . LYS B 1 196 ? -12.412 3.228 28.222 1.00 33.98 193 LYS F C 1
ATOM 3289 O O . LYS B 1 196 ? -12.345 2.139 27.640 1.00 34.44 193 LYS F O 1
ATOM 3295 N N . CYS B 1 197 ? -11.529 4.205 28.037 1.00 32.01 194 CYS F N 1
ATOM 3296 C CA . CYS B 1 197 ? -10.376 4.046 27.145 1.00 30.68 194 CYS F CA 1
ATOM 3297 C C . CYS B 1 197 ? -9.593 2.768 27.514 1.00 29.81 194 CYS F C 1
ATOM 3298 O O . CYS B 1 197 ? -9.284 1.945 26.653 1.00 28.27 194 CYS F O 1
ATOM 3301 N N . ASN B 1 198 ? -9.309 2.608 28.807 1.00 28.55 195 ASN F N 1
ATOM 3302 C CA . ASN B 1 198 ? -8.529 1.460 29.269 1.00 28.62 195 ASN F CA 1
ATOM 3303 C C . ASN B 1 198 ? -9.180 0.102 29.015 1.00 30.09 195 ASN F C 1
ATOM 3304 O O . ASN B 1 198 ? -8.485 -0.912 28.901 1.00 29.68 195 ASN F O 1
ATOM 3309 N N . GLN B 1 199 ? -10.511 0.090 28.934 1.00 32.24 196 GLN F N 1
ATOM 3310 C CA . GLN B 1 199 ? -11.274 -1.126 28.637 1.00 33.83 196 GLN F CA 1
ATOM 3311 C C . GLN B 1 199 ? -11.218 -1.503 27.180 1.00 34.30 196 GLN F C 1
ATOM 3312 O O . GLN B 1 199 ? -11.491 -2.646 26.824 1.00 36.05 196 GLN F O 1
ATOM 3318 N N . ASN B 1 200 ? -10.877 -0.549 26.328 1.00 34.45 197 ASN F N 1
ATOM 3319 C CA . ASN B 1 200 ? -10.815 -0.795 24.889 1.00 35.19 197 ASN F CA 1
ATOM 3320 C C . ASN B 1 200 ? -9.396 -0.774 24.313 1.00 33.75 197 ASN F C 1
ATOM 3321 O O . ASN B 1 200 ? -9.194 -1.072 23.122 1.00 34.23 197 ASN F O 1
ATOM 3326 N N . LEU B 1 201 ? -8.413 -0.478 25.161 1.00 32.03 198 LEU F N 1
ATOM 3327 C CA . LEU B 1 201 ? -7.037 -0.303 24.701 1.00 31.12 198 LEU F CA 1
ATOM 3328 C C . LEU B 1 201 ? -6.357 -1.660 24.596 1.00 31.38 198 LEU F C 1
ATOM 3329 O O . LEU B 1 201 ? -6.050 -2.296 25.611 1.00 30.26 198 LEU F O 1
ATOM 3334 N N . ASP B 1 202 ? -6.121 -2.101 23.363 1.00 32.04 199 ASP F N 1
ATOM 3335 C CA . ASP B 1 202 ? -5.653 -3.460 23.133 1.00 33.41 199 ASP F CA 1
ATOM 3336 C C . ASP B 1 202 ? -4.167 -3.538 22.786 1.00 33.38 199 ASP F C 1
ATOM 3337 O O . ASP B 1 202 ? -3.666 -4.614 22.499 1.00 34.28 199 ASP F O 1
ATOM 3342 N N . ASP B 1 203 ? -3.471 -2.408 22.833 1.00 33.24 200 ASP F N 1
ATOM 3343 C CA . ASP B 1 203 ? -2.052 -2.365 22.483 1.00 33.67 200 ASP F CA 1
ATOM 3344 C C . ASP B 1 203 ? -1.383 -1.158 23.129 1.00 32.67 200 ASP F C 1
ATOM 3345 O O . ASP B 1 203 ? -1.666 -0.029 22.755 1.00 32.38 200 ASP F O 1
ATOM 3350 N N . ILE B 1 204 ? -0.509 -1.417 24.107 1.00 32.34 201 ILE F N 1
ATOM 3351 C CA . ILE B 1 204 ? 0.192 -0.362 24.851 1.00 31.88 201 ILE F CA 1
ATOM 3352 C C . ILE B 1 204 ? 1.006 0.550 23.936 1.00 32.13 201 ILE F C 1
ATOM 3353 O O . ILE B 1 204 ? 1.210 1.712 24.253 1.00 31.75 201 ILE F O 1
ATOM 3358 N N . ASN B 1 205 ? 1.448 0.024 22.800 1.00 32.89 202 ASN F N 1
ATOM 3359 C CA . ASN B 1 205 ? 2.182 0.821 21.814 1.00 34.41 202 ASN F CA 1
ATOM 3360 C C . ASN B 1 205 ? 1.370 1.981 21.248 1.00 33.26 202 ASN F C 1
ATOM 3361 O O . ASN B 1 205 ? 1.940 2.972 20.823 1.00 33.80 202 ASN F O 1
ATOM 3366 N N . ASN B 1 206 ? 0.043 1.853 21.225 1.00 32.81 203 ASN F N 1
ATOM 3367 C CA . ASN B 1 206 ? -0.825 2.971 20.837 1.00 32.10 203 ASN F CA 1
ATOM 3368 C C . ASN B 1 206 ? -0.631 4.163 21.765 1.00 30.98 203 ASN F C 1
ATOM 3369 O O . ASN B 1 206 ? -0.609 5.315 21.318 1.00 30.15 203 ASN F O 1
ATOM 3374 N N . LEU B 1 207 ? -0.514 3.893 23.065 1.00 29.57 204 LEU F N 1
ATOM 3375 C CA . LEU B 1 207 ? -0.296 4.973 24.022 1.00 29.39 204 LEU F CA 1
ATOM 3376 C C . LEU B 1 207 ? 1.094 5.570 23.839 1.00 29.94 204 LEU F C 1
ATOM 3377 O O . LEU B 1 207 ? 1.244 6.785 23.821 1.00 29.73 204 LEU F O 1
ATOM 3382 N N . TYR B 1 208 ? 2.101 4.708 23.731 1.00 31.31 205 TYR F N 1
ATOM 3383 C CA . TYR B 1 208 ? 3.483 5.146 23.555 1.00 33.06 205 TYR F CA 1
ATOM 3384 C C . TYR B 1 208 ? 3.610 6.051 22.322 1.00 34.64 205 TYR F C 1
ATOM 3385 O O . TYR B 1 208 ? 4.268 7.077 22.380 1.00 35.17 205 TYR F O 1
ATOM 3394 N N . GLU B 1 209 ? 2.966 5.662 21.222 1.00 36.52 206 GLU F N 1
ATOM 3395 C CA . GLU B 1 209 ? 2.987 6.436 19.968 1.00 38.08 206 GLU F CA 1
ATOM 3396 C C . GLU B 1 209 ? 2.312 7.785 20.122 1.00 37.66 206 GLU F C 1
ATOM 3397 O O . GLU B 1 209 ? 2.820 8.800 19.637 1.00 37.90 206 GLU F O 1
ATOM 3403 N N . PHE B 1 210 ? 1.190 7.812 20.839 1.00 37.09 207 PHE F N 1
ATOM 3404 C CA . PHE B 1 210 ? 0.524 9.076 21.178 1.00 37.05 207 PHE F CA 1
ATOM 3405 C C . PHE B 1 210 ? 1.440 9.993 21.999 1.00 37.36 207 PHE F C 1
ATOM 3406 O O . PHE B 1 210 ? 1.561 11.184 21.705 1.00 37.85 207 PHE F O 1
ATOM 3414 N N . ILE B 1 211 ? 2.103 9.433 23.002 1.00 37.55 208 ILE F N 1
ATOM 3415 C CA . ILE B 1 211 ? 3.007 10.208 23.838 1.00 38.45 208 ILE F CA 1
ATOM 3416 C C . ILE B 1 211 ? 4.157 10.793 22.998 1.00 40.26 208 ILE F C 1
ATOM 3417 O O . ILE B 1 211 ? 4.437 11.986 23.095 1.00 39.33 208 ILE F O 1
ATOM 3422 N N . VAL B 1 212 ? 4.799 9.972 22.157 1.00 42.16 209 VAL F N 1
ATOM 3423 C CA . VAL B 1 212 ? 5.934 10.462 21.365 1.00 44.55 209 VAL F CA 1
ATOM 3424 C C . VAL B 1 212 ? 5.519 11.578 20.396 1.00 45.63 209 VAL F C 1
ATOM 3425 O O . VAL B 1 212 ? 6.248 12.558 20.214 1.00 45.63 209 VAL F O 1
ATOM 3429 N N . LYS B 1 213 ? 4.322 11.465 19.836 1.00 46.25 210 LYS F N 1
ATOM 3430 C CA . LYS B 1 213 ? 3.803 12.500 18.947 1.00 48.14 210 LYS F CA 1
ATOM 3431 C C . LYS B 1 213 ? 3.456 13.821 19.650 1.00 48.56 210 LYS F C 1
ATOM 3432 O O . LYS B 1 213 ? 3.450 14.871 19.003 1.00 49.13 210 LYS F O 1
ATOM 3438 N N . ILE B 1 214 ? 3.203 13.796 20.960 1.00 48.67 211 ILE F N 1
ATOM 3439 C CA . ILE B 1 214 ? 2.891 15.044 21.677 1.00 49.25 211 ILE F CA 1
ATOM 3440 C C . ILE B 1 214 ? 3.943 15.525 22.694 1.00 50.52 211 ILE F C 1
ATOM 3441 O O . ILE B 1 214 ? 3.828 16.636 23.209 1.00 50.63 211 ILE F O 1
ATOM 3446 N N . LYS B 1 215 ? 4.943 14.688 22.979 1.00 51.92 212 LYS F N 1
ATOM 3447 C CA . LYS B 1 215 ? 6.094 15.056 23.812 1.00 53.48 212 LYS F CA 1
ATOM 3448 C C . LYS B 1 215 ? 6.379 16.552 23.704 1.00 54.70 212 LYS F C 1
ATOM 3449 O O . LYS B 1 215 ? 6.883 17.001 22.672 1.00 56.05 212 LYS F O 1
#

Solvent-accessible surface area: 22294 Å² total; per-residue (Å²): 174,75,62,2,69,6,40,67,16,5,44,0,41,55,16,0,73,26,0,24,87,1,18,75,50,147,66,37,136,62,6,111,42,5,41,62,18,0,14,88,59,0,34,71,15,0,134,112,58,126,12,105,4,84,95,9,33,104,44,0,61,68,83,177,19,73,115,76,46,0,64,110,35,3,78,92,8,76,97,76,1,61,50,21,105,50,10,56,55,76,82,6,83,139,46,9,170,201,22,102,186,30,110,130,18,87,114,130,70,20,77,40,68,62,3,12,1,0,2,15,35,12,100,106,55,62,59,1,1,0,0,2,50,19,158,104,103,112,41,56,20,11,76,5,86,3,22,73,57,106,18,134,6,68,0,58,0,8,41,47,97,3,73,0,1,5,0,10,15,67,91,124,85,85,105,11,34,12,1,1,39,70,2,66,87,0,1,80,24,0,22,36,20,58,34,0,38,68,10,7,118,123,6,124,40,101,90,141,56,65,0,36,7,39,54,13,10,46,0,46,37,12,0,77,22,0,3,77,1,10,127,61,142,71,29,138,72,5,128,62,10,41,71,18,1,17,75,52,0,45,68,17,0,137,107,36,120,11,114,5,64,123,9,36,100,44,0,61,52,86,159,12,60,130,67,44,0,63,132,56,3,76,131,14,45,97,68,0,33,56,20,93,44,5,56,70,57,60,4,84,103,47,12,175,187,19,214,188,22,95,96,20,91,72,125,187,29,57,34,50,64,9,12,1,5,12,19,35,23,110,115,60,68,67,1,1,0,0,6,46,30,159,106,70,141,35,71,31,19,79,4,60,3,14,79,54,107,20,114,14,74,0,70,0,7,37,29,107,8,72,0,0,3,0,3,17,100,27,139,129,77,208,114,62,59,78,94,68,65,79,10,31,14,0,2,47,71,7,119,101,0,4,90,38,0,27,33,23,63,25,0,41,69,11,12,88,132,6,138

B-factor: mean 50.8, std 16.0, range [24.22, 123.89]

Radius of gyration: 23.35 Å; Cα contacts (8 Å, |Δi|>4): 637; chains: 2; bounding box: 38×60×63 Å

Secondary structure (DSSP, 8-state):
--SB-HHHHHHHHHHHHHHHHHHHSS-TTTTHHHHHHHHHHHHHHHHTTT---TTHHHHH--TT--HHHHHHHHHHHGGGB-PPPPPPHHHHHHHTTT-SS-PPP-GGG--TTS-SSEEEEETTTTEEEEEEE-TTS-EEEEEEEE-SS-EEEE-TTT-SEEEEEEEEE-----EEEEEESSHHHHHHH---HHHHHHHHHHH-/--STT-B-HHHHHHHHHHHHHHHHHHHTT--SS-HHHHHHHHHHHHHHHHTTT---HHHHHHHS-TT--HHHHHHHHHHHGGGBPPP-PPPHHHHHHHTTT-SS-PPP--TT--GGG-SSEEEEEGGGTEEEEEEE-TTS-EEEEEEEE-SS-EEEE-TTT-SEEEEEEEEEEES--TTT---EEEEEEEESSHHHHHHH---HHHHHHHHHHH-

CATH classification: 1.20.1280.250

Nearest PDB structures (foldseek):
  2yb5-assembly1_A  TM=1.005E+00  e=2.466E-39  Staphylococcus aureus
  2yb5-assembly2_F  TM=9.791E-01  e=2.491E-35  Staphylococcus aureus
  4adn-assembly1_B  TM=9.228E-01  e=8.309E-23  Staphylococcus aureus
  4ado-assembly1_A  TM=9.315E-01  e=8.705E-22  Staphylococcus aureus
  4adn-assembly1_A  TM=9.201E-01  e=7.740E-22  Staphylococcus aureus

InterPro domains:
  IPR010841 Elongation factor G-binding protein, N-terminal [PF07299] (9-89)
  IPR032330 Elongation factor G-binding protein, C-terminal treble-clef zinc-finger [PF16571] (102-204)
  IPR038344 EF-G binding protein, N-terminal domain superfamily [G3DSA:1.20.1280.250] (3-88)

Sequence (419 aa):
MNKIEVYKFVKVKQLVYQLIKLYRTNDMNSHKTQKDFLLNEINDIFKEKDIDISDFITSIDDVKLTKKKAEHLLNELKVYIQDFEIPSSSQLEKIFRKVKKLKRPDINLIDTKEISYLGWNDNSSNRKYIVYKNLDDKFEGIYGEISPNKVKGFCKICNQESDTSLFLNKTYTKKGDYICYDSFKCNQNLDDINNLYEFIVKIKGTHMNKIEVYKFVKVKQLVYQLIKLYRTNDMNSHKTQKDFLLNEINDIFKEKDIDISDFITSIDDVKLTKKKAEHLLNELKVYIQDFEIPSSSQLEKIFRKVKKLKRPDINLIDTKEISYLGWNDNSSNRKYIVYKNLDDKFEGIYGEISPNKVKGFCKICNQESDTSLFLNKTKHNKSSGTYTKKGDYICYDSFKCNQNLDDINNLYEFIVKIK